Protein AF-A0A397TXY0-F1 (afdb_monomer_lite)

Foldseek 3Di:
DPDQALVRLQVVLVCLCVVPVHDNAQLSSLVSLVVSVVNPNLSSLQVNLVCQCVVGSHDRDQLSSLVSLVSSVVVVNLSSLLVNLVCLCVVRSHDNDQLSSLVSLVSSVVVPDLVSLQVNLVCLCVVRSHDNDQLSSLVSLVSSVVSPNLSSLLVNLVCLCVVRSHDNAQLSSLVSLVVSVVVPDLSSLLVNLVCLCVVRSHDHDNVSSLVSLVSSVVVPNLVSVVVNLVVLVVVVVDLVSLLVVLVCLCVVPSHDNDQLSSLVSLVVSVVLPDLSSLQVNLVCLCPVGSHHNDNPSSVVSVVSSVVLVVVVVVVPDDDDDPPPLQVVVCPPPLQQADEDEPVQWDPWAWQDDDPFWTKTKTWHWDDDPPDTDIAIWIKIFTSDPPVSLVVVLQSQCCRVPHDQWRFHYWYADPSRGIITTTHAQPCEACLSCLQVLLPDAPLQLLVNLLRVLVSLCSQVVVVHAPPQFDAAPCCVPPVDDGDQLRVLLSSLQSLQSSNPSDHPVVDPDRDQQDFPLSVVLSCLSNPPDSVSHDGSVVSSVVSVVLSVLCVDPDPPPPSVCSRVVSVVVVVVVCPPDDDDDPPDPPNRHHHRD

Secondary structure (DSSP, 8-state):
-PPPPHHHHHHHHHHHHHTSSS---HHHHHHHHHHHHHTT-HHHHHHHHHHHHHTSSS---HHHHHHHHHHHHHTT-HHHHHHHHHHHHHTSSS---HHHHHHHHHHHHHTT-HHHHHHHHHHHHHTSSS---HHHHHHHHHHHHHTT-HHHHHHHHHHHHHTSSS---HHHHHHHHHHHHHTT-HHHHHHHHHHHHHTSSS---HHHHHHHHHHHHHTT-HHHHHHHHHHHHHTTTSHHHHHHHHHHHHHTSSS---HHHHHHHHHHHHHTT-HHHHHHHHHHHHHTSSS---HHHHHHHHHHHHHHHHHHHTTSSSS----HHHHHHHH-TTT--EE--GGGEEEEEEEEE-SSEEEEEEEEEEEETTEEEEEEEEEEEE-SS-HHHHHHHHHHHHHSS-SS--EEEEEE-TTS-EEEEEE--TTEEHHHHHHHHHTS-HHHHHHHHHHHHHHHHHHHHTT----SSPPPHHHHHH-----HHHHHHHHHHHHHHHHHSS-GGG---PPTT--HHHHHHHHHHT-SSGGGSPPHHHHHHHHHHHHHHTT-S-TT-HHHHHHHHHHHHHHHHHTTS--------STTEE---

Sequence (593 aa):
MERESPSTLNRIGYNYLLGNGVEKDEHKAFIYYQKSAEMGNADGANNVGYCYDEGIGIEKDEHKAFIYYQKSAEMSNVSGIFNVGCCYEKGIGVEKDENKAFTYIQKSAEMGDSDAMNKLGYFYEKGIGVEKDEYKAFIYYQKSADMGSIDGTNNVGYCYANGIGVEKNEHKAFMFYQRSAEMGNASGIFALGDCYKDGIGIEKDEHKAFIYIQKSTEMGHDKGLNKLGIHLLSEMGHTSGIYNVGNCYLYGIGIEKDEHKAFIYFQKSAEMGNNDAMSQLGYCYRNGIGTKIDIQKANYWFQMERNNSHDMIKSTHENLVIDNVVKKILENNRYQLTWIPYNEFKNIKEIGQGYFATVYSAEWIKKTKNYSMTVIFALKKIHDQNYLDELKAYCEIGYENPSFLKCYGISRDGMGKYILVLKYAKMGSLNKNLSSIAKMRWRDKLKLLYCITSDLVAIHSQGLEHRDLHSAPEVLMNYKKFTPAADIFSLGVIMTEISTGKQAFEGLGFVPGTPDCYIRLVKRCMDSNPNKRPTAKYVNFQVGLWNEEMLSSDDNNETKRQFLEIENTLLVIDINKNLSPMSKSIDYLDISE

InterPro domains:
  IPR000719 Protein kinase domain [PS50011] (345-593)
  IPR001245 Serine-threonine/tyrosine-protein kinase, catalytic domain [PF07714] (347-470)
  IPR006597 Sel1-like repeat [PF08238] (9-41)
  IPR006597 Sel1-like repeat [PF08238] (42-76)
  IPR006597 Sel1-like repeat [PF08238] (80-113)
  IPR006597 Sel1-like repeat [PF08238] (114-149)
  IPR006597 Sel1-like repeat [PF08238] (154-185)
  IPR006597 Sel1-like repeat [PF08238] (187-221)
  IPR006597 Sel1-like repeat [PF08238] (241-274)
  IPR006597 Sel1-like repeat [PF08238] (276-304)
  IPR006597 Sel1-like repeat [SM00671] (6-41)
  IPR006597 Sel1-like repeat [SM00671] (42-77)
  IPR006597 Sel1-like repeat [SM00671] (78-113)
  IPR006597 Sel1-like repeat [SM00671] (114-149)
  IPR006597 Sel1-like repeat [SM00671] (150-185)
  IPR006597 Sel1-like repeat [SM00671] (186-221)
  IPR006597 Sel1-like repeat [SM00671] (239-274)
  IPR006597 Sel1-like repeat [SM00671] (275-310)
  IPR011009 Protein kinase-like domain superfamily [SSF56112] (340-539)
  IPR011990 Tetratricopeptide-like helical domain superfamily [G3DSA:1.25.40.10] (1-97)

pLDDT: mean 78.25, std 17.86, range [29.45, 98.62]

Structure (mmCIF, N/CA/C/O backbone):
data_AF-A0A397TXY0-F1
#
_entry.id   AF-A0A397TXY0-F1
#
loop_
_atom_site.group_PDB
_atom_site.id
_atom_site.type_symbol
_atom_site.label_atom_id
_atom_site.label_alt_id
_atom_site.label_comp_id
_atom_site.label_asym_id
_atom_site.label_entity_id
_atom_site.label_seq_id
_atom_site.pdbx_PDB_ins_code
_atom_site.Cartn_x
_atom_site.Cartn_y
_atom_site.Cartn_z
_atom_site.occupancy
_atom_site.B_iso_or_equiv
_atom_site.auth_seq_id
_atom_site.auth_comp_id
_atom_site.auth_asym_id
_atom_site.auth_atom_id
_atom_site.pdbx_PDB_model_num
ATOM 1 N N . MET A 1 1 ? -37.547 26.058 39.916 1.00 38.78 1 MET A N 1
ATOM 2 C CA . MET A 1 1 ? -36.423 25.137 39.655 1.00 38.78 1 MET A CA 1
ATOM 3 C C . MET A 1 1 ? -37.022 23.875 39.070 1.00 38.78 1 MET A C 1
ATOM 5 O O . MET A 1 1 ? -37.523 23.050 39.823 1.00 38.78 1 MET A O 1
ATOM 9 N N . GLU A 1 2 ? -37.088 23.777 37.745 1.00 48.19 2 GLU A N 1
ATOM 10 C CA . GLU A 1 2 ? -37.439 22.509 37.100 1.00 48.19 2 GLU A CA 1
ATOM 11 C C . GLU A 1 2 ? -36.307 21.522 37.400 1.00 48.19 2 GLU A C 1
ATOM 13 O O . GLU A 1 2 ? -35.147 21.804 37.109 1.00 48.19 2 GLU A O 1
ATOM 18 N N . ARG A 1 3 ? -36.615 20.410 38.079 1.00 68.19 3 ARG A N 1
ATOM 19 C CA . ARG A 1 3 ? -35.649 19.317 38.231 1.00 68.19 3 ARG A CA 1
ATOM 20 C C . ARG A 1 3 ? -35.432 18.718 36.845 1.00 68.19 3 ARG A C 1
ATOM 22 O O . ARG A 1 3 ? -36.396 18.288 36.218 1.00 68.19 3 ARG A O 1
ATOM 29 N N . GLU A 1 4 ? -34.191 18.709 36.375 1.00 82.00 4 GLU A N 1
ATOM 30 C CA . GLU A 1 4 ? -33.840 18.082 35.101 1.00 82.00 4 GLU A CA 1
ATOM 31 C C . GLU A 1 4 ? -34.199 16.587 35.128 1.00 82.00 4 GLU A C 1
ATOM 33 O O . GLU A 1 4 ? -34.005 15.907 36.137 1.00 82.00 4 GLU A O 1
ATOM 38 N N . SER A 1 5 ? -34.766 16.078 34.029 1.00 93.00 5 SER A N 1
ATOM 39 C CA . SER A 1 5 ? -35.145 14.665 33.931 1.00 93.00 5 SER A CA 1
ATOM 40 C C . SER A 1 5 ? -33.903 13.759 33.876 1.00 93.00 5 SER A C 1
ATOM 42 O O . SER A 1 5 ? -32.861 14.204 33.386 1.00 93.00 5 SER A O 1
ATOM 44 N N . PRO A 1 6 ? -34.001 12.473 34.265 1.00 93.19 6 PRO A N 1
ATOM 45 C CA . PRO A 1 6 ? -32.874 11.541 34.167 1.00 93.19 6 PRO A CA 1
ATOM 46 C C . PRO A 1 6 ? -32.310 11.449 32.738 1.00 93.19 6 PRO A C 1
ATOM 48 O O . PRO A 1 6 ? -31.107 11.537 32.523 1.00 93.19 6 PRO A O 1
ATOM 51 N N . SER A 1 7 ? -33.186 11.408 31.726 1.00 93.75 7 SER A N 1
ATOM 52 C CA . SER A 1 7 ? -32.774 11.410 30.313 1.00 93.75 7 SER A CA 1
ATOM 53 C C . SER A 1 7 ? -32.033 12.690 29.898 1.00 93.75 7 SER A C 1
ATOM 55 O O . SER A 1 7 ? -31.079 12.640 29.120 1.00 93.75 7 SER A O 1
ATOM 57 N N . THR A 1 8 ? -32.429 13.840 30.457 1.00 94.50 8 THR A N 1
ATOM 58 C CA . THR A 1 8 ? -31.765 15.126 30.222 1.00 94.50 8 THR A CA 1
ATOM 59 C C . THR A 1 8 ? -30.360 15.111 30.810 1.00 94.50 8 THR A C 1
ATOM 61 O O . THR A 1 8 ? -29.423 15.502 30.120 1.00 94.50 8 THR A O 1
ATOM 64 N N . LEU A 1 9 ? -30.204 14.605 32.037 1.00 95.69 9 LEU A N 1
ATOM 65 C CA . LEU A 1 9 ? -28.905 14.466 32.698 1.00 95.69 9 LEU A CA 1
ATOM 66 C C . LEU A 1 9 ? -27.975 13.544 31.904 1.00 95.69 9 LEU A C 1
ATOM 68 O O . LEU A 1 9 ? -26.822 13.901 31.677 1.00 95.69 9 LEU A O 1
ATOM 72 N N . ASN A 1 10 ? -28.487 12.418 31.394 1.00 94.38 10 ASN A N 1
ATOM 73 C CA . ASN A 1 10 ? -27.712 11.536 30.519 1.00 94.38 10 ASN A CA 1
ATOM 74 C C . ASN A 1 10 ? -27.206 12.276 29.269 1.00 94.38 10 ASN A C 1
ATOM 76 O O . ASN A 1 10 ? -26.028 12.214 28.928 1.00 94.38 10 ASN A O 1
ATOM 80 N N . ARG A 1 11 ? -28.077 13.050 28.610 1.00 95.25 11 ARG A N 1
ATOM 81 C CA . ARG A 1 11 ? -27.698 13.835 27.426 1.00 95.25 11 ARG A CA 1
ATOM 82 C C . ARG A 1 11 ? -26.691 14.942 27.747 1.00 95.25 11 ARG A C 1
ATOM 84 O O . ARG A 1 11 ? -25.810 15.212 26.937 1.00 95.25 11 ARG A O 1
ATOM 91 N N . ILE A 1 12 ? -26.802 15.582 28.910 1.00 94.56 12 ILE A N 1
ATOM 92 C CA . ILE A 1 12 ? -25.816 16.570 29.367 1.00 94.56 12 ILE A CA 1
ATOM 93 C C . ILE A 1 12 ? -24.456 15.894 29.570 1.00 94.56 12 ILE A C 1
ATOM 95 O O . ILE A 1 12 ? -23.449 16.427 29.106 1.00 94.56 12 ILE A O 1
ATOM 99 N N . GLY A 1 13 ? -24.429 14.705 30.181 1.00 95.44 13 GLY A N 1
ATOM 100 C CA . GLY A 1 13 ? -23.213 13.900 30.303 1.00 95.44 13 GLY A CA 1
ATOM 101 C C . GLY A 1 13 ? -22.562 13.628 28.945 1.00 95.44 13 GLY A C 1
ATOM 102 O O . GLY A 1 13 ? -21.374 13.889 28.765 1.00 95.44 13 GLY A O 1
ATOM 103 N N . TYR A 1 14 ? -23.362 13.234 27.953 1.00 94.69 14 TYR A N 1
ATOM 104 C CA . TYR A 1 14 ? -22.900 13.017 26.578 1.00 94.69 14 TYR A CA 1
ATOM 105 C C . TYR A 1 14 ? -22.327 14.280 25.923 1.00 94.69 14 TYR A C 1
ATOM 107 O O . TYR A 1 14 ? -21.284 14.232 25.270 1.00 94.69 14 TYR A O 1
ATOM 115 N N . ASN A 1 15 ? -22.962 15.434 26.138 1.00 95.19 15 ASN A N 1
ATOM 116 C CA . ASN A 1 15 ? -22.463 16.702 25.609 1.00 95.19 15 ASN A CA 1
ATOM 117 C C . ASN A 1 15 ? -21.113 17.092 26.220 1.00 95.19 15 ASN A C 1
ATOM 119 O O . ASN A 1 15 ? -20.244 17.551 25.483 1.00 95.19 15 ASN A O 1
ATOM 123 N N . TYR A 1 16 ? -20.909 16.873 27.523 1.00 96.31 16 TYR A N 1
ATOM 124 C CA . TYR A 1 16 ? -19.604 17.078 28.159 1.00 96.31 16 TYR A CA 1
ATOM 125 C C . TYR A 1 16 ? -18.552 16.078 27.677 1.00 96.31 16 TYR A C 1
ATOM 127 O O . TYR A 1 16 ? -17.399 16.459 27.500 1.00 96.31 16 TYR A O 1
ATOM 135 N N . LEU A 1 17 ? -18.933 14.826 27.414 1.00 93.62 17 LEU A N 1
ATOM 136 C CA . LEU A 1 17 ? -18.013 13.809 26.904 1.00 93.62 17 LEU A CA 1
ATOM 137 C C . LEU A 1 17 ? -17.474 14.163 25.508 1.00 93.62 17 LEU A C 1
ATOM 139 O O . LEU A 1 17 ? -16.290 13.961 25.241 1.00 93.62 17 LEU A O 1
ATOM 143 N N . LEU A 1 18 ? -18.325 14.702 24.628 1.00 92.50 18 LEU A N 1
ATOM 144 C CA . LEU A 1 18 ? -17.957 15.041 23.246 1.00 92.50 18 LEU A CA 1
ATOM 145 C C . LEU A 1 18 ? -17.579 16.511 23.022 1.00 92.50 18 LEU A C 1
ATOM 147 O O . LEU A 1 18 ? -17.055 16.846 21.963 1.00 92.50 18 LEU A O 1
ATOM 151 N N . GLY A 1 19 ? -17.845 17.393 23.984 1.00 91.62 19 GLY A N 1
ATOM 152 C CA . GLY A 1 19 ? -17.685 18.838 23.806 1.00 91.62 19 GLY A CA 1
ATOM 153 C C . GLY A 1 19 ? -18.756 19.472 22.901 1.00 91.62 19 GLY A C 1
ATOM 154 O O . GLY A 1 19 ? -18.510 20.468 22.220 1.00 91.62 19 GLY A O 1
ATOM 155 N N . ASN A 1 20 ? -19.960 18.896 22.852 1.00 88.88 20 ASN A N 1
ATOM 156 C CA . ASN A 1 20 ? -21.045 19.390 22.002 1.00 88.88 20 ASN A CA 1
ATOM 157 C C . ASN A 1 20 ? -21.750 20.584 22.659 1.00 88.88 20 ASN A C 1
ATOM 159 O O . ASN A 1 20 ? -22.630 20.419 23.505 1.00 88.88 20 ASN A O 1
ATOM 163 N N . GLY A 1 21 ? -21.370 21.799 22.257 1.00 87.44 21 GLY A N 1
ATOM 164 C CA . GLY A 1 21 ? -21.941 23.046 22.787 1.00 87.44 21 GLY A CA 1
ATOM 165 C C . GLY A 1 21 ? -21.436 23.433 24.183 1.00 87.44 21 GLY A C 1
ATOM 166 O O . GLY A 1 21 ? -21.877 24.443 24.728 1.00 87.44 21 GLY A O 1
ATOM 167 N N . VAL A 1 22 ? -20.506 22.658 24.744 1.00 92.44 22 VAL A N 1
ATOM 168 C CA . VAL A 1 22 ? -19.783 22.910 25.999 1.00 92.44 22 VAL A CA 1
ATOM 169 C C . VAL A 1 22 ? -18.329 22.467 25.833 1.00 92.44 22 VAL A C 1
ATOM 171 O O . VAL A 1 22 ? -18.028 21.674 24.949 1.00 92.44 22 VAL A O 1
ATOM 174 N N . GLU A 1 23 ? -17.418 22.961 26.668 1.00 93.12 23 GLU A N 1
ATOM 175 C CA . GLU A 1 23 ? -16.044 22.444 26.696 1.00 93.12 23 GLU A CA 1
ATOM 176 C C . GLU A 1 23 ? -16.037 20.969 27.130 1.00 93.12 23 GLU A C 1
ATOM 178 O O . GLU A 1 23 ? -16.768 20.591 28.052 1.00 93.12 23 GLU A O 1
ATOM 183 N N . LYS A 1 24 ? -15.233 20.140 26.447 1.00 95.69 24 LYS A N 1
ATOM 184 C CA . LYS A 1 24 ? -15.099 18.713 26.759 1.00 95.69 24 LYS A CA 1
ATOM 185 C C . LYS A 1 24 ? -14.601 18.542 28.199 1.00 95.69 24 LYS A C 1
ATOM 187 O O . LYS A 1 24 ? -13.555 19.074 28.557 1.00 95.69 24 LYS A O 1
ATOM 192 N N . ASP A 1 25 ? -15.325 17.770 29.004 1.00 96.69 25 ASP A N 1
ATOM 193 C CA . ASP A 1 25 ? -15.009 17.528 30.415 1.00 96.69 25 ASP A CA 1
ATOM 194 C C . ASP A 1 25 ? -15.512 16.140 30.842 1.00 96.69 25 ASP A C 1
ATOM 196 O O . ASP A 1 25 ? -16.688 15.935 31.148 1.00 96.69 25 ASP A O 1
ATOM 200 N N . GLU A 1 26 ? -14.607 15.163 30.842 1.00 96.19 26 GLU A N 1
ATOM 201 C CA . GLU A 1 26 ? -14.932 13.760 31.127 1.00 96.19 26 GLU A CA 1
ATOM 202 C C . GLU A 1 26 ? -15.370 13.549 32.580 1.00 96.19 26 GLU A C 1
ATOM 204 O O . GLU A 1 26 ? -16.254 12.737 32.853 1.00 96.19 26 GLU A O 1
ATOM 209 N N . HIS A 1 27 ? -14.814 14.321 33.516 1.00 97.25 27 HIS A N 1
ATOM 210 C CA . HIS A 1 27 ? -15.196 14.227 34.921 1.00 97.25 27 HIS A CA 1
ATOM 211 C C . HIS A 1 27 ? -16.621 14.747 35.143 1.00 97.25 27 HIS A C 1
ATOM 213 O O . HIS A 1 27 ? -17.428 14.102 35.816 1.00 97.25 27 HIS A O 1
ATOM 219 N N . LYS A 1 28 ? -16.985 15.876 34.518 1.00 96.25 28 LYS A N 1
ATOM 220 C CA . LYS A 1 28 ? -18.381 16.337 34.522 1.00 96.25 28 LYS A CA 1
ATOM 221 C C . LYS A 1 28 ? -19.301 15.346 33.821 1.00 96.25 28 LYS A C 1
ATOM 223 O O . LYS A 1 28 ? -20.389 15.103 34.340 1.00 96.25 28 LYS A O 1
ATOM 228 N N . ALA A 1 29 ? -18.883 14.758 32.698 1.00 96.94 29 ALA A N 1
ATOM 229 C CA . ALA A 1 29 ? -19.666 13.733 32.008 1.00 96.94 29 ALA A CA 1
ATOM 230 C C . ALA A 1 29 ? -20.033 12.580 32.956 1.00 96.94 29 ALA A C 1
ATOM 232 O O . ALA A 1 29 ? -21.219 12.281 33.122 1.00 96.94 29 ALA A O 1
ATOM 233 N N . PHE A 1 30 ? -19.037 12.030 33.659 1.00 97.81 30 PHE A N 1
ATOM 234 C CA . PHE A 1 30 ? -19.229 10.994 34.674 1.00 97.81 30 PHE A CA 1
ATOM 235 C C . PHE A 1 30 ? -20.233 11.416 35.759 1.00 97.81 30 PHE A C 1
ATOM 237 O O . PHE A 1 30 ? -21.180 10.680 36.038 1.00 97.81 30 PHE A O 1
ATOM 244 N N . ILE A 1 31 ? -20.095 12.622 36.325 1.00 97.69 31 ILE A N 1
ATOM 245 C CA . ILE A 1 31 ? -21.009 13.123 37.367 1.00 97.69 31 ILE A CA 1
ATOM 246 C C . ILE A 1 31 ? -22.462 13.177 36.868 1.00 97.69 31 ILE A C 1
ATOM 248 O O . ILE A 1 31 ? -23.386 12.821 37.602 1.00 97.69 31 ILE A O 1
ATOM 252 N N . TYR A 1 32 ? -22.696 13.637 35.636 1.00 97.50 32 TYR A N 1
ATOM 253 C CA . TYR A 1 32 ? -24.049 13.712 35.075 1.00 97.50 32 TYR A CA 1
ATOM 254 C C . TYR A 1 32 ? -24.633 12.330 34.763 1.00 97.50 32 TYR A C 1
ATOM 256 O O . TYR A 1 32 ? -25.812 12.097 35.048 1.00 97.50 32 TYR A O 1
ATOM 264 N N . TYR A 1 33 ? -23.824 11.393 34.260 1.00 98.00 33 TYR A N 1
ATOM 265 C CA . TYR A 1 33 ? -24.242 9.999 34.099 1.00 98.00 33 TYR A CA 1
ATOM 266 C C . TYR A 1 33 ? -24.587 9.349 35.438 1.00 98.00 33 TYR A C 1
ATOM 268 O O . TYR A 1 33 ? -25.624 8.694 35.544 1.00 98.00 33 TYR A O 1
ATOM 276 N N . GLN A 1 34 ? -23.790 9.596 36.479 1.00 97.50 34 GLN A N 1
ATOM 277 C CA . GLN A 1 34 ? -24.046 9.084 37.822 1.00 97.50 34 GLN A CA 1
ATOM 278 C C . GLN A 1 34 ? -25.376 9.599 38.378 1.00 97.50 34 GLN A C 1
ATOM 280 O O . GLN A 1 34 ? -26.211 8.798 38.794 1.00 97.50 34 GLN A O 1
ATOM 285 N N . LYS A 1 35 ? -25.633 10.909 38.287 1.00 97.25 35 LYS A N 1
ATOM 286 C CA . LYS A 1 35 ? -26.925 11.493 38.691 1.00 97.25 35 LYS A CA 1
ATOM 287 C C . LYS A 1 35 ? -28.098 10.901 37.907 1.00 97.25 35 LYS A C 1
ATOM 289 O O . LYS A 1 35 ? -29.150 10.639 38.481 1.00 97.25 35 LYS A O 1
ATOM 294 N N . SER A 1 36 ? -27.926 10.677 36.603 1.00 96.94 36 SER A N 1
ATOM 295 C CA . SER A 1 36 ? -28.935 10.024 35.763 1.00 96.94 36 SER A CA 1
ATOM 296 C C . SER A 1 36 ? -29.230 8.593 36.239 1.00 96.94 36 SER A C 1
ATOM 298 O O . SER A 1 36 ? -30.393 8.224 36.431 1.00 96.94 36 SER A O 1
ATOM 300 N N . ALA A 1 37 ? -28.181 7.805 36.494 1.00 96.62 37 ALA A N 1
ATOM 301 C CA . ALA A 1 37 ? -28.277 6.431 36.980 1.00 96.62 37 ALA A CA 1
ATOM 302 C C . ALA A 1 37 ? -28.956 6.347 38.358 1.00 96.62 37 ALA A C 1
ATOM 304 O O . ALA A 1 37 ? -29.826 5.503 38.568 1.00 96.62 37 ALA A O 1
ATOM 305 N N . GLU A 1 38 ? -28.609 7.248 39.280 1.00 96.00 38 GLU A N 1
ATOM 306 C CA . GLU A 1 38 ? -29.206 7.343 40.622 1.00 96.00 38 GLU A CA 1
ATOM 307 C C . GLU A 1 38 ? -30.710 7.644 40.583 1.00 96.00 38 GLU A C 1
ATOM 309 O O . GLU A 1 38 ? -31.448 7.242 41.481 1.00 96.00 38 GLU A O 1
ATOM 314 N N . MET A 1 39 ? -31.186 8.298 39.521 1.00 95.31 39 MET A N 1
ATOM 315 C CA . MET A 1 39 ? -32.611 8.536 39.284 1.00 95.31 39 MET A CA 1
ATOM 316 C C . MET A 1 39 ? -33.307 7.397 38.515 1.00 95.31 39 MET A C 1
ATOM 318 O O . MET A 1 39 ? -34.443 7.569 38.069 1.00 95.31 39 MET A O 1
ATOM 322 N N . GLY A 1 40 ? -32.654 6.242 38.348 1.00 94.06 40 GLY A N 1
ATOM 323 C CA . GLY A 1 40 ? -33.230 5.054 37.711 1.00 94.06 40 GLY A CA 1
ATOM 324 C C . GLY A 1 40 ? -33.208 5.076 36.181 1.00 94.06 40 GLY A C 1
ATOM 325 O O . GLY A 1 40 ? -34.014 4.397 35.549 1.00 94.06 40 GLY A O 1
ATOM 326 N N . ASN A 1 41 ? -32.328 5.864 35.555 1.00 96.56 41 ASN A N 1
ATOM 327 C CA . ASN A 1 41 ? -32.151 5.822 34.104 1.00 96.56 41 ASN A CA 1
ATOM 328 C C . ASN A 1 41 ? -31.207 4.688 33.696 1.00 96.56 41 ASN A C 1
ATOM 330 O O . ASN A 1 41 ? -30.043 4.657 34.099 1.00 96.56 41 ASN A O 1
ATOM 334 N N . ALA A 1 42 ? -31.700 3.786 32.850 1.00 97.19 42 ALA A N 1
ATOM 335 C CA . ALA A 1 42 ? -30.943 2.613 32.443 1.00 97.19 42 ALA A CA 1
ATOM 336 C C . ALA A 1 42 ? -29.738 2.943 31.541 1.00 97.19 42 ALA A C 1
ATOM 338 O O . ALA A 1 42 ? -28.673 2.354 31.728 1.00 97.19 42 ALA A O 1
ATOM 339 N N . ASP A 1 43 ? -29.862 3.930 30.645 1.00 96.75 43 ASP A N 1
ATOM 340 C CA . ASP A 1 43 ? -28.740 4.411 29.820 1.00 96.75 43 ASP A CA 1
ATOM 341 C C . ASP A 1 43 ? -27.667 5.093 30.676 1.00 96.75 43 ASP A C 1
ATOM 343 O O . ASP A 1 43 ? -26.477 4.868 30.483 1.00 96.75 43 ASP A O 1
ATOM 347 N N . GLY A 1 44 ? -28.082 5.874 31.677 1.00 97.19 44 GLY A N 1
ATOM 348 C CA . GLY A 1 44 ? -27.196 6.476 32.667 1.00 97.19 44 GLY A CA 1
ATOM 349 C C . GLY A 1 44 ? -26.412 5.412 33.427 1.00 97.19 44 GLY A C 1
ATOM 350 O O . GLY A 1 44 ? -25.196 5.520 33.536 1.00 97.19 44 GLY A O 1
ATOM 351 N N . ALA A 1 45 ? -27.078 4.348 33.892 1.00 98.38 45 ALA A N 1
ATOM 352 C CA . ALA A 1 45 ? -26.401 3.227 34.545 1.00 98.38 45 ALA A CA 1
ATOM 353 C C . ALA A 1 45 ? -25.400 2.530 33.607 1.00 98.38 45 ALA A C 1
ATOM 355 O O . ALA A 1 45 ? -24.282 2.249 34.029 1.00 98.38 45 ALA A O 1
ATOM 356 N N . ASN A 1 46 ? -25.758 2.317 32.335 1.00 97.81 46 ASN A N 1
ATOM 357 C CA . ASN A 1 46 ? -24.838 1.763 31.338 1.00 97.81 46 ASN A CA 1
ATOM 358 C C . ASN A 1 46 ? -23.612 2.666 31.129 1.00 97.81 46 ASN A C 1
ATOM 360 O O . ASN A 1 46 ? -22.483 2.189 31.143 1.00 97.81 46 ASN A O 1
ATOM 364 N N . ASN A 1 47 ? -23.827 3.976 30.998 1.00 97.88 47 ASN A N 1
ATOM 365 C CA . ASN A 1 47 ? -22.762 4.952 30.774 1.00 97.88 47 ASN A CA 1
ATOM 366 C C . ASN A 1 47 ? -21.831 5.094 31.985 1.00 97.88 47 ASN A C 1
ATOM 368 O O . ASN A 1 47 ? -20.630 5.267 31.809 1.00 97.88 47 ASN A O 1
ATOM 372 N N . VAL A 1 48 ? -22.346 4.962 3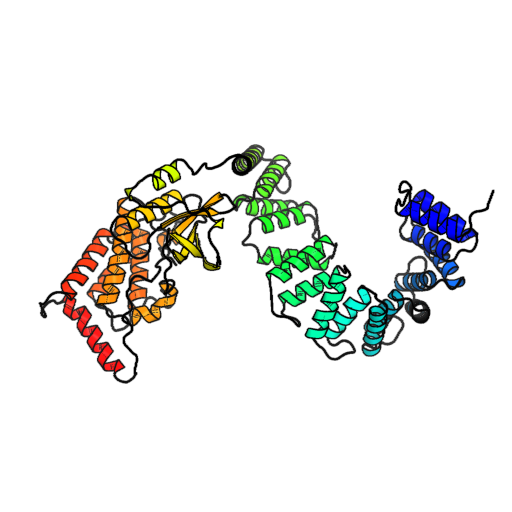3.212 1.00 98.12 48 VAL A N 1
ATOM 373 C CA . VAL A 1 48 ? -21.499 4.870 34.413 1.00 98.12 48 VAL A CA 1
ATOM 374 C C . VAL A 1 48 ? -20.655 3.596 34.388 1.00 98.12 48 VAL A C 1
ATOM 376 O O . VAL A 1 48 ? -19.471 3.654 34.714 1.00 98.12 48 VAL A O 1
ATOM 379 N N . GLY A 1 49 ? -21.242 2.465 33.980 1.00 98.00 49 GLY A N 1
ATOM 380 C CA . GLY A 1 49 ? -20.503 1.219 33.770 1.00 98.00 49 GLY A CA 1
ATOM 381 C C . GLY A 1 49 ? -19.346 1.412 32.791 1.00 98.00 49 GLY A C 1
ATOM 382 O O . GLY A 1 49 ? -18.209 1.088 33.118 1.00 98.00 49 GLY A O 1
ATOM 383 N N . TYR A 1 50 ? -19.621 2.064 31.661 1.00 97.38 50 TYR A N 1
ATOM 384 C CA . TYR A 1 50 ? -18.627 2.402 30.642 1.00 97.38 50 TYR A CA 1
ATOM 385 C C . TYR A 1 50 ? -17.526 3.337 31.153 1.00 97.38 50 TYR A C 1
ATOM 387 O O . TYR A 1 50 ? -16.347 3.105 30.895 1.00 97.38 50 TYR A O 1
ATOM 395 N N . CYS A 1 51 ? -17.874 4.352 31.950 1.00 97.81 51 CYS A N 1
ATOM 396 C CA . CYS A 1 51 ? -16.880 5.215 32.586 1.00 97.81 51 CYS A CA 1
ATOM 397 C C . CYS A 1 51 ? -15.926 4.440 33.503 1.00 97.81 51 CYS A C 1
ATOM 399 O O . CYS A 1 51 ? -14.732 4.723 33.494 1.00 97.81 51 CYS A O 1
ATOM 401 N N . TYR A 1 52 ? -16.425 3.472 34.276 1.00 98.44 52 TYR A N 1
ATOM 402 C CA . TYR A 1 52 ? -15.571 2.631 35.117 1.00 98.44 52 TYR A CA 1
ATOM 403 C C . TYR A 1 52 ? -14.742 1.621 34.321 1.00 98.44 52 TYR A C 1
ATOM 405 O O . TYR A 1 52 ? -13.634 1.310 34.743 1.00 98.44 52 TYR A O 1
ATOM 413 N N . ASP A 1 53 ? -15.251 1.111 33.202 1.00 96.38 53 ASP A N 1
ATOM 414 C CA . ASP A 1 53 ? -14.543 0.149 32.349 1.00 96.38 53 ASP A CA 1
ATOM 415 C C . ASP A 1 53 ? -13.345 0.800 31.636 1.00 96.38 53 ASP A C 1
ATOM 417 O O . ASP A 1 53 ? -12.221 0.295 31.671 1.00 96.38 53 ASP A O 1
ATOM 421 N N . GLU A 1 54 ? -13.563 1.988 31.070 1.00 96.00 54 GLU A N 1
ATOM 422 C CA . GLU A 1 54 ? -12.564 2.713 30.276 1.00 96.00 54 GLU A CA 1
ATOM 423 C C . GLU A 1 54 ? -11.769 3.754 31.087 1.00 96.00 54 GLU A C 1
ATOM 425 O O . GLU A 1 54 ? -10.785 4.306 30.599 1.00 96.00 54 GLU A O 1
ATOM 430 N N . GLY A 1 55 ? -12.166 4.036 32.333 1.00 95.94 55 GLY A N 1
ATOM 431 C CA . GLY A 1 55 ? -11.535 5.066 33.169 1.00 95.94 55 GLY A CA 1
ATOM 432 C C . GLY A 1 55 ? -11.838 6.503 32.718 1.00 95.94 55 GLY A C 1
ATOM 433 O O . GLY A 1 55 ? -10.997 7.395 32.839 1.00 95.94 55 GLY A O 1
ATOM 434 N N . ILE A 1 56 ? -13.028 6.746 32.162 1.00 95.00 56 ILE A N 1
ATOM 435 C CA . ILE A 1 56 ? -13.433 8.055 31.627 1.00 95.00 56 ILE A CA 1
ATOM 436 C C . ILE A 1 56 ? -13.980 8.925 32.758 1.00 95.00 56 ILE A C 1
ATOM 438 O O . ILE A 1 56 ? -15.060 8.668 33.293 1.00 95.00 56 ILE A O 1
ATOM 442 N N . GLY A 1 57 ? -13.247 9.984 33.109 1.00 94.88 57 GLY A N 1
ATOM 443 C CA . GLY A 1 57 ? -13.647 10.932 34.156 1.00 94.88 57 GLY A CA 1
ATOM 444 C C . GLY A 1 57 ? -13.571 10.392 35.589 1.00 94.88 57 GLY A C 1
ATOM 445 O O . GLY A 1 57 ? -13.849 11.139 36.532 1.00 94.88 57 GLY A O 1
ATOM 446 N N . ILE A 1 58 ? -13.186 9.125 35.764 1.00 97.56 58 ILE A N 1
ATOM 447 C CA . ILE A 1 58 ? -12.982 8.443 37.044 1.00 97.56 58 ILE A CA 1
ATOM 448 C C . ILE A 1 58 ? -11.939 7.327 36.888 1.00 97.56 58 ILE A C 1
ATOM 450 O O . ILE A 1 58 ? -11.688 6.863 35.782 1.00 97.56 58 ILE A O 1
ATOM 454 N N . GLU A 1 59 ? -11.320 6.895 37.987 1.00 97.06 59 GLU A N 1
ATOM 455 C CA . GLU A 1 59 ? -10.407 5.748 37.988 1.00 97.06 59 GLU A CA 1
ATOM 456 C C . GLU A 1 59 ? -11.113 4.465 37.514 1.00 97.06 59 GLU A C 1
ATOM 458 O O . GLU A 1 59 ? -12.245 4.182 37.923 1.00 97.06 59 GLU A O 1
ATOM 463 N N . LYS A 1 60 ? -10.427 3.697 36.657 1.00 97.25 60 LYS A N 1
ATOM 464 C CA . LYS A 1 60 ? -10.907 2.416 36.130 1.00 97.25 60 LYS A CA 1
ATOM 465 C C . LYS A 1 60 ? -11.165 1.421 37.269 1.00 97.25 60 LYS A C 1
ATOM 467 O O . LYS A 1 60 ? -10.306 1.210 38.120 1.00 97.25 60 LYS A O 1
ATOM 472 N N . ASP A 1 61 ? -12.333 0.784 37.260 1.00 97.94 61 ASP A N 1
ATOM 473 C CA . ASP A 1 61 ? -12.760 -0.203 38.259 1.00 97.94 61 ASP A CA 1
ATOM 474 C C . ASP A 1 61 ? -13.703 -1.226 37.610 1.00 97.94 61 ASP A C 1
ATOM 476 O O . ASP A 1 61 ? -14.911 -1.015 37.487 1.00 97.94 61 ASP A O 1
ATOM 480 N N . GLU A 1 62 ? -13.143 -2.356 37.188 1.00 97.19 62 GLU A N 1
ATOM 481 C CA . GLU A 1 62 ? -13.868 -3.381 36.429 1.00 97.19 62 GLU A CA 1
ATOM 482 C C . GLU A 1 62 ? -15.032 -3.996 37.219 1.00 97.19 62 GLU A C 1
ATOM 484 O O . GLU A 1 62 ? -16.088 -4.290 36.660 1.00 97.19 62 GLU A O 1
ATOM 489 N N . HIS A 1 63 ? -14.878 -4.153 38.537 1.00 97.94 63 HIS A N 1
ATOM 490 C CA . HIS A 1 63 ? -15.934 -4.701 39.386 1.00 97.94 63 HIS A CA 1
ATOM 491 C C . HIS A 1 63 ? -17.118 -3.731 39.492 1.00 97.94 63 HIS A C 1
ATOM 493 O O . HIS A 1 63 ? -18.279 -4.142 39.397 1.00 97.94 63 HIS A O 1
ATOM 499 N N . LYS A 1 64 ? -16.858 -2.424 39.641 1.00 97.94 64 LYS A N 1
ATOM 500 C CA . LYS A 1 64 ? -17.930 -1.419 39.571 1.00 97.94 64 LYS A CA 1
ATOM 501 C C . LYS A 1 64 ? -18.546 -1.343 38.178 1.00 97.94 64 LYS A C 1
ATOM 503 O O . LYS A 1 64 ? -19.769 -1.217 38.102 1.00 97.94 64 LYS A O 1
ATOM 508 N N . ALA A 1 65 ? -17.753 -1.454 37.112 1.00 98.19 65 ALA A N 1
ATOM 509 C CA . ALA A 1 65 ? -18.267 -1.487 35.744 1.00 98.19 65 ALA A CA 1
ATOM 510 C C . ALA A 1 65 ? -19.314 -2.598 35.579 1.00 98.19 65 ALA A C 1
ATOM 512 O O . ALA A 1 65 ? -20.461 -2.318 35.221 1.00 98.19 65 ALA A O 1
ATOM 513 N N . PHE A 1 66 ? -18.966 -3.829 35.977 1.00 98.38 66 PHE A N 1
ATOM 514 C CA . PHE A 1 66 ? -19.874 -4.977 35.948 1.00 98.38 66 PHE A CA 1
ATOM 515 C C . PHE A 1 66 ? -21.171 -4.727 36.732 1.00 98.38 66 PHE A C 1
ATOM 517 O O . PHE A 1 66 ? -22.261 -4.959 36.208 1.00 98.38 66 PHE A O 1
ATOM 524 N N . ILE A 1 67 ? -21.081 -4.189 37.955 1.00 98.31 67 ILE A N 1
ATOM 525 C CA . ILE A 1 67 ? -22.265 -3.874 38.774 1.00 98.31 67 ILE A CA 1
ATOM 526 C C . ILE A 1 67 ? -23.193 -2.879 38.064 1.00 98.31 67 ILE A C 1
ATOM 528 O O . ILE A 1 67 ? -24.415 -3.039 38.094 1.00 98.31 67 ILE A O 1
ATOM 532 N N . TYR A 1 68 ? -22.650 -1.829 37.450 1.00 98.44 68 TYR A N 1
ATOM 533 C CA . TYR A 1 68 ? -23.464 -0.816 36.776 1.00 98.44 68 TYR A CA 1
ATOM 534 C C . TYR A 1 68 ? -24.072 -1.322 35.463 1.00 98.44 68 TYR A C 1
ATOM 536 O O . TYR A 1 68 ? -25.249 -1.050 35.204 1.00 98.44 68 TYR A O 1
ATOM 544 N N . TYR A 1 69 ? -23.341 -2.128 34.689 1.00 98.56 69 TYR A N 1
ATOM 545 C CA . TYR A 1 69 ? -23.909 -2.829 33.537 1.00 98.56 69 TYR A CA 1
ATOM 546 C C . TYR A 1 69 ? -25.028 -3.789 33.956 1.00 98.56 69 TYR A C 1
ATOM 548 O O . TYR A 1 69 ? -26.084 -3.801 33.325 1.00 98.56 69 TYR A O 1
ATOM 556 N N . GLN A 1 70 ? -24.863 -4.523 35.062 1.00 98.12 70 GLN A N 1
ATOM 557 C CA . GLN A 1 70 ? -25.900 -5.408 35.596 1.00 98.12 70 GLN A CA 1
ATOM 558 C C . GLN A 1 70 ? -27.157 -4.635 36.010 1.00 98.12 70 GLN A C 1
ATOM 560 O O . GLN A 1 70 ? -28.253 -5.005 35.595 1.00 98.12 70 GLN A O 1
ATOM 565 N N . LYS A 1 71 ? -27.011 -3.512 36.724 1.00 98.00 71 LYS A N 1
ATOM 566 C CA . LYS A 1 71 ? -28.141 -2.617 37.045 1.00 98.00 71 LYS A CA 1
ATOM 567 C C . LYS A 1 71 ? -28.861 -2.130 35.786 1.00 98.00 71 LYS A C 1
ATOM 569 O O . LYS A 1 71 ? -30.088 -2.091 35.748 1.00 98.00 71 LYS A O 1
ATOM 574 N N . SER A 1 72 ? -28.110 -1.761 34.749 1.00 97.88 72 SER A N 1
ATOM 575 C CA . SER A 1 72 ? -28.684 -1.367 33.459 1.00 97.88 72 SER A CA 1
ATOM 576 C C . SER A 1 72 ? -29.459 -2.518 32.802 1.00 97.88 72 SER A C 1
ATOM 578 O O . SER A 1 72 ? -30.599 -2.340 32.365 1.00 97.88 72 SER A O 1
ATOM 580 N N . ALA A 1 73 ? -28.889 -3.724 32.814 1.00 97.44 73 ALA A N 1
ATOM 581 C CA . ALA A 1 73 ? -29.506 -4.929 32.271 1.00 97.44 73 ALA A CA 1
ATOM 582 C C . ALA A 1 73 ? -30.785 -5.348 33.021 1.00 97.44 73 ALA A C 1
ATOM 584 O O . ALA A 1 73 ? -31.749 -5.791 32.395 1.00 97.44 73 ALA A O 1
ATOM 585 N N . GLU A 1 74 ? -30.825 -5.188 34.346 1.00 97.25 74 GLU A N 1
ATOM 586 C CA . GLU A 1 74 ? -32.011 -5.433 35.182 1.00 97.25 74 GLU A CA 1
ATOM 587 C C . GLU A 1 74 ? -33.172 -4.498 34.820 1.00 97.25 74 GLU A C 1
ATOM 589 O O . GLU A 1 74 ? -34.333 -4.906 34.838 1.00 97.25 74 GLU A O 1
ATOM 594 N N . MET A 1 75 ? -32.861 -3.276 34.385 1.00 96.56 75 MET A N 1
ATOM 595 C CA . MET A 1 75 ? -33.827 -2.325 33.827 1.00 96.56 75 MET A CA 1
ATOM 596 C C . MET A 1 75 ? -34.164 -2.599 32.348 1.00 96.56 75 MET A C 1
ATOM 598 O O . MET A 1 75 ? -34.781 -1.764 31.691 1.00 96.56 75 MET A O 1
ATOM 602 N N . SER A 1 76 ? -33.796 -3.773 31.821 1.00 95.19 76 SER A N 1
ATOM 603 C CA . SER A 1 76 ? -34.035 -4.206 30.434 1.00 95.19 76 SER A CA 1
ATOM 604 C C . SER A 1 76 ? -33.388 -3.314 29.367 1.00 95.19 76 SER A C 1
ATOM 606 O O . SER A 1 76 ? -33.868 -3.252 28.236 1.00 95.19 76 SER A O 1
ATOM 608 N N . ASN A 1 77 ? -32.289 -2.631 29.703 1.00 96.75 77 ASN A N 1
ATOM 609 C CA . ASN A 1 77 ? -31.500 -1.904 28.715 1.00 96.75 77 ASN A CA 1
ATOM 610 C C . ASN A 1 77 ? -30.721 -2.875 27.828 1.00 96.75 77 ASN A C 1
ATOM 612 O O . ASN A 1 77 ? -29.962 -3.710 28.321 1.00 96.75 77 ASN A O 1
ATOM 616 N N . VAL A 1 78 ? -30.896 -2.741 26.518 1.00 97.44 78 VAL A N 1
ATOM 617 C CA . VAL A 1 78 ? -30.318 -3.647 25.521 1.00 97.44 78 VAL A CA 1
ATOM 618 C C . VAL A 1 78 ? -28.782 -3.609 25.533 1.00 97.44 78 VAL A C 1
ATOM 620 O O . VAL A 1 78 ? -28.148 -4.668 25.570 1.00 97.44 78 VAL A O 1
ATOM 623 N N . SER A 1 79 ? -28.190 -2.411 25.614 1.00 95.81 79 SER A N 1
ATOM 624 C CA . SER A 1 79 ? -26.736 -2.219 25.705 1.00 95.81 79 SER A CA 1
ATOM 625 C C . SER A 1 79 ? -26.171 -2.717 27.037 1.00 95.81 79 SER A C 1
ATOM 627 O O . SER A 1 79 ? -25.134 -3.373 27.057 1.00 95.81 79 SER A O 1
ATOM 629 N N . GLY A 1 80 ? -26.885 -2.502 28.145 1.00 97.50 80 GLY A N 1
ATOM 630 C CA . GLY A 1 80 ? -26.533 -3.063 29.450 1.00 97.50 80 GLY A CA 1
ATOM 631 C C . GLY A 1 80 ? -26.501 -4.595 29.435 1.00 97.50 80 GLY A C 1
ATOM 632 O O . GLY A 1 80 ? -25.536 -5.194 29.906 1.00 97.50 80 GLY A O 1
ATOM 633 N N . ILE A 1 81 ? -27.513 -5.244 28.842 1.00 98.62 81 ILE A N 1
ATOM 634 C CA . ILE A 1 81 ? -27.557 -6.711 28.681 1.00 98.62 81 ILE A CA 1
ATOM 635 C C . ILE A 1 81 ? -26.370 -7.199 27.837 1.00 98.62 81 ILE A C 1
ATOM 637 O O . ILE A 1 81 ? -25.719 -8.174 28.217 1.00 98.62 81 ILE A O 1
ATOM 641 N N . PHE A 1 82 ? -26.071 -6.522 26.724 1.00 98.19 82 PHE A N 1
ATOM 642 C CA . PHE A 1 82 ? -24.920 -6.839 25.875 1.00 98.19 82 PHE A CA 1
ATOM 643 C C . PHE A 1 82 ? -23.595 -6.726 26.645 1.00 98.19 82 PHE A C 1
ATOM 645 O O . PHE A 1 82 ? -22.791 -7.660 26.630 1.00 98.19 82 PHE A O 1
ATOM 652 N N . ASN A 1 83 ? -23.398 -5.632 27.383 1.00 98.06 83 ASN A N 1
ATOM 653 C CA . ASN A 1 83 ? -22.178 -5.380 28.149 1.00 98.06 83 ASN A CA 1
ATOM 654 C C . ASN A 1 83 ? -21.975 -6.397 29.278 1.00 98.06 83 ASN A C 1
ATOM 656 O O . ASN A 1 83 ? -20.856 -6.867 29.467 1.00 98.06 83 ASN A O 1
ATOM 660 N N . VAL A 1 84 ? -23.041 -6.840 29.955 1.00 98.38 84 VAL A N 1
ATOM 661 C CA . VAL A 1 84 ? -22.956 -7.962 30.912 1.00 98.38 84 VAL A CA 1
ATOM 662 C C . VAL A 1 84 ? -22.481 -9.247 30.223 1.00 98.38 84 VAL A C 1
ATOM 664 O O . VAL A 1 84 ? -21.642 -9.965 30.771 1.00 98.38 84 VAL A O 1
ATOM 667 N N . GLY A 1 85 ? -22.970 -9.529 29.012 1.00 98.12 85 GLY A N 1
ATOM 668 C CA . GLY A 1 85 ? -22.487 -10.651 28.201 1.00 98.12 85 GLY A CA 1
ATOM 669 C C . GLY A 1 85 ? -20.990 -10.547 27.889 1.00 98.12 85 GLY A C 1
ATOM 670 O O . GLY A 1 85 ? -20.253 -11.517 28.076 1.00 98.12 85 GLY A O 1
ATOM 671 N N . CYS A 1 86 ? -20.522 -9.360 27.498 1.00 97.50 86 CYS A N 1
ATOM 672 C CA . CYS A 1 86 ? -19.103 -9.075 27.266 1.00 97.50 86 CYS A CA 1
ATOM 673 C C . CYS A 1 86 ? -18.250 -9.206 28.541 1.00 97.50 86 CYS A C 1
ATOM 675 O O . CYS A 1 86 ? -17.134 -9.727 28.473 1.00 97.50 86 CYS A O 1
ATOM 677 N N . CYS A 1 87 ? -18.764 -8.799 29.706 1.00 98.12 87 CYS A N 1
ATOM 678 C CA . CYS A 1 87 ? -18.079 -8.987 30.986 1.00 98.12 87 CYS A CA 1
ATOM 679 C C . CYS A 1 87 ? -17.852 -10.469 31.290 1.00 98.12 87 CYS A C 1
ATOM 681 O O . CYS A 1 87 ? -16.735 -10.843 31.637 1.00 98.12 87 CYS A O 1
ATOM 683 N N . TYR A 1 88 ? -18.860 -11.325 31.097 1.00 98.56 88 TYR A N 1
ATOM 684 C CA . TYR A 1 88 ? -18.702 -12.773 31.273 1.00 98.56 88 TYR A CA 1
ATOM 685 C C . TYR A 1 88 ? -17.774 -13.411 30.233 1.00 98.56 88 TYR A C 1
ATOM 687 O O . TYR A 1 88 ? -17.063 -14.356 30.563 1.00 98.56 88 TYR A O 1
ATOM 695 N N . GLU A 1 89 ? -17.747 -12.912 28.995 1.00 96.94 89 GLU A N 1
ATOM 696 C CA . GLU A 1 89 ? -16.838 -13.412 27.952 1.00 96.94 89 GLU A CA 1
ATOM 697 C C . GLU A 1 89 ? -15.369 -13.115 28.291 1.00 96.94 89 GLU A C 1
ATOM 699 O O . GLU A 1 89 ? -14.502 -13.978 28.130 1.00 96.94 89 GLU A O 1
ATOM 704 N N . LYS A 1 90 ? -15.082 -11.888 28.739 1.00 96.31 90 LYS A N 1
ATOM 705 C CA . LYS A 1 90 ? -13.715 -11.388 28.959 1.00 96.31 90 LYS A CA 1
ATOM 706 C C . LYS A 1 90 ? -13.231 -11.517 30.407 1.00 96.31 90 LYS A C 1
ATOM 708 O O . LYS A 1 90 ? -12.033 -11.405 30.641 1.00 96.31 90 LYS A O 1
ATOM 713 N N . GLY A 1 91 ? -14.132 -11.761 31.357 1.00 96.31 91 GLY A N 1
ATOM 714 C CA . GLY A 1 91 ? -13.840 -11.764 32.792 1.00 96.31 91 GLY A CA 1
ATOM 715 C C . GLY A 1 91 ? -13.695 -10.363 33.406 1.00 96.31 91 GLY A C 1
ATOM 716 O O . GLY A 1 91 ? -12.927 -10.190 34.346 1.00 96.31 91 GLY A O 1
ATOM 717 N N . ILE A 1 92 ? -14.385 -9.350 32.866 1.00 95.06 92 ILE A N 1
ATOM 718 C CA . ILE A 1 92 ? -14.300 -7.958 33.353 1.00 95.06 92 ILE A CA 1
ATOM 719 C C . ILE A 1 92 ? -15.173 -7.822 34.601 1.00 95.06 92 ILE A C 1
ATOM 721 O O . ILE A 1 92 ? -16.401 -7.871 34.509 1.00 95.06 92 ILE A O 1
ATOM 725 N N . GLY A 1 93 ? -14.545 -7.678 35.770 1.00 96.00 93 GLY A N 1
ATOM 726 C CA . GLY A 1 93 ? -15.239 -7.490 37.051 1.00 96.00 93 GLY A CA 1
ATOM 727 C C . GLY A 1 93 ? -15.997 -8.713 37.581 1.00 96.00 93 GLY A C 1
ATOM 728 O O . GLY A 1 93 ? -16.591 -8.641 38.657 1.00 96.00 93 GLY A O 1
ATOM 729 N N . VAL A 1 94 ? -15.972 -9.831 36.851 1.00 97.94 94 VAL A N 1
ATOM 730 C CA . VAL A 1 94 ? -16.646 -11.094 37.170 1.00 97.94 94 VAL A CA 1
ATOM 731 C C . VAL A 1 94 ? -15.821 -12.267 36.638 1.00 97.94 94 VAL A C 1
ATOM 733 O O . VAL A 1 94 ? -15.056 -12.113 35.690 1.00 97.94 94 VAL A O 1
ATOM 736 N N . GLU A 1 95 ? -15.963 -13.453 37.231 1.00 97.62 95 GLU A N 1
ATOM 737 C CA . GLU A 1 95 ? -15.336 -14.663 36.694 1.00 97.62 95 GLU A CA 1
ATOM 738 C C . GLU A 1 95 ? -15.851 -14.964 35.276 1.00 97.62 95 GLU A C 1
ATOM 740 O O . GLU A 1 95 ? -17.054 -14.883 35.007 1.00 97.62 95 GLU A O 1
ATOM 745 N N . LYS A 1 96 ? -14.927 -15.309 34.372 1.00 97.69 96 LYS A N 1
ATOM 746 C CA . LYS A 1 96 ? -15.241 -15.658 32.985 1.00 97.69 96 LYS A CA 1
ATOM 747 C C . LYS A 1 96 ? -16.180 -16.873 32.938 1.00 97.69 96 LYS A C 1
ATOM 749 O O . LYS A 1 96 ? -15.878 -17.912 33.515 1.00 97.69 96 LYS A O 1
ATOM 754 N N . ASP A 1 97 ? -17.279 -16.765 32.195 1.00 98.25 97 ASP A N 1
ATOM 755 C CA . ASP A 1 97 ? -18.289 -17.821 32.043 1.00 98.25 97 ASP A CA 1
ATOM 756 C C . ASP A 1 97 ? -18.909 -17.754 30.640 1.00 98.25 97 ASP A C 1
ATOM 758 O O . ASP A 1 97 ? -19.744 -16.900 30.339 1.00 98.25 97 ASP A O 1
ATOM 762 N N . GLU A 1 98 ? -18.492 -18.659 29.757 1.00 97.56 98 GLU A N 1
ATOM 763 C CA . GLU A 1 98 ? -18.894 -18.636 28.346 1.00 97.56 98 GLU A CA 1
ATOM 764 C C . GLU A 1 98 ? -20.385 -18.952 28.146 1.00 97.56 98 GLU A C 1
ATOM 766 O O . GLU A 1 98 ? -21.014 -18.388 27.252 1.00 97.56 98 GLU A O 1
ATOM 771 N N . ASN A 1 99 ? -20.987 -19.780 29.007 1.00 97.88 99 ASN A N 1
ATOM 772 C CA . ASN A 1 99 ? -22.412 -20.118 28.918 1.00 97.88 99 ASN A CA 1
ATOM 773 C C . ASN A 1 99 ? -23.289 -18.925 29.317 1.00 97.88 99 ASN A C 1
ATOM 775 O O . ASN A 1 99 ? -24.301 -18.633 28.668 1.00 97.88 99 ASN A O 1
ATOM 779 N N . LYS A 1 100 ? -22.897 -18.199 30.372 1.00 97.88 100 LYS A N 1
ATOM 780 C CA . LYS A 1 100 ? -23.571 -16.946 30.735 1.00 97.88 100 LYS A CA 1
ATOM 781 C C . LYS A 1 100 ? -23.353 -15.882 29.674 1.00 97.88 100 LYS A C 1
ATOM 783 O O . LYS A 1 100 ? -24.328 -15.239 29.290 1.00 97.88 100 LYS A O 1
ATOM 788 N N . ALA A 1 101 ? -22.133 -15.738 29.156 1.00 98.31 101 ALA A N 1
ATOM 789 C CA . ALA A 1 101 ? -21.856 -14.817 28.058 1.00 98.31 101 ALA A CA 1
ATOM 790 C C . ALA A 1 101 ? -22.797 -15.080 26.874 1.00 98.31 101 ALA A C 1
ATOM 792 O O . ALA A 1 101 ? -23.496 -14.167 26.437 1.00 98.31 101 ALA A O 1
ATOM 793 N N . PHE A 1 102 ? -22.898 -16.336 26.425 1.00 98.38 102 PHE A N 1
ATOM 794 C CA . PHE A 1 102 ? -23.810 -16.734 25.353 1.00 98.38 102 PHE A CA 1
ATOM 795 C C . PHE A 1 102 ? -25.263 -16.365 25.666 1.00 98.38 102 PHE A C 1
ATOM 797 O O . PHE A 1 102 ? -25.921 -15.724 24.852 1.00 98.38 102 PHE A O 1
ATOM 804 N N . THR A 1 103 ? -25.743 -16.690 26.868 1.00 98.25 103 THR A N 1
ATOM 805 C CA . THR A 1 103 ? -27.129 -16.417 27.282 1.00 98.25 103 THR A CA 1
ATOM 806 C C . THR A 1 103 ? -27.464 -14.920 27.242 1.00 98.25 103 THR A C 1
ATOM 808 O O . THR A 1 103 ? -28.514 -14.529 26.731 1.00 98.25 103 THR A O 1
ATOM 811 N N . TYR A 1 104 ? -26.580 -14.063 27.760 1.00 98.38 104 TYR A N 1
ATOM 812 C CA . TYR A 1 104 ? -26.795 -12.612 27.769 1.00 98.38 104 TYR A CA 1
ATOM 813 C C . TYR A 1 104 ? -26.695 -11.999 26.367 1.00 98.38 104 TYR A C 1
ATOM 815 O O . TYR A 1 104 ? -27.550 -11.195 25.994 1.00 98.38 104 TYR A O 1
ATOM 823 N N . ILE A 1 105 ? -25.708 -12.411 25.566 1.00 98.44 105 ILE A N 1
ATOM 824 C CA . ILE A 1 105 ? -25.567 -11.955 24.176 1.00 98.44 105 ILE A CA 1
ATOM 825 C C . ILE A 1 105 ? -26.774 -12.388 23.338 1.00 98.44 105 ILE A C 1
ATOM 827 O O . ILE A 1 105 ? -27.330 -11.571 22.606 1.00 98.44 105 ILE A O 1
ATOM 831 N N . GLN A 1 106 ? -27.244 -13.629 23.495 1.00 98.12 106 GLN A N 1
ATOM 832 C CA . GLN A 1 106 ? -28.456 -14.108 22.833 1.00 98.12 106 GLN A CA 1
ATOM 833 C C . GLN A 1 106 ? -29.674 -13.266 23.220 1.00 98.12 106 GLN A C 1
ATOM 835 O O . GLN A 1 106 ? -30.406 -12.813 22.341 1.00 98.12 106 GLN A O 1
ATOM 840 N N . LYS A 1 107 ? -29.863 -13.000 24.517 1.00 98.00 107 LYS A N 1
ATOM 841 C CA . LYS A 1 107 ? -30.967 -12.167 25.002 1.00 98.00 107 LYS A CA 1
ATOM 842 C C . LYS A 1 107 ? -30.933 -10.758 24.397 1.00 98.00 107 LYS A C 1
ATOM 844 O O . LYS A 1 107 ? -31.974 -10.255 23.992 1.00 98.00 107 LYS A O 1
ATOM 849 N N . SER A 1 108 ? -29.760 -10.126 24.315 1.00 97.50 108 SER A N 1
ATOM 850 C CA . SER A 1 108 ? -29.621 -8.800 23.693 1.00 97.50 108 SER A CA 1
ATOM 851 C C . SER A 1 108 ? -29.919 -8.838 22.184 1.00 97.50 108 SER A C 1
ATOM 853 O O . SER A 1 108 ? -30.679 -8.012 21.676 1.00 97.50 108 SER A O 1
ATOM 855 N N . ALA A 1 109 ? -29.438 -9.867 21.476 1.00 96.50 109 ALA A N 1
ATOM 856 C CA . ALA A 1 109 ? -29.722 -10.067 20.054 1.00 96.50 109 ALA A CA 1
ATOM 857 C C . ALA A 1 109 ? -31.224 -10.266 19.776 1.00 96.50 109 ALA A C 1
ATOM 859 O O . ALA A 1 109 ? -31.759 -9.718 18.814 1.00 96.50 109 ALA A O 1
ATOM 860 N N . GLU A 1 110 ? -31.932 -11.013 20.627 1.00 96.06 110 GLU A N 1
ATOM 861 C CA . GLU A 1 110 ? -33.388 -11.206 20.537 1.00 96.06 110 GLU A CA 1
ATOM 862 C C . GLU A 1 110 ? -34.176 -9.909 20.775 1.00 96.06 110 GLU A C 1
ATOM 864 O O . GLU A 1 110 ? -35.280 -9.754 20.253 1.00 96.06 110 GLU A O 1
ATOM 869 N N . MET A 1 111 ? -33.591 -8.953 21.501 1.00 95.44 111 MET A N 1
ATOM 870 C CA . MET A 1 111 ? -34.142 -7.609 21.699 1.00 95.44 111 MET A CA 1
ATOM 871 C C . MET A 1 111 ? -33.791 -6.628 20.566 1.00 95.44 111 MET A C 1
ATOM 873 O O . MET A 1 111 ? -34.185 -5.465 20.634 1.00 95.44 111 MET A O 1
ATOM 877 N N . GLY A 1 112 ? -33.111 -7.087 19.509 1.00 91.94 112 GLY A N 1
ATOM 878 C CA . GLY A 1 112 ? -32.836 -6.297 18.308 1.00 91.94 112 GLY A CA 1
ATOM 879 C C . GLY A 1 112 ? -31.496 -5.561 18.305 1.00 91.94 112 GLY A C 1
ATOM 880 O O . GLY A 1 112 ? -31.329 -4.634 17.518 1.00 91.94 112 GLY A O 1
ATOM 881 N N . ASP A 1 113 ? -30.545 -5.943 19.157 1.00 95.00 113 ASP A N 1
ATOM 882 C CA . ASP A 1 113 ? -29.200 -5.362 19.139 1.00 95.00 113 ASP A CA 1
ATOM 883 C C . ASP A 1 113 ? -28.356 -5.927 17.989 1.00 95.00 113 ASP A C 1
ATOM 885 O O . ASP A 1 113 ? -28.107 -7.137 17.907 1.00 95.00 113 ASP A O 1
ATOM 889 N N . SER A 1 114 ? -27.903 -5.057 17.085 1.00 96.25 114 SER A N 1
ATOM 890 C CA . SER A 1 114 ? -27.130 -5.475 15.915 1.00 96.25 114 SER A CA 1
ATOM 891 C C . SER A 1 114 ? -25.733 -5.984 16.274 1.00 96.25 114 SER A C 1
ATOM 893 O O . SER A 1 114 ? -25.228 -6.891 15.602 1.00 96.25 114 SER A O 1
ATOM 895 N N . ASP A 1 115 ? -25.116 -5.443 17.324 1.00 94.69 115 ASP A N 1
ATOM 896 C CA . ASP A 1 115 ? -23.771 -5.822 17.761 1.00 94.69 115 ASP A CA 1
ATOM 897 C C . ASP A 1 115 ? -23.814 -7.159 18.503 1.00 94.69 115 ASP A C 1
ATOM 899 O O . ASP A 1 115 ? -22.971 -8.030 18.272 1.00 94.69 115 ASP A O 1
ATOM 903 N N . ALA A 1 116 ? -24.865 -7.394 19.288 1.00 96.88 116 ALA A N 1
ATOM 904 C CA . ALA A 1 116 ? -25.158 -8.687 19.883 1.00 96.88 116 ALA A CA 1
ATOM 905 C C . ALA A 1 116 ? -25.450 -9.746 18.816 1.00 96.88 116 ALA A C 1
ATOM 907 O O . ALA A 1 116 ? -24.954 -10.863 18.938 1.00 96.88 116 ALA A O 1
ATOM 908 N N . MET A 1 117 ? -26.188 -9.424 17.745 1.00 98.06 117 MET A N 1
ATOM 909 C CA . MET A 1 117 ? -26.378 -10.357 16.623 1.00 98.06 117 MET A CA 1
ATOM 910 C C . MET A 1 117 ? -25.048 -10.716 15.952 1.00 98.06 117 MET A C 1
ATOM 912 O O . MET A 1 117 ? -24.796 -11.892 15.687 1.00 98.06 117 MET A O 1
ATOM 916 N N . ASN A 1 118 ? -24.171 -9.735 15.724 1.00 97.31 118 ASN A N 1
ATOM 917 C CA . ASN A 1 118 ? -22.834 -9.984 15.185 1.00 97.31 118 ASN A CA 1
ATOM 918 C C . ASN A 1 118 ? -22.015 -10.890 16.122 1.00 97.31 118 ASN A C 1
ATOM 920 O O . ASN A 1 118 ? -21.428 -11.889 15.703 1.00 97.31 118 ASN A O 1
ATOM 924 N N . LYS A 1 119 ? -22.022 -10.580 17.420 1.00 97.88 119 LYS A N 1
ATOM 925 C CA . LYS A 1 119 ? -21.318 -11.340 18.457 1.00 97.88 119 LYS A CA 1
ATOM 926 C C . LYS A 1 119 ? -21.851 -12.766 18.595 1.00 97.88 119 LYS A C 1
ATOM 928 O O . LYS A 1 119 ? -21.071 -13.701 18.749 1.00 97.88 119 LYS A O 1
ATOM 933 N N . LEU A 1 120 ? -23.163 -12.946 18.480 1.00 97.38 120 LEU A N 1
ATOM 934 C CA . LEU A 1 120 ? -23.807 -14.253 18.496 1.00 97.38 120 LEU A CA 1
ATOM 935 C C . LEU A 1 120 ? -23.401 -15.087 17.276 1.00 97.38 120 LEU A C 1
ATOM 937 O O . LEU A 1 120 ? -23.129 -16.278 17.419 1.00 97.38 120 LEU A O 1
ATOM 941 N N . GLY A 1 121 ? -23.280 -14.458 16.101 1.00 97.94 121 GLY A N 1
ATOM 942 C CA . GLY A 1 121 ? -22.685 -15.084 14.919 1.00 97.94 121 GLY A CA 1
ATOM 943 C C . GLY A 1 121 ? -21.280 -15.622 15.205 1.00 97.94 121 GLY A C 1
ATOM 944 O O . GLY A 1 121 ? -20.998 -16.790 14.946 1.00 97.94 121 GLY A O 1
ATOM 945 N N . TYR A 1 122 ? -20.439 -14.813 15.856 1.00 97.69 122 TYR A N 1
ATOM 946 C CA . TYR A 1 122 ? -19.090 -15.211 16.275 1.00 97.69 122 TYR A CA 1
ATOM 947 C C . TYR A 1 122 ? -19.082 -16.358 17.296 1.00 97.69 122 TYR A C 1
ATOM 949 O O . TYR A 1 122 ? -18.268 -17.278 17.183 1.00 97.69 122 TYR A O 1
ATOM 957 N N . PHE A 1 123 ? -20.005 -16.363 18.260 1.00 98.19 123 PHE A N 1
ATOM 958 C CA . PHE A 1 123 ? -20.124 -17.460 19.226 1.00 98.19 123 PHE A CA 1
ATOM 959 C C . PHE A 1 123 ? -20.496 -18.779 18.555 1.00 98.19 123 PHE A C 1
ATOM 961 O O . PHE A 1 123 ? -19.889 -19.797 18.877 1.00 98.19 123 PHE A O 1
ATOM 968 N N . TYR A 1 124 ? -21.401 -18.769 17.574 1.00 98.56 124 TYR A N 1
ATOM 969 C CA . TYR A 1 124 ? -21.699 -19.960 16.777 1.00 98.56 124 TYR A CA 1
ATOM 970 C C . TYR A 1 124 ? -20.534 -20.376 15.868 1.00 98.56 124 TYR A C 1
ATOM 972 O O . TYR A 1 124 ? -20.286 -21.570 15.718 1.00 98.56 124 TYR A O 1
ATOM 980 N N . GLU A 1 125 ? -19.779 -19.433 15.296 1.00 97.38 125 GLU A N 1
ATOM 981 C CA . GLU A 1 125 ? -18.607 -19.745 14.462 1.00 97.38 125 GLU A CA 1
ATOM 982 C C . GLU A 1 125 ? -17.493 -20.429 15.272 1.00 97.38 125 GLU A C 1
ATOM 984 O O . GLU A 1 125 ? -16.819 -21.339 14.779 1.00 97.38 125 GLU A O 1
ATOM 989 N N . LYS A 1 126 ? -17.275 -19.990 16.518 1.00 97.19 126 LYS A N 1
ATOM 990 C CA . LYS A 1 126 ? -16.195 -20.491 17.385 1.00 97.19 126 LYS A CA 1
ATOM 991 C C . LYS A 1 126 ? -16.627 -21.563 18.385 1.00 97.19 126 LYS A C 1
ATOM 993 O O . LYS A 1 126 ? -15.756 -22.244 18.916 1.00 97.19 126 LYS A O 1
ATOM 998 N N . GLY A 1 127 ? -17.926 -21.735 18.619 1.00 96.44 127 GLY A N 1
ATOM 999 C CA . GLY A 1 127 ? -18.467 -22.629 19.645 1.00 96.44 127 GLY A CA 1
ATOM 1000 C C . GLY A 1 127 ? -18.275 -22.108 21.077 1.00 96.44 127 GLY A C 1
ATOM 1001 O O . GLY A 1 127 ? -17.916 -22.875 21.966 1.00 96.44 127 GLY A O 1
ATOM 1002 N N . ILE A 1 128 ? -18.449 -20.801 21.304 1.00 95.38 128 ILE A N 1
ATOM 1003 C CA . ILE A 1 128 ? -18.276 -20.171 22.629 1.00 95.38 128 ILE A CA 1
ATOM 1004 C C . ILE A 1 128 ? -19.600 -20.243 23.392 1.00 95.38 128 ILE A C 1
ATOM 1006 O O . ILE A 1 128 ? -20.576 -19.604 22.999 1.00 95.38 128 ILE A O 1
ATOM 1010 N N . GLY A 1 129 ? -19.641 -21.031 24.471 1.00 95.88 129 GLY A N 1
ATOM 1011 C CA . GLY A 1 129 ? -20.854 -21.242 25.278 1.00 95.88 129 GLY A CA 1
ATOM 1012 C C . GLY A 1 129 ? -21.997 -21.971 24.553 1.00 95.88 129 GLY A C 1
ATOM 1013 O O . GLY A 1 129 ? -23.096 -22.086 25.091 1.00 95.88 129 GLY A O 1
ATOM 1014 N N . VAL A 1 130 ? -21.754 -22.451 23.330 1.00 97.50 130 VAL A N 1
ATOM 1015 C CA . VAL A 1 130 ? -22.709 -23.161 22.471 1.00 97.50 130 VAL A CA 1
ATOM 1016 C C . VAL A 1 130 ? -21.958 -24.110 21.536 1.00 97.50 130 VAL A C 1
ATOM 1018 O O . VAL A 1 130 ? -20.775 -23.918 21.267 1.00 97.50 130 VAL A O 1
ATOM 1021 N N . GLU A 1 131 ? -22.630 -25.136 21.016 1.00 97.44 131 GLU A N 1
ATOM 1022 C CA . GLU A 1 131 ? -22.060 -25.973 19.957 1.00 97.44 131 GLU A CA 1
ATOM 1023 C C . GLU A 1 131 ? -21.782 -25.141 18.693 1.00 97.44 131 GLU A C 1
ATOM 1025 O O . GLU A 1 131 ? -22.598 -24.310 18.283 1.00 97.44 131 GLU A O 1
ATOM 1030 N N . LYS A 1 132 ? -20.615 -25.369 18.078 1.00 97.81 132 LYS A N 1
ATOM 1031 C CA . LYS A 1 132 ? -20.208 -24.693 16.845 1.00 97.81 132 LYS A CA 1
ATOM 1032 C C . LYS A 1 132 ? -21.198 -25.004 15.710 1.00 97.81 132 LYS A C 1
ATOM 1034 O O . LYS A 1 132 ? -21.418 -26.166 15.384 1.00 97.81 132 LYS A O 1
ATOM 1039 N N . ASP A 1 133 ? -21.720 -23.967 15.059 1.00 98.31 133 ASP A N 1
ATOM 1040 C CA . ASP A 1 133 ? -22.686 -24.063 13.957 1.00 98.31 133 ASP A CA 1
ATOM 1041 C C . ASP A 1 133 ? -22.453 -22.921 12.955 1.00 98.31 133 ASP A C 1
ATOM 1043 O O . ASP A 1 133 ? -22.905 -21.788 13.129 1.00 98.31 133 ASP A O 1
ATOM 1047 N N . GLU A 1 134 ? -21.716 -23.209 11.882 1.00 97.81 134 GLU A N 1
ATOM 1048 C CA . GLU A 1 134 ? -21.336 -22.196 10.891 1.00 97.81 134 GLU A CA 1
ATOM 1049 C C . GLU A 1 134 ? -22.542 -21.652 10.110 1.00 97.81 134 GLU A C 1
ATOM 1051 O O . GLU A 1 134 ? -22.552 -20.480 9.734 1.00 97.81 134 GLU A O 1
ATOM 1056 N N . TYR A 1 135 ? -23.586 -22.463 9.904 1.00 98.19 135 TYR A N 1
ATOM 1057 C CA . TYR A 1 135 ? -24.806 -22.015 9.231 1.00 98.19 135 TYR A CA 1
ATOM 1058 C C . TYR A 1 135 ? -25.545 -20.979 10.081 1.00 98.19 135 TYR A C 1
ATOM 1060 O O . TYR A 1 135 ? -25.905 -19.908 9.585 1.00 98.19 135 TYR A O 1
ATOM 1068 N N . LYS A 1 136 ? -25.716 -21.237 11.383 1.00 97.88 136 LYS A N 1
ATOM 1069 C CA . LYS A 1 136 ? -26.269 -20.228 12.299 1.00 97.88 136 LYS A CA 1
ATOM 1070 C C . LYS A 1 136 ? -25.382 -18.996 12.386 1.00 97.88 136 LYS A C 1
ATOM 1072 O O . LYS A 1 136 ? -25.928 -17.893 12.401 1.00 97.88 136 LYS A O 1
ATOM 1077 N N . ALA A 1 137 ? -24.058 -19.161 12.390 1.00 98.31 137 ALA A N 1
ATOM 1078 C CA . ALA A 1 137 ? -23.130 -18.035 12.378 1.00 98.31 137 ALA A CA 1
ATOM 1079 C C . ALA A 1 137 ? -23.423 -17.088 11.203 1.00 98.31 137 ALA A C 1
ATOM 1081 O O . ALA A 1 137 ? -23.692 -15.905 11.416 1.00 98.31 137 ALA A O 1
ATOM 1082 N N . PHE A 1 138 ? -23.495 -17.633 9.983 1.00 98.38 138 PHE A N 1
ATOM 1083 C CA . PHE A 1 138 ? -23.834 -16.872 8.779 1.00 98.38 138 PHE A CA 1
ATOM 1084 C C . PHE A 1 138 ? -25.192 -16.163 8.890 1.00 98.38 138 PHE A C 1
ATOM 1086 O O . PHE A 1 138 ? -25.294 -14.974 8.588 1.00 98.38 138 PHE A O 1
ATOM 1093 N N . ILE A 1 139 ? -26.231 -16.857 9.366 1.00 98.31 139 ILE A N 1
ATOM 1094 C CA . ILE A 1 139 ? -27.570 -16.269 9.519 1.00 98.31 139 ILE A CA 1
ATOM 1095 C C . ILE A 1 139 ? -27.562 -15.079 10.488 1.00 98.31 139 ILE A C 1
ATOM 1097 O O . ILE A 1 139 ? -28.208 -14.066 10.212 1.00 98.31 139 ILE A O 1
ATOM 1101 N N . TYR A 1 140 ? -26.850 -15.167 11.612 1.00 98.38 140 TYR A N 1
ATOM 1102 C CA . TYR A 1 140 ? -26.778 -14.063 12.573 1.00 98.38 140 TYR A CA 1
ATOM 1103 C C . TYR A 1 140 ? -25.920 -12.895 12.076 1.00 98.38 140 TYR A C 1
ATOM 1105 O O . TYR A 1 140 ? -26.321 -11.743 12.258 1.00 98.38 140 TYR A O 1
ATOM 1113 N N . TYR A 1 141 ? -24.818 -13.159 11.366 1.00 98.44 141 TYR A N 1
ATOM 1114 C CA . TYR A 1 141 ? -24.069 -12.106 10.674 1.00 98.44 141 TYR A CA 1
ATOM 1115 C C . TYR A 1 141 ? -24.921 -11.386 9.627 1.00 98.44 141 TYR A C 1
ATOM 1117 O O . TYR A 1 141 ? -24.912 -10.157 9.577 1.00 98.44 141 TYR A O 1
ATOM 1125 N N . GLN A 1 142 ? -25.713 -12.125 8.843 1.00 97.81 142 GLN A N 1
ATOM 1126 C CA . GLN A 1 142 ? -26.614 -11.537 7.851 1.00 97.81 142 GLN A CA 1
ATOM 1127 C C . GLN A 1 142 ? -27.682 -10.661 8.508 1.00 97.81 142 GLN A C 1
ATOM 1129 O O . GLN A 1 142 ? -27.873 -9.528 8.081 1.00 97.81 142 GLN A O 1
ATOM 1134 N N . LYS A 1 143 ? -28.316 -11.127 9.592 1.00 97.62 143 LYS A N 1
ATOM 1135 C CA . LYS A 1 143 ? -29.277 -10.310 10.352 1.00 97.62 143 LYS A CA 1
ATOM 1136 C C . LYS A 1 143 ? -28.643 -9.023 10.881 1.00 97.62 143 LYS A C 1
ATOM 1138 O O . LYS A 1 143 ? -29.233 -7.957 10.745 1.00 97.62 143 LYS A O 1
ATOM 1143 N N . SER A 1 144 ? -27.431 -9.110 11.429 1.00 97.50 144 SER A N 1
ATOM 1144 C CA . SER A 1 144 ? -26.681 -7.937 11.885 1.00 97.50 144 SER A CA 1
ATOM 1145 C C . SER A 1 144 ? -26.400 -6.951 10.736 1.00 97.50 144 SER A C 1
ATOM 1147 O O . SER A 1 144 ? -26.633 -5.748 10.875 1.00 97.50 144 SER A O 1
ATOM 1149 N N . ALA A 1 145 ? -25.978 -7.453 9.570 1.00 96.75 145 ALA A N 1
ATOM 1150 C CA . ALA A 1 145 ? -25.749 -6.647 8.368 1.00 96.75 145 ALA A CA 1
ATOM 1151 C C . ALA A 1 145 ? -27.035 -5.989 7.833 1.00 96.75 145 ALA A C 1
ATOM 1153 O O . ALA A 1 145 ? -27.018 -4.827 7.421 1.00 96.75 145 ALA A O 1
ATOM 1154 N N . ASP A 1 146 ? -28.161 -6.705 7.863 1.00 96.19 146 ASP A N 1
ATOM 1155 C CA . ASP A 1 146 ? -29.467 -6.207 7.414 1.00 96.19 146 ASP A CA 1
ATOM 1156 C C . ASP A 1 146 ? -29.992 -5.080 8.318 1.00 96.19 146 ASP A C 1
ATOM 1158 O O . ASP A 1 146 ? -30.689 -4.182 7.846 1.00 96.19 146 ASP A O 1
ATOM 1162 N N . MET A 1 147 ? -29.590 -5.074 9.593 1.00 93.50 147 MET A N 1
ATOM 1163 C CA . MET A 1 147 ? -29.841 -3.980 10.541 1.00 93.50 147 MET A CA 1
ATOM 1164 C C . MET A 1 147 ? -28.845 -2.816 10.409 1.00 93.50 147 MET A C 1
ATOM 1166 O O . MET A 1 147 ? -28.938 -1.840 11.149 1.00 93.50 147 MET A O 1
ATOM 1170 N N . GLY A 1 148 ? -27.914 -2.883 9.453 1.00 91.50 148 GLY A N 1
ATOM 1171 C CA . GLY A 1 148 ? -26.954 -1.818 9.170 1.00 91.50 148 GLY A CA 1
ATOM 1172 C C . GLY A 1 148 ? -25.662 -1.888 9.983 1.00 91.50 148 GLY A C 1
ATOM 1173 O O . GLY A 1 148 ? -24.904 -0.920 9.963 1.00 91.50 148 GLY A O 1
ATOM 1174 N N . SER A 1 149 ? -25.371 -3.004 10.666 1.00 94.69 149 SER A N 1
ATOM 1175 C CA . SER A 1 149 ? -24.080 -3.165 11.341 1.00 94.69 149 SER A CA 1
ATOM 1176 C C . SER A 1 149 ? -22.942 -3.198 10.325 1.00 94.69 149 SER A C 1
ATOM 1178 O O . SER A 1 149 ? -22.939 -3.982 9.365 1.00 94.69 149 SER A O 1
ATOM 1180 N N . ILE A 1 150 ? -21.946 -2.352 10.570 1.00 94.12 150 ILE A N 1
ATOM 1181 C CA . ILE A 1 150 ? -20.731 -2.263 9.767 1.00 94.12 150 ILE A CA 1
ATOM 1182 C C . ILE A 1 150 ? -19.929 -3.576 9.876 1.00 94.12 150 ILE A C 1
ATOM 1184 O O . ILE A 1 150 ? -19.487 -4.121 8.856 1.00 94.12 150 ILE A O 1
ATOM 1188 N N . ASP A 1 151 ? -19.793 -4.107 11.095 1.00 92.31 151 ASP A N 1
ATOM 1189 C CA . ASP A 1 151 ? -19.060 -5.345 11.375 1.00 92.31 151 ASP A CA 1
ATOM 1190 C C . ASP A 1 151 ? -19.824 -6.579 10.897 1.00 92.31 151 ASP A C 1
ATOM 1192 O O . ASP A 1 151 ? -19.227 -7.472 10.294 1.00 92.31 151 ASP A O 1
ATOM 1196 N N . GLY A 1 152 ? -21.151 -6.599 11.073 1.00 96.25 152 GLY A N 1
ATOM 1197 C CA . GLY A 1 152 ? -22.007 -7.636 10.495 1.00 96.25 152 GLY A CA 1
ATOM 1198 C C . GLY A 1 152 ? -21.842 -7.713 8.975 1.00 96.25 152 GLY A C 1
ATOM 1199 O O . GLY A 1 152 ? -21.624 -8.791 8.424 1.00 96.25 152 GLY A O 1
ATOM 1200 N N . THR A 1 153 ? -21.837 -6.560 8.295 1.00 97.56 153 THR A N 1
ATOM 1201 C CA . THR A 1 153 ? -21.617 -6.476 6.839 1.00 97.56 153 THR A CA 1
ATOM 1202 C C . THR A 1 153 ? -20.248 -7.037 6.431 1.00 97.56 153 THR A C 1
ATOM 1204 O O . THR A 1 153 ? -20.165 -7.799 5.466 1.00 97.56 153 THR A O 1
ATOM 1207 N N . ASN A 1 154 ? -19.181 -6.717 7.174 1.00 95.94 154 ASN A N 1
ATOM 1208 C CA . ASN A 1 154 ? -17.844 -7.267 6.927 1.00 95.94 154 ASN A CA 1
ATOM 1209 C C . ASN A 1 154 ? -17.803 -8.795 7.114 1.00 95.94 154 ASN A C 1
ATOM 1211 O O . ASN A 1 154 ? -17.235 -9.514 6.288 1.00 95.94 154 ASN A O 1
ATOM 1215 N N . ASN A 1 155 ? -18.435 -9.300 8.175 1.00 97.50 155 ASN A N 1
ATOM 1216 C CA . ASN A 1 155 ? -18.446 -10.725 8.500 1.00 97.50 155 ASN A CA 1
ATOM 1217 C C . ASN A 1 155 ? -19.248 -11.552 7.488 1.00 97.50 155 ASN A C 1
ATOM 1219 O O . ASN A 1 155 ? -18.828 -12.654 7.141 1.00 97.50 155 ASN A O 1
ATOM 1223 N N . VAL A 1 156 ? -20.323 -11.006 6.909 1.00 98.00 156 VAL A N 1
ATOM 1224 C CA . VAL A 1 156 ? -21.004 -11.641 5.765 1.00 98.00 156 VAL A CA 1
ATOM 1225 C C . VAL A 1 156 ? -20.062 -11.771 4.562 1.00 98.00 156 VAL A C 1
ATOM 1227 O O . VAL A 1 156 ? -20.009 -12.831 3.933 1.00 98.00 156 VAL A O 1
ATOM 1230 N N . GLY A 1 157 ? -19.275 -10.730 4.264 1.00 97.06 157 GLY A N 1
ATOM 1231 C CA . GLY A 1 157 ? -18.230 -10.792 3.236 1.00 97.06 157 GLY A CA 1
ATOM 1232 C C . GLY A 1 157 ? -17.212 -11.903 3.512 1.00 97.06 157 GLY A C 1
ATOM 1233 O O . GLY A 1 157 ? -16.902 -12.699 2.626 1.00 97.06 157 GLY A O 1
ATOM 1234 N N . TYR A 1 158 ? -16.777 -12.026 4.768 1.00 95.88 158 TYR A N 1
ATOM 1235 C CA . TYR A 1 158 ? -15.875 -13.085 5.228 1.00 95.88 158 TYR A CA 1
ATOM 1236 C C . TYR A 1 158 ? -16.463 -14.493 5.100 1.00 95.88 158 TYR A C 1
ATOM 1238 O O . TYR A 1 158 ? -15.760 -15.402 4.644 1.00 95.88 158 TYR A O 1
ATOM 1246 N N . CYS A 1 159 ? -17.747 -14.674 5.408 1.00 97.88 159 CYS A N 1
ATOM 1247 C CA . CYS A 1 159 ? -18.441 -15.940 5.196 1.00 97.88 159 CYS A CA 1
ATOM 1248 C C . CYS A 1 159 ? -18.462 -16.337 3.718 1.00 97.88 159 CYS A C 1
ATOM 1250 O O . CYS A 1 159 ? -18.108 -17.470 3.396 1.00 97.88 159 CYS A O 1
ATOM 1252 N N . TYR A 1 160 ? -18.794 -15.415 2.809 1.00 98.25 160 TYR A N 1
ATOM 1253 C CA . TYR A 1 160 ? -18.772 -15.696 1.370 1.00 98.25 160 TYR A CA 1
ATOM 1254 C C . TYR A 1 160 ? -17.361 -15.953 0.828 1.00 98.25 160 TYR A C 1
ATOM 1256 O O . TYR A 1 160 ? -17.201 -16.800 -0.050 1.00 98.25 160 TYR A O 1
ATOM 1264 N N . ALA A 1 161 ? -16.336 -15.264 1.337 1.00 94.44 161 ALA A N 1
ATOM 1265 C CA . ALA A 1 161 ? -14.953 -15.460 0.900 1.00 94.44 161 ALA A CA 1
ATOM 1266 C C . ALA A 1 161 ? -14.417 -16.855 1.269 1.00 94.44 161 ALA A C 1
ATOM 1268 O O . ALA A 1 161 ? -13.675 -17.456 0.491 1.00 94.44 161 ALA A O 1
ATOM 1269 N N . ASN A 1 162 ? -14.811 -17.375 2.436 1.00 94.19 162 ASN A N 1
ATOM 1270 C CA . ASN A 1 162 ? -14.267 -18.615 3.000 1.00 94.19 162 ASN A CA 1
ATOM 1271 C C . ASN A 1 162 ? -15.233 -19.808 2.951 1.00 94.19 162 ASN A C 1
ATOM 1273 O O . ASN A 1 162 ? -14.822 -20.927 3.238 1.00 94.19 162 ASN A O 1
ATOM 1277 N N . GLY A 1 163 ? -16.494 -19.594 2.572 1.00 96.00 163 GLY A N 1
ATOM 1278 C CA . GLY A 1 163 ? -17.522 -20.635 2.558 1.00 96.00 163 GLY A CA 1
ATOM 1279 C C . GLY A 1 163 ? -18.021 -21.040 3.953 1.00 96.00 163 GLY A C 1
ATOM 1280 O O . GLY A 1 163 ? -18.319 -22.208 4.178 1.00 96.00 163 GLY A O 1
ATOM 1281 N N . ILE A 1 164 ? -18.074 -20.102 4.907 1.00 96.12 164 ILE A N 1
ATOM 1282 C CA . ILE A 1 164 ? -18.495 -20.376 6.294 1.00 96.12 164 ILE A CA 1
ATOM 1283 C C . ILE A 1 164 ? -20.016 -20.289 6.374 1.00 96.12 164 ILE A C 1
ATOM 1285 O O . ILE A 1 164 ? -20.579 -19.200 6.253 1.00 96.12 164 ILE A O 1
ATOM 1289 N N . GLY A 1 165 ? -20.683 -21.431 6.554 1.00 96.50 165 GLY A N 1
ATOM 1290 C CA . GLY A 1 165 ? -22.146 -21.508 6.669 1.00 96.50 165 GLY A CA 1
ATOM 1291 C C . GLY A 1 165 ? -22.927 -21.205 5.386 1.00 96.50 165 GLY A C 1
ATOM 1292 O O . GLY A 1 165 ? -24.153 -21.300 5.377 1.00 96.50 165 GLY A O 1
ATOM 1293 N N . VAL A 1 166 ? -22.234 -20.856 4.303 1.00 97.94 166 VAL A N 1
ATOM 1294 C CA . VAL A 1 166 ? -22.783 -20.527 2.986 1.00 97.94 166 VAL A CA 1
ATOM 1295 C C . VAL A 1 166 ? -21.804 -20.988 1.908 1.00 97.94 166 VAL A C 1
ATOM 1297 O O . VAL A 1 166 ? -20.607 -21.098 2.159 1.00 97.94 166 VAL A O 1
ATOM 1300 N N . GLU A 1 167 ? -22.288 -21.262 0.698 1.00 97.56 167 GLU A N 1
ATOM 1301 C CA . GLU A 1 167 ? -21.412 -21.585 -0.431 1.00 97.56 167 GLU A CA 1
ATOM 1302 C C . GLU A 1 167 ? -20.441 -20.427 -0.722 1.00 97.56 167 GLU A C 1
ATOM 1304 O O . GLU A 1 167 ? -20.842 -19.258 -0.790 1.00 97.56 167 GLU A O 1
ATOM 1309 N N . LYS A 1 168 ? -19.156 -20.761 -0.910 1.00 97.12 168 LYS A N 1
ATOM 1310 C CA . LYS A 1 168 ? -18.111 -19.785 -1.232 1.00 97.12 168 LYS A CA 1
ATOM 1311 C C . LYS A 1 168 ? -18.482 -19.018 -2.507 1.00 97.12 168 LYS A C 1
ATOM 1313 O O . LYS A 1 168 ? -18.739 -19.612 -3.551 1.00 97.12 168 LYS A O 1
ATOM 1318 N N . ASN A 1 169 ? -18.463 -17.688 -2.441 1.00 97.44 169 ASN A N 1
ATOM 1319 C CA . ASN A 1 169 ? -18.769 -16.814 -3.569 1.00 97.44 169 ASN A CA 1
ATOM 1320 C C . ASN A 1 169 ? -17.937 -15.528 -3.503 1.00 97.44 169 ASN A C 1
ATOM 1322 O O . ASN A 1 169 ? -18.256 -14.590 -2.775 1.00 97.44 169 ASN A O 1
ATOM 1326 N N . GLU A 1 170 ? -16.875 -15.474 -4.300 1.00 94.31 170 GLU A N 1
ATOM 1327 C CA . GLU A 1 170 ? -15.898 -14.382 -4.255 1.00 94.31 170 GLU A CA 1
ATOM 1328 C C . GLU A 1 170 ? -16.487 -13.040 -4.710 1.00 94.31 170 GLU A C 1
ATOM 1330 O O . GLU A 1 170 ? -16.173 -12.004 -4.132 1.00 94.31 170 GLU A O 1
ATOM 1335 N N . HIS A 1 171 ? -17.400 -13.046 -5.686 1.00 95.25 171 HIS A N 1
ATOM 1336 C CA . HIS A 1 171 ? -18.053 -11.821 -6.150 1.00 95.25 171 HIS A CA 1
ATOM 1337 C C . HIS A 1 171 ? -18.975 -11.220 -5.081 1.00 95.25 171 HIS A C 1
ATOM 1339 O O . HIS A 1 171 ? -18.944 -10.016 -4.832 1.00 95.25 171 HIS A O 1
ATOM 1345 N N . LYS A 1 172 ? -19.762 -12.053 -4.387 1.00 96.62 172 LYS A N 1
ATOM 1346 C CA . LYS A 1 172 ? -20.558 -11.588 -3.242 1.00 96.62 172 LYS A CA 1
ATOM 1347 C C . LYS A 1 172 ? -19.661 -11.097 -2.110 1.00 96.62 172 LYS A C 1
ATOM 1349 O O . LYS A 1 172 ? -19.955 -10.050 -1.544 1.00 96.62 172 LYS A O 1
ATOM 1354 N N . ALA A 1 173 ? -18.565 -11.798 -1.816 1.00 97.12 173 ALA A N 1
ATOM 1355 C CA . ALA A 1 173 ? -17.602 -11.356 -0.812 1.00 97.12 173 ALA A CA 1
ATOM 1356 C C . ALA A 1 173 ? -17.086 -9.939 -1.110 1.00 97.12 173 ALA A C 1
ATOM 1358 O O . ALA A 1 173 ? -17.187 -9.065 -0.250 1.00 97.12 173 ALA A O 1
ATOM 1359 N N . PHE A 1 174 ? -16.645 -9.691 -2.350 1.00 95.44 174 PHE A N 1
ATOM 1360 C CA . PHE A 1 174 ? -16.217 -8.369 -2.811 1.00 95.44 174 PHE A CA 1
ATOM 1361 C C . PHE A 1 174 ? -17.291 -7.296 -2.579 1.00 95.44 174 PHE A C 1
ATOM 1363 O O . PHE A 1 174 ? -17.004 -6.261 -1.982 1.00 95.44 174 PHE A O 1
ATOM 1370 N N . MET A 1 175 ? -18.539 -7.558 -2.980 1.00 97.38 175 MET A N 1
ATOM 1371 C CA . MET A 1 175 ? -19.647 -6.607 -2.813 1.00 97.38 175 MET A CA 1
ATOM 1372 C C . MET A 1 175 ? -19.908 -6.254 -1.339 1.00 97.38 175 MET A C 1
ATOM 1374 O O . MET A 1 175 ? -20.150 -5.091 -1.012 1.00 97.38 175 MET A O 1
ATOM 1378 N N . PHE A 1 176 ? -19.846 -7.237 -0.436 1.00 97.19 176 PHE A N 1
ATOM 1379 C CA . PHE A 1 176 ? -20.030 -7.002 1.000 1.00 97.19 176 PHE A CA 1
ATOM 1380 C C . PHE A 1 176 ? -18.842 -6.263 1.630 1.00 97.19 176 PHE A C 1
ATOM 1382 O O . PHE A 1 176 ? -19.058 -5.339 2.416 1.00 97.19 176 PHE A O 1
ATOM 1389 N N . TYR A 1 177 ? -17.603 -6.588 1.250 1.00 96.31 177 TYR A N 1
ATOM 1390 C CA . TYR A 1 177 ? -16.425 -5.840 1.701 1.00 96.31 177 TYR A CA 1
ATOM 1391 C C . TYR A 1 177 ? -16.428 -4.398 1.199 1.00 96.31 177 TYR A C 1
ATOM 1393 O O . TYR A 1 177 ? -16.152 -3.487 1.977 1.00 96.31 177 TYR A O 1
ATOM 1401 N N . GLN A 1 178 ? -16.822 -4.170 -0.056 1.00 93.88 178 GLN A N 1
ATOM 1402 C CA . GLN A 1 178 ? -16.992 -2.827 -0.601 1.00 93.88 178 GLN A CA 1
ATOM 1403 C C . GLN A 1 178 ? -18.025 -2.030 0.203 1.00 93.88 178 GLN A C 1
ATOM 1405 O O . GLN A 1 178 ? -17.733 -0.916 0.635 1.00 93.88 178 GLN A O 1
ATOM 1410 N N . ARG A 1 179 ? -19.198 -2.611 0.473 1.00 95.06 179 ARG A N 1
ATOM 1411 C CA . ARG A 1 179 ? -20.236 -1.958 1.282 1.00 95.06 179 ARG A CA 1
ATOM 1412 C C . ARG A 1 179 ? -19.745 -1.635 2.696 1.00 95.06 179 ARG A C 1
ATOM 1414 O O . ARG A 1 179 ? -19.973 -0.535 3.187 1.00 95.06 179 ARG A O 1
ATOM 1421 N N . SER A 1 180 ? -19.046 -2.567 3.344 1.00 93.00 180 SER A N 1
ATOM 1422 C CA . SER A 1 180 ? -18.459 -2.334 4.670 1.00 93.00 180 SER A CA 1
ATOM 1423 C C . SER A 1 180 ? -17.412 -1.208 4.641 1.00 93.00 180 SER A C 1
ATOM 1425 O O . SER A 1 180 ? -17.394 -0.344 5.520 1.00 93.00 180 SER A O 1
ATOM 1427 N N . ALA A 1 181 ? -16.594 -1.149 3.586 1.00 90.19 181 ALA A N 1
ATOM 1428 C CA . ALA A 1 181 ? -15.609 -0.092 3.386 1.00 90.19 181 ALA A CA 1
ATOM 1429 C C . ALA A 1 181 ? -16.246 1.292 3.162 1.00 90.19 181 ALA A C 1
ATOM 1431 O O . ALA A 1 181 ? -15.762 2.290 3.699 1.00 90.19 181 ALA A O 1
ATOM 1432 N N . GLU A 1 182 ? -17.342 1.361 2.404 1.00 91.56 182 GLU A N 1
ATOM 1433 C CA . GLU A 1 182 ? -18.127 2.586 2.185 1.00 91.56 182 GLU A CA 1
ATOM 1434 C C . GLU A 1 182 ? -18.765 3.105 3.481 1.00 91.56 182 GLU A C 1
ATOM 1436 O O . GLU A 1 182 ? -18.879 4.315 3.670 1.00 91.56 182 GLU A O 1
ATOM 1441 N N . MET A 1 183 ? -19.103 2.205 4.408 1.00 89.81 183 MET A N 1
ATOM 1442 C CA . MET A 1 183 ? -19.595 2.539 5.749 1.00 89.81 183 MET A CA 1
ATOM 1443 C C . MET A 1 183 ? -18.474 2.928 6.733 1.00 89.81 183 MET A C 1
ATOM 1445 O O . MET A 1 183 ? -18.758 3.231 7.888 1.00 89.81 183 MET A O 1
ATOM 1449 N N . GLY A 1 184 ? -17.209 2.946 6.295 1.00 86.56 184 GLY A N 1
ATOM 1450 C CA . GLY A 1 184 ? -16.068 3.361 7.114 1.00 86.56 184 GLY A CA 1
ATOM 1451 C C . GLY A 1 184 ? -15.464 2.256 7.984 1.00 86.56 184 GLY A C 1
ATOM 1452 O O . GLY A 1 184 ? -14.788 2.563 8.962 1.00 86.56 184 GLY A O 1
ATOM 1453 N N . ASN A 1 185 ? -15.672 0.975 7.662 1.00 86.88 185 ASN A N 1
ATOM 1454 C CA . ASN A 1 185 ? -15.016 -0.111 8.393 1.00 86.88 185 ASN A CA 1
ATOM 1455 C C . ASN A 1 185 ? -13.537 -0.231 8.017 1.00 86.88 185 ASN A C 1
ATOM 1457 O O . ASN A 1 185 ? -13.213 -0.495 6.858 1.00 86.88 185 ASN A O 1
ATOM 1461 N N . ALA A 1 186 ? -12.635 -0.139 8.992 1.00 84.00 186 ALA A N 1
ATOM 1462 C CA . ALA A 1 186 ? -11.207 -0.315 8.735 1.00 84.00 186 ALA A CA 1
ATOM 1463 C C . ALA A 1 186 ? -10.872 -1.744 8.247 1.00 84.00 186 ALA A C 1
ATOM 1465 O O . ALA A 1 186 ? -10.070 -1.905 7.324 1.00 84.00 186 ALA A O 1
ATOM 1466 N N . SER A 1 187 ? -11.530 -2.777 8.792 1.00 86.25 187 SER A N 1
ATOM 1467 C CA . SER A 1 187 ? -11.350 -4.170 8.351 1.00 86.25 187 SER A CA 1
ATOM 1468 C C . SER A 1 187 ? -11.964 -4.442 6.976 1.00 86.25 187 SER A C 1
ATOM 1470 O O . SER A 1 187 ? -11.345 -5.138 6.176 1.00 86.25 187 SER A O 1
ATOM 1472 N N . GLY A 1 188 ? -13.115 -3.846 6.657 1.00 88.25 188 GLY A N 1
ATOM 1473 C CA . GLY A 1 188 ? -13.732 -3.910 5.330 1.00 88.25 188 GLY A CA 1
ATOM 1474 C C . GLY A 1 188 ? -12.884 -3.220 4.260 1.00 88.25 188 GLY A C 1
ATOM 1475 O O . GLY A 1 188 ? -12.679 -3.776 3.184 1.00 88.25 188 GLY A O 1
ATOM 1476 N N . ILE A 1 189 ? -12.305 -2.053 4.572 1.00 86.06 189 ILE A N 1
ATOM 1477 C CA . ILE A 1 189 ? -11.339 -1.358 3.702 1.00 86.06 189 ILE A CA 1
ATOM 1478 C C . ILE A 1 189 ? -10.104 -2.237 3.462 1.00 86.06 189 ILE A C 1
ATOM 1480 O O . ILE A 1 189 ? -9.658 -2.368 2.323 1.00 86.06 189 ILE A O 1
ATOM 1484 N N . PHE A 1 190 ? -9.570 -2.868 4.510 1.00 85.25 190 PHE A N 1
ATOM 1485 C CA . PHE A 1 190 ? -8.445 -3.793 4.383 1.00 85.25 190 PHE A CA 1
ATOM 1486 C C . PHE A 1 190 ? -8.790 -5.008 3.508 1.00 85.25 190 PHE A C 1
ATOM 1488 O O . PHE A 1 190 ? -8.044 -5.335 2.586 1.00 85.25 190 PHE A O 1
ATOM 1495 N N . ALA A 1 191 ? -9.937 -5.644 3.754 1.00 87.94 191 ALA A N 1
ATOM 1496 C CA . ALA A 1 191 ? -10.406 -6.791 2.981 1.00 87.94 191 ALA A CA 1
ATOM 1497 C C . ALA A 1 191 ? -10.650 -6.434 1.505 1.00 87.94 191 ALA A C 1
ATOM 1499 O O . ALA A 1 191 ? -10.348 -7.230 0.621 1.00 87.94 191 ALA A O 1
ATOM 1500 N N . LEU A 1 192 ? -11.117 -5.215 1.220 1.00 87.56 192 LEU A N 1
ATOM 1501 C CA . LEU A 1 192 ? -11.250 -4.708 -0.146 1.00 87.56 192 LEU A CA 1
ATOM 1502 C C . LEU A 1 192 ? -9.886 -4.543 -0.836 1.00 87.56 192 LEU A C 1
ATOM 1504 O O . LEU A 1 192 ? -9.749 -4.871 -2.015 1.00 87.56 192 LEU A O 1
ATOM 1508 N N . GLY A 1 193 ? -8.868 -4.082 -0.102 1.00 82.50 193 GLY A N 1
ATOM 1509 C CA . GLY A 1 193 ? -7.483 -4.067 -0.579 1.00 82.50 193 GLY A CA 1
ATOM 1510 C C . GLY A 1 193 ? -6.980 -5.467 -0.941 1.00 82.50 193 GLY A C 1
ATOM 1511 O O . GLY A 1 193 ? -6.383 -5.654 -2.002 1.00 82.50 193 GLY A O 1
ATOM 1512 N N . ASP A 1 194 ? -7.305 -6.466 -0.121 1.00 83.44 194 ASP A N 1
ATOM 1513 C CA . ASP A 1 194 ? -6.995 -7.873 -0.394 1.00 83.44 194 ASP A CA 1
ATOM 1514 C C . ASP A 1 194 ? -7.739 -8.409 -1.621 1.00 83.44 194 ASP A C 1
ATOM 1516 O O . ASP A 1 194 ? -7.140 -9.107 -2.440 1.00 83.44 194 ASP A O 1
ATOM 1520 N N . CYS A 1 195 ? -9.002 -8.022 -1.819 1.00 87.12 195 CYS A N 1
ATOM 1521 C CA . CYS A 1 195 ? -9.743 -8.381 -3.023 1.00 87.12 195 CYS A CA 1
ATOM 1522 C C . CYS A 1 195 ? -9.066 -7.873 -4.299 1.00 87.12 195 CYS A C 1
ATOM 1524 O O . CYS A 1 195 ? -8.899 -8.651 -5.237 1.00 87.12 195 CYS A O 1
ATOM 1526 N N . TYR A 1 196 ? -8.636 -6.607 -4.332 1.00 80.69 196 TYR A N 1
ATOM 1527 C CA . TYR A 1 196 ? -7.921 -6.047 -5.485 1.00 80.69 196 TYR A CA 1
ATOM 1528 C C . TYR A 1 196 ? -6.534 -6.663 -5.683 1.00 80.69 196 TYR A C 1
ATOM 1530 O O . TYR A 1 196 ? -6.095 -6.830 -6.818 1.00 80.69 196 TYR A O 1
ATOM 1538 N N . LYS A 1 197 ? -5.847 -7.032 -4.600 1.00 79.19 197 LYS A N 1
ATOM 1539 C CA . LYS A 1 197 ? -4.535 -7.680 -4.674 1.00 79.19 197 LYS A CA 1
ATOM 1540 C C . LYS A 1 197 ? -4.634 -9.091 -5.258 1.00 79.19 197 LYS A C 1
ATOM 1542 O O . LYS A 1 197 ? -3.920 -9.452 -6.196 1.00 79.19 197 LYS A O 1
ATOM 1547 N N . ASP A 1 198 ? -5.511 -9.902 -4.679 1.00 81.69 198 ASP A N 1
ATOM 1548 C CA . ASP A 1 198 ? -5.562 -11.338 -4.939 1.00 81.69 198 ASP A CA 1
ATOM 1549 C C . ASP A 1 198 ? -6.570 -11.693 -6.048 1.00 81.69 198 ASP A C 1
ATOM 1551 O O . ASP A 1 198 ? -6.541 -12.808 -6.569 1.00 81.69 198 ASP A O 1
ATOM 1555 N N . GLY A 1 199 ? -7.371 -10.723 -6.505 1.00 84.06 199 GLY A N 1
ATOM 1556 C CA . GLY A 1 199 ? -8.365 -10.888 -7.569 1.00 84.06 199 GLY A CA 1
ATOM 1557 C C . GLY A 1 199 ? -9.637 -11.586 -7.087 1.00 84.06 199 GLY A C 1
ATOM 1558 O O . GLY A 1 199 ? -10.243 -12.357 -7.828 1.00 84.06 199 GLY A O 1
ATOM 1559 N N . ILE A 1 200 ? -10.017 -11.373 -5.824 1.00 86.94 200 ILE A N 1
ATOM 1560 C CA . ILE A 1 200 ? -11.167 -12.036 -5.196 1.00 86.94 200 ILE A CA 1
ATOM 1561 C C . ILE A 1 200 ? -12.435 -11.293 -5.613 1.00 86.94 200 ILE A C 1
ATOM 1563 O O . ILE A 1 200 ? -12.718 -10.206 -5.111 1.00 86.94 200 ILE A O 1
ATOM 1567 N N . GLY A 1 201 ? -13.200 -11.878 -6.536 1.00 89.00 201 GLY A N 1
ATOM 1568 C CA . GLY A 1 201 ? -14.495 -11.342 -6.975 1.00 89.00 201 GLY A CA 1
ATOM 1569 C C . GLY A 1 201 ? -14.428 -10.116 -7.891 1.00 89.00 201 GLY A C 1
ATOM 1570 O O . GLY A 1 201 ? -15.482 -9.642 -8.330 1.00 89.00 201 GLY A O 1
ATOM 1571 N N . ILE A 1 202 ? -13.217 -9.636 -8.191 1.00 91.50 202 ILE A N 1
ATOM 1572 C CA . ILE A 1 202 ? -12.905 -8.513 -9.080 1.00 91.50 202 ILE A CA 1
ATOM 1573 C C . ILE A 1 202 ? -11.552 -8.735 -9.780 1.00 91.50 202 ILE A C 1
ATOM 1575 O O . ILE A 1 202 ? -10.744 -9.550 -9.339 1.00 91.50 202 ILE A O 1
ATOM 1579 N N . GLU A 1 203 ? -11.303 -8.023 -10.883 1.00 84.38 203 GLU A N 1
ATOM 1580 C CA . GLU A 1 203 ? -9.998 -8.013 -11.553 1.00 84.38 203 GLU A CA 1
ATOM 1581 C C . GLU A 1 203 ? -8.900 -7.456 -10.632 1.00 84.38 203 GLU A C 1
ATOM 1583 O O . GLU A 1 203 ? -9.132 -6.528 -9.853 1.00 84.38 203 GLU A O 1
ATOM 1588 N N . LYS A 1 204 ? -7.697 -8.034 -10.734 1.00 77.00 204 LYS A N 1
ATOM 1589 C CA . LYS A 1 204 ? -6.532 -7.603 -9.959 1.00 77.00 204 LYS A CA 1
ATOM 1590 C C . LYS A 1 204 ? -6.133 -6.169 -10.309 1.00 77.00 204 LYS A C 1
ATOM 1592 O O . LYS A 1 204 ? -6.000 -5.831 -11.481 1.00 77.00 204 LYS A O 1
ATOM 1597 N N . ASP A 1 205 ? -5.883 -5.357 -9.287 1.00 64.12 205 ASP A N 1
ATOM 1598 C CA . ASP A 1 205 ? -5.447 -3.963 -9.410 1.00 64.12 205 ASP A CA 1
ATOM 1599 C C . ASP A 1 205 ? -4.531 -3.616 -8.227 1.00 64.12 205 ASP A C 1
ATOM 1601 O O . ASP A 1 205 ? -4.984 -3.281 -7.130 1.00 64.12 205 ASP A O 1
ATOM 1605 N N . GLU A 1 206 ? -3.219 -3.737 -8.437 1.00 57.88 206 GLU A N 1
ATOM 1606 C CA . GLU A 1 206 ? -2.217 -3.535 -7.381 1.00 57.88 206 GLU A CA 1
ATOM 1607 C C . GLU A 1 206 ? -2.213 -2.097 -6.842 1.00 57.88 206 GLU A C 1
ATOM 1609 O O . GLU A 1 206 ? -2.047 -1.883 -5.641 1.00 57.88 206 GLU A O 1
ATOM 1614 N N . HIS A 1 207 ? -2.484 -1.109 -7.699 1.00 51.53 207 HIS A N 1
ATOM 1615 C CA . HIS A 1 207 ? -2.531 0.296 -7.302 1.00 51.53 207 HIS A CA 1
ATOM 1616 C C . HIS A 1 207 ? -3.737 0.585 -6.398 1.00 51.53 207 HIS A C 1
ATOM 1618 O O . HIS A 1 207 ? -3.609 1.258 -5.372 1.00 51.53 207 HIS A O 1
ATOM 1624 N N . LYS A 1 208 ? -4.920 0.051 -6.726 1.00 64.69 208 LYS A N 1
ATOM 1625 C CA . LYS A 1 208 ? -6.076 0.148 -5.822 1.00 64.69 208 LYS A CA 1
ATOM 1626 C C . LYS A 1 208 ? -5.850 -0.631 -4.535 1.00 64.69 208 LYS A C 1
ATOM 1628 O O . LYS A 1 208 ? -6.203 -0.120 -3.473 1.00 64.69 208 LYS A O 1
ATOM 1633 N N . ALA A 1 209 ? -5.247 -1.817 -4.607 1.00 67.56 209 ALA A N 1
ATOM 1634 C CA . ALA A 1 209 ? -4.913 -2.598 -3.420 1.00 67.56 209 ALA A CA 1
ATOM 1635 C C . ALA A 1 209 ? -4.058 -1.784 -2.437 1.00 67.56 209 ALA A C 1
ATOM 1637 O O . ALA A 1 209 ? -4.400 -1.708 -1.256 1.00 67.56 209 ALA A O 1
ATOM 1638 N N . PHE A 1 210 ? -3.018 -1.105 -2.933 1.00 61.12 210 PHE A N 1
ATOM 1639 C CA . PHE A 1 210 ? -2.180 -0.213 -2.131 1.00 61.12 210 PHE A CA 1
ATOM 1640 C C . PHE A 1 210 ? -2.986 0.907 -1.463 1.00 61.12 210 PHE A C 1
ATOM 1642 O O . PHE A 1 210 ? -2.913 1.066 -0.244 1.00 61.12 210 PHE A O 1
ATOM 1649 N N . ILE A 1 211 ? -3.807 1.637 -2.228 1.00 63.88 211 ILE A N 1
ATOM 1650 C CA . ILE A 1 211 ? -4.620 2.749 -1.705 1.00 63.88 211 ILE A CA 1
ATOM 1651 C C . ILE A 1 211 ? -5.536 2.282 -0.568 1.00 63.88 211 ILE A C 1
ATOM 1653 O O . ILE A 1 211 ? -5.625 2.938 0.471 1.00 63.88 211 ILE A O 1
ATOM 1657 N N . TYR A 1 212 ? -6.222 1.151 -0.743 1.00 70.44 212 TYR A N 1
ATOM 1658 C CA . TYR A 1 212 ? -7.125 0.635 0.284 1.00 70.44 212 TYR A CA 1
ATOM 1659 C C . TYR A 1 212 ? -6.359 0.107 1.508 1.00 70.44 212 TYR A C 1
ATOM 1661 O O . TYR A 1 212 ? -6.758 0.389 2.637 1.00 70.44 212 TYR A O 1
ATOM 1669 N N . ILE A 1 213 ? -5.218 -0.567 1.330 1.00 71.12 213 ILE A N 1
ATOM 1670 C CA . ILE A 1 213 ? -4.376 -1.016 2.453 1.00 71.12 213 ILE A CA 1
ATOM 1671 C C . ILE A 1 213 ? -3.829 0.188 3.242 1.00 71.12 213 ILE A C 1
ATOM 1673 O O . ILE A 1 213 ? -3.917 0.193 4.476 1.00 71.12 213 ILE A O 1
ATOM 1677 N N . GLN A 1 214 ? -3.352 1.237 2.564 1.00 62.28 214 GLN A N 1
ATOM 1678 C CA . GLN A 1 214 ? -2.918 2.486 3.197 1.00 62.28 214 GLN A CA 1
ATOM 1679 C C . GLN A 1 214 ? -4.060 3.118 4.000 1.00 62.28 214 GLN A C 1
ATOM 1681 O O . GLN A 1 214 ? -3.910 3.369 5.195 1.00 62.28 214 GLN A O 1
ATOM 1686 N N . LYS A 1 215 ? -5.232 3.288 3.379 1.00 68.56 215 LYS A N 1
ATOM 1687 C CA . LYS A 1 215 ? -6.409 3.864 4.036 1.00 68.56 215 LYS A CA 1
ATOM 1688 C C . LYS A 1 215 ? -6.841 3.061 5.268 1.00 68.56 215 LYS A C 1
ATOM 1690 O O . LYS A 1 215 ? -7.190 3.650 6.284 1.00 68.56 215 LYS A O 1
ATOM 1695 N N . SER A 1 216 ? -6.779 1.726 5.221 1.00 75.12 216 SER A N 1
ATOM 1696 C CA . SER A 1 216 ? -7.078 0.892 6.399 1.00 75.12 216 SER A CA 1
ATOM 1697 C C . SER A 1 216 ? -6.096 1.136 7.550 1.00 75.12 216 SER A C 1
ATOM 1699 O O . SER A 1 216 ? -6.488 1.113 8.715 1.00 75.12 216 SER A O 1
ATOM 1701 N N . THR A 1 217 ? -4.833 1.422 7.225 1.00 63.94 217 THR A N 1
ATOM 1702 C CA . THR A 1 217 ? -3.771 1.690 8.203 1.00 63.94 217 THR A CA 1
ATOM 1703 C C . THR A 1 217 ? -3.949 3.060 8.850 1.00 63.94 217 THR A C 1
ATOM 1705 O O . THR A 1 217 ? -3.840 3.177 10.066 1.00 63.94 217 THR A O 1
ATOM 1708 N N . GLU A 1 218 ? -4.297 4.081 8.063 1.00 65.19 218 GLU A N 1
ATOM 1709 C CA . GLU A 1 218 ? -4.647 5.420 8.565 1.00 65.19 218 GLU A CA 1
ATOM 1710 C C . GLU A 1 218 ? -5.846 5.380 9.528 1.00 65.19 218 GLU A C 1
ATOM 1712 O O . GLU A 1 218 ? -5.943 6.198 10.439 1.00 65.19 218 GLU A O 1
ATOM 1717 N N . MET A 1 219 ? -6.725 4.386 9.369 1.00 67.06 219 MET A N 1
ATOM 1718 C CA . MET A 1 219 ? -7.859 4.121 10.259 1.00 67.06 219 MET A CA 1
ATOM 1719 C C . MET A 1 219 ? -7.522 3.184 11.433 1.00 67.06 219 MET A C 1
ATOM 1721 O O . MET A 1 219 ? -8.428 2.746 12.139 1.00 67.06 219 MET A O 1
ATOM 1725 N N . GLY A 1 220 ? -6.239 2.875 11.654 1.00 61.78 220 GLY A N 1
ATOM 1726 C CA . GLY A 1 220 ? -5.761 2.102 12.803 1.00 61.78 220 GLY A CA 1
ATOM 1727 C C . GLY A 1 220 ? -5.881 0.581 12.667 1.00 61.78 220 GLY A C 1
ATOM 1728 O O . GLY A 1 220 ? -5.882 -0.113 13.677 1.00 61.78 220 GLY A O 1
ATOM 1729 N N . HIS A 1 221 ? -6.004 0.028 11.454 1.00 68.25 221 HIS A N 1
ATOM 1730 C CA . HIS A 1 221 ? -6.097 -1.424 11.275 1.00 68.25 221 HIS A CA 1
ATOM 1731 C C . HIS A 1 221 ? -4.726 -2.124 11.382 1.00 68.25 221 HIS A C 1
ATOM 1733 O O . HIS A 1 221 ? -3.911 -2.074 10.455 1.00 68.25 221 HIS A O 1
ATOM 1739 N N . ASP A 1 222 ? -4.507 -2.876 12.464 1.00 58.09 222 ASP A N 1
ATOM 1740 C CA . ASP A 1 222 ? -3.229 -3.542 12.784 1.00 58.09 222 ASP A CA 1
ATOM 1741 C C . ASP A 1 222 ? -2.710 -4.500 11.694 1.00 58.09 222 ASP A C 1
ATOM 1743 O O . ASP A 1 222 ? -1.512 -4.565 11.408 1.00 58.09 222 ASP A O 1
ATOM 1747 N N . LYS A 1 223 ? -3.598 -5.259 11.035 1.00 58.31 223 LYS A N 1
ATOM 1748 C CA . LYS A 1 223 ? -3.192 -6.160 9.933 1.00 58.31 223 LYS A CA 1
ATOM 1749 C C . LYS A 1 223 ? -2.876 -5.393 8.645 1.00 58.31 223 LYS A C 1
ATOM 1751 O O . LYS A 1 223 ? -2.054 -5.858 7.856 1.00 58.31 223 LYS A O 1
ATOM 1756 N N . GLY A 1 224 ? -3.498 -4.223 8.464 1.00 54.44 224 GLY A N 1
ATOM 1757 C CA . GLY A 1 224 ? -3.187 -3.273 7.393 1.00 54.44 224 GLY A CA 1
ATOM 1758 C C . GLY A 1 224 ? -1.748 -2.798 7.495 1.00 54.44 224 GLY A C 1
ATOM 1759 O O . GLY A 1 224 ? -1.012 -2.892 6.520 1.00 54.44 224 GLY A O 1
ATOM 1760 N N . LEU A 1 225 ? -1.318 -2.450 8.708 1.00 50.31 225 LEU A N 1
ATOM 1761 C CA . LEU A 1 225 ? 0.039 -2.003 9.013 1.00 50.31 225 LEU A CA 1
ATOM 1762 C C . LEU A 1 225 ? 1.108 -3.057 8.671 1.00 50.31 225 LEU A C 1
ATOM 1764 O O . LEU A 1 225 ? 2.092 -2.751 8.000 1.00 50.31 225 LEU A O 1
ATOM 1768 N N . ASN A 1 226 ? 0.888 -4.320 9.052 1.00 48.16 226 ASN A N 1
ATOM 1769 C CA . ASN A 1 226 ? 1.808 -5.419 8.730 1.00 48.16 226 ASN A CA 1
ATOM 1770 C C . ASN A 1 226 ? 1.871 -5.709 7.223 1.00 48.16 226 ASN A C 1
ATOM 1772 O O . ASN A 1 226 ? 2.943 -5.974 6.677 1.00 48.16 226 ASN A O 1
ATOM 1776 N N . LYS A 1 227 ? 0.728 -5.649 6.529 1.00 54.41 227 LYS A N 1
ATOM 1777 C CA . LYS A 1 227 ? 0.651 -5.922 5.088 1.00 54.41 227 LYS A CA 1
ATOM 1778 C C . LYS A 1 227 ? 1.174 -4.755 4.254 1.00 54.41 227 LYS A C 1
ATOM 1780 O O . LYS A 1 227 ? 1.823 -5.013 3.248 1.00 54.41 227 LYS A O 1
ATOM 1785 N N . LEU A 1 228 ? 0.977 -3.513 4.700 1.00 53.31 228 LEU A N 1
ATOM 1786 C CA . LEU A 1 228 ? 1.624 -2.319 4.158 1.00 53.31 228 LEU A CA 1
ATOM 1787 C C . LEU A 1 228 ? 3.136 -2.400 4.366 1.00 53.31 228 LEU A C 1
ATOM 1789 O O . LEU A 1 228 ? 3.874 -2.171 3.423 1.00 53.31 228 LEU A O 1
ATOM 1793 N N . GLY A 1 229 ? 3.604 -2.822 5.544 1.00 42.09 229 GLY A N 1
ATOM 1794 C CA . GLY A 1 229 ? 5.021 -3.090 5.797 1.00 42.09 229 GLY A CA 1
ATOM 1795 C C . GLY A 1 229 ? 5.603 -4.123 4.828 1.00 42.09 229 GLY A C 1
ATOM 1796 O O . GLY A 1 229 ? 6.648 -3.883 4.238 1.00 42.09 229 GLY A O 1
ATOM 1797 N N . ILE A 1 230 ? 4.901 -5.233 4.579 1.00 48.06 230 ILE A N 1
ATOM 1798 C CA . ILE A 1 230 ? 5.300 -6.250 3.587 1.00 48.06 230 ILE A CA 1
ATOM 1799 C C . ILE A 1 230 ? 5.205 -5.720 2.147 1.00 48.06 230 ILE A C 1
ATOM 1801 O O . ILE A 1 230 ? 6.047 -6.063 1.323 1.00 48.06 230 ILE A O 1
ATOM 1805 N N . HIS A 1 231 ? 4.220 -4.876 1.832 1.00 47.53 231 HIS A N 1
ATOM 1806 C CA . HIS A 1 231 ? 4.069 -4.273 0.507 1.00 47.53 231 HIS A CA 1
ATOM 1807 C C . HIS A 1 231 ? 5.165 -3.232 0.231 1.00 47.53 231 HIS A C 1
ATOM 1809 O O . HIS A 1 231 ? 5.777 -3.262 -0.827 1.00 47.53 231 HIS A O 1
ATOM 1815 N N . LEU A 1 232 ? 5.516 -2.408 1.220 1.00 42.78 232 LEU A N 1
ATOM 1816 C CA . LEU A 1 232 ? 6.664 -1.495 1.199 1.00 42.78 232 LEU A CA 1
ATOM 1817 C C . LEU A 1 232 ? 8.002 -2.257 1.150 1.00 42.78 232 LEU A C 1
ATOM 1819 O O . LEU A 1 232 ? 8.961 -1.783 0.547 1.00 42.78 232 LEU A O 1
ATOM 1823 N N . LEU A 1 233 ? 8.063 -3.461 1.738 1.00 39.25 233 LEU A N 1
ATOM 1824 C CA . LEU A 1 233 ? 9.183 -4.397 1.580 1.00 39.25 233 LEU A CA 1
ATOM 1825 C C . LEU A 1 233 ? 9.222 -5.033 0.172 1.00 39.25 233 LEU A C 1
ATOM 1827 O O . LEU A 1 233 ? 10.304 -5.312 -0.337 1.00 39.25 233 LEU A O 1
ATOM 1831 N N . SER A 1 234 ? 8.083 -5.238 -0.500 1.00 42.31 234 SER A N 1
ATOM 1832 C CA . SER A 1 234 ? 8.057 -5.631 -1.922 1.00 42.31 234 SER A CA 1
ATOM 1833 C C . SER A 1 234 ? 8.332 -4.458 -2.873 1.00 42.31 234 SER A C 1
ATOM 1835 O O . SER A 1 234 ? 8.922 -4.663 -3.928 1.00 42.31 234 SER A O 1
ATOM 1837 N N . GLU A 1 235 ? 8.010 -3.227 -2.464 1.00 40.00 235 GLU A N 1
ATOM 1838 C CA . GLU A 1 235 ? 8.351 -1.962 -3.132 1.00 40.00 235 GLU A CA 1
ATOM 1839 C C . GLU A 1 235 ? 9.752 -1.437 -2.753 1.00 40.00 235 GLU A C 1
ATOM 1841 O O . GLU A 1 235 ? 10.051 -0.261 -2.965 1.00 40.00 235 GLU A O 1
ATOM 1846 N N . MET A 1 236 ? 10.663 -2.285 -2.254 1.00 41.00 236 MET A N 1
ATOM 1847 C CA . MET A 1 236 ? 12.065 -1.943 -1.925 1.00 41.00 236 MET A CA 1
ATOM 1848 C C . MET A 1 236 ? 12.901 -1.360 -3.093 1.00 41.00 236 MET A C 1
ATOM 1850 O O . MET A 1 236 ? 14.105 -1.156 -2.943 1.00 41.00 236 MET A O 1
ATOM 1854 N N . GLY A 1 237 ? 12.285 -1.043 -4.235 1.00 46.22 237 GLY A N 1
ATOM 1855 C CA . GLY A 1 237 ? 12.827 -0.180 -5.286 1.00 46.22 237 GLY A CA 1
ATOM 1856 C C . GLY A 1 237 ? 12.545 1.329 -5.126 1.00 46.22 237 GLY A C 1
ATOM 1857 O O . GLY A 1 237 ? 13.190 2.115 -5.816 1.00 46.22 237 GLY A O 1
ATOM 1858 N N . HIS A 1 238 ? 11.641 1.772 -4.236 1.00 54.25 238 HIS A N 1
ATOM 1859 C CA . HIS A 1 238 ? 11.270 3.190 -4.062 1.00 54.25 238 HIS A CA 1
ATOM 1860 C C . HIS A 1 238 ? 11.780 3.809 -2.744 1.00 54.25 238 HIS A C 1
ATOM 1862 O O . HIS A 1 238 ? 11.604 3.277 -1.649 1.00 54.25 238 HIS A O 1
ATOM 1868 N N . THR A 1 239 ? 12.387 4.997 -2.843 1.00 60.91 239 THR A N 1
ATOM 1869 C CA . THR A 1 239 ? 13.146 5.655 -1.760 1.00 60.91 239 THR A CA 1
ATOM 1870 C C . THR A 1 239 ? 12.293 6.030 -0.540 1.00 60.91 239 THR A C 1
ATOM 1872 O O . THR A 1 239 ? 12.711 5.807 0.590 1.00 60.91 239 THR A O 1
ATOM 1875 N N . SER A 1 240 ? 11.065 6.522 -0.732 1.00 58.62 240 SER A N 1
ATOM 1876 C CA . SER A 1 240 ? 10.164 6.913 0.369 1.00 58.62 240 SER A CA 1
ATOM 1877 C C . SER A 1 240 ? 9.630 5.733 1.191 1.00 58.62 240 SER A C 1
ATOM 1879 O O . SER A 1 240 ? 9.352 5.895 2.378 1.00 58.62 240 SER A O 1
ATOM 1881 N N . GLY A 1 241 ? 9.525 4.536 0.604 1.00 54.50 241 GLY A N 1
ATOM 1882 C CA . GLY A 1 241 ? 9.118 3.334 1.338 1.00 54.50 241 GLY A CA 1
ATOM 1883 C C . GLY A 1 241 ? 10.182 2.898 2.345 1.00 54.50 241 GLY A C 1
ATOM 1884 O O . GLY A 1 241 ? 9.875 2.618 3.503 1.00 54.50 241 GLY A O 1
ATOM 1885 N N . ILE A 1 242 ? 11.453 2.953 1.938 1.00 62.50 242 ILE A N 1
ATOM 1886 C CA . ILE A 1 242 ? 12.609 2.634 2.790 1.00 62.50 242 ILE A CA 1
ATOM 1887 C C . ILE A 1 242 ? 12.720 3.635 3.952 1.00 62.50 242 ILE A C 1
ATOM 1889 O O . ILE A 1 242 ? 12.981 3.230 5.086 1.00 62.50 242 ILE A O 1
ATOM 1893 N N . TYR A 1 243 ? 12.460 4.924 3.701 1.00 74.31 243 TYR A N 1
ATOM 1894 C CA . TYR A 1 243 ? 12.380 5.953 4.744 1.00 74.31 243 TYR A CA 1
ATOM 1895 C C . TYR A 1 243 ? 11.317 5.629 5.807 1.00 74.31 243 TYR A C 1
ATOM 1897 O O . TYR A 1 243 ? 11.604 5.646 7.006 1.00 74.31 243 TYR A O 1
ATOM 1905 N N . ASN A 1 244 ? 10.105 5.279 5.371 1.00 60.25 244 ASN A N 1
ATOM 1906 C CA . ASN A 1 244 ? 8.991 4.988 6.273 1.00 60.25 244 ASN A CA 1
ATOM 1907 C C . ASN A 1 244 ? 9.247 3.741 7.133 1.00 60.25 244 ASN A C 1
ATOM 1909 O O . ASN A 1 244 ? 8.924 3.747 8.320 1.00 60.25 244 ASN A O 1
ATOM 1913 N N . VAL A 1 245 ? 9.912 2.715 6.588 1.00 59.44 245 VAL A N 1
ATOM 1914 C CA . VAL A 1 245 ? 10.363 1.548 7.371 1.00 59.44 245 VAL A CA 1
ATOM 1915 C C . VAL A 1 245 ? 11.353 1.960 8.467 1.00 59.44 245 VAL A C 1
ATOM 1917 O O . VAL A 1 245 ? 11.270 1.466 9.593 1.00 59.44 245 VAL A O 1
ATOM 1920 N N . GLY A 1 246 ? 12.255 2.903 8.174 1.00 71.31 246 GLY A N 1
ATOM 1921 C CA . GLY A 1 246 ? 13.138 3.494 9.182 1.00 71.31 246 GLY A CA 1
ATOM 1922 C C . GLY A 1 246 ? 12.361 4.146 10.330 1.00 71.31 246 GLY A C 1
ATOM 1923 O O . GLY A 1 246 ? 12.667 3.896 11.498 1.00 71.31 246 GLY A O 1
ATOM 1924 N N . ASN A 1 247 ? 11.300 4.898 10.020 1.00 69.88 247 ASN A N 1
ATOM 1925 C CA . ASN A 1 247 ? 10.431 5.515 11.028 1.00 69.88 247 ASN A CA 1
ATOM 1926 C C . ASN A 1 247 ? 9.690 4.475 11.882 1.00 69.88 247 ASN A C 1
ATOM 1928 O O . ASN A 1 247 ? 9.593 4.650 13.098 1.00 69.88 247 ASN A O 1
ATOM 1932 N N . CYS A 1 248 ? 9.222 3.372 11.292 1.00 62.06 248 CYS A N 1
ATOM 1933 C CA . CYS A 1 248 ? 8.580 2.295 12.048 1.00 62.06 248 CYS A CA 1
ATOM 1934 C C . CYS A 1 248 ? 9.514 1.712 13.118 1.00 62.06 248 CYS A C 1
ATOM 1936 O O . CYS A 1 248 ? 9.100 1.562 14.267 1.00 62.06 248 CYS A O 1
ATOM 1938 N N . TYR A 1 249 ? 10.783 1.455 12.780 1.00 71.12 249 TYR A N 1
ATOM 1939 C CA . TYR A 1 249 ? 11.769 0.944 13.739 1.00 71.12 249 TYR A CA 1
ATOM 1940 C C . TYR A 1 249 ? 12.185 1.994 14.776 1.00 71.12 249 TYR A C 1
ATOM 1942 O O . TYR A 1 249 ? 12.437 1.643 15.930 1.00 71.12 249 TYR A O 1
ATOM 1950 N N . LEU A 1 250 ? 12.246 3.273 14.389 1.00 77.50 250 LEU A N 1
ATOM 1951 C CA . LEU A 1 250 ? 12.631 4.365 15.285 1.00 77.50 250 LEU A CA 1
ATOM 1952 C C . LEU A 1 250 ? 11.580 4.609 16.375 1.00 77.50 250 LEU A C 1
ATOM 1954 O O . LEU A 1 250 ? 11.932 4.808 17.539 1.00 77.50 250 LEU A O 1
ATOM 1958 N N . TYR A 1 251 ? 10.302 4.599 15.996 1.00 67.19 251 TYR A N 1
ATOM 1959 C CA . TYR A 1 251 ? 9.185 4.929 16.885 1.00 67.19 251 TYR A CA 1
ATOM 1960 C C . TYR A 1 251 ? 8.471 3.701 17.462 1.00 67.19 251 TYR A C 1
ATOM 1962 O O . TYR A 1 251 ? 7.609 3.856 18.321 1.00 67.19 251 TYR A O 1
ATOM 1970 N N . GLY A 1 252 ? 8.834 2.490 17.028 1.00 56.16 252 GLY A N 1
ATOM 1971 C CA . GLY A 1 252 ? 8.173 1.255 17.456 1.00 56.16 252 GLY A CA 1
ATOM 1972 C C . GLY A 1 252 ? 6.737 1.139 16.935 1.00 56.16 252 GLY A C 1
ATOM 1973 O O . GLY A 1 252 ? 5.856 0.632 17.626 1.00 56.16 252 GLY A O 1
ATOM 1974 N N . ILE A 1 253 ? 6.473 1.662 15.733 1.00 46.19 253 ILE A N 1
ATOM 1975 C CA . ILE A 1 253 ? 5.133 1.664 15.134 1.00 46.19 253 ILE A CA 1
ATOM 1976 C C . ILE A 1 253 ? 4.892 0.289 14.513 1.00 46.19 253 ILE A C 1
ATOM 1978 O O . ILE A 1 253 ? 5.409 -0.012 13.437 1.00 46.19 253 ILE A O 1
ATOM 1982 N N . GLY A 1 254 ? 4.135 -0.558 15.211 1.00 43.50 254 GLY A N 1
ATOM 1983 C CA . GLY A 1 254 ? 3.768 -1.907 14.756 1.00 43.50 254 GLY A CA 1
ATOM 1984 C C . GLY A 1 254 ? 4.887 -2.951 14.809 1.00 43.50 254 GLY A C 1
ATOM 1985 O O . GLY A 1 254 ? 4.632 -4.123 14.548 1.00 43.50 254 GLY A O 1
ATOM 1986 N N . ILE A 1 255 ? 6.110 -2.551 15.161 1.00 50.06 255 ILE A N 1
ATOM 1987 C CA . ILE A 1 255 ? 7.282 -3.417 15.328 1.00 50.06 255 ILE A CA 1
ATOM 1988 C C . ILE A 1 255 ? 8.044 -3.019 16.591 1.00 50.06 255 ILE A C 1
ATOM 1990 O O . ILE A 1 255 ? 7.956 -1.876 17.035 1.00 50.06 255 ILE A O 1
ATOM 1994 N N . GLU A 1 256 ? 8.801 -3.953 17.171 1.00 61.81 256 GLU A N 1
ATOM 1995 C CA . GLU A 1 256 ? 9.667 -3.638 18.308 1.00 61.81 256 GLU A CA 1
ATOM 1996 C C . GLU A 1 256 ? 10.661 -2.535 17.919 1.00 61.81 256 GLU A C 1
ATOM 1998 O O . GLU A 1 256 ? 11.299 -2.591 16.861 1.00 61.81 256 GLU A O 1
ATOM 2003 N N . LYS A 1 257 ? 10.759 -1.517 18.778 1.00 76.94 257 LYS A N 1
ATOM 2004 C CA . LYS A 1 257 ? 11.655 -0.382 18.577 1.00 76.94 257 LYS A CA 1
ATOM 2005 C C . LYS A 1 257 ? 13.101 -0.878 18.472 1.00 76.94 257 LYS A C 1
ATOM 2007 O O . LYS A 1 257 ? 13.621 -1.487 19.402 1.00 76.94 257 LYS A O 1
ATOM 2012 N N . ASP A 1 258 ? 13.767 -0.558 17.367 1.00 78.88 258 ASP A N 1
ATOM 2013 C CA . ASP A 1 258 ? 15.148 -0.962 17.084 1.00 78.88 258 ASP A CA 1
ATOM 2014 C C . ASP A 1 258 ? 15.874 0.186 16.375 1.00 78.88 258 ASP A C 1
ATOM 2016 O O . ASP A 1 258 ? 15.812 0.355 15.156 1.00 78.88 258 ASP A O 1
ATOM 2020 N N . GLU A 1 259 ? 16.564 1.011 17.160 1.00 86.81 259 GLU A N 1
ATOM 2021 C CA . GLU A 1 259 ? 17.219 2.222 16.657 1.00 86.81 259 GLU A CA 1
ATOM 2022 C C . GLU A 1 259 ? 18.342 1.904 15.659 1.00 86.81 259 GLU A C 1
ATOM 2024 O O . GLU A 1 259 ? 18.565 2.665 14.719 1.00 86.81 259 GLU A O 1
ATOM 2029 N N . HIS A 1 260 ? 19.027 0.767 15.817 1.00 86.25 260 HIS A N 1
ATOM 2030 C CA . HIS A 1 260 ? 20.097 0.350 14.912 1.00 86.25 260 HIS A CA 1
ATOM 2031 C C . HIS A 1 260 ? 19.542 -0.072 13.546 1.00 86.25 260 HIS A C 1
ATOM 2033 O O . HIS A 1 260 ? 20.085 0.309 12.506 1.00 86.25 260 HIS A O 1
ATOM 2039 N N . LYS A 1 261 ? 18.428 -0.812 13.515 1.00 73.00 261 LYS A N 1
ATOM 2040 C CA . LYS A 1 261 ? 17.740 -1.104 12.249 1.00 73.00 261 LYS A CA 1
ATOM 2041 C C . LYS A 1 261 ? 17.156 0.154 11.623 1.00 73.00 261 LYS A C 1
ATOM 2043 O O . LYS A 1 261 ? 17.330 0.333 10.419 1.00 73.00 261 LYS A O 1
ATOM 2048 N N . ALA A 1 262 ? 16.544 1.040 12.411 1.00 78.88 262 ALA A N 1
ATOM 2049 C CA . ALA A 1 262 ? 16.051 2.329 11.924 1.00 78.88 262 ALA A CA 1
ATOM 2050 C C . ALA A 1 262 ? 17.153 3.112 11.196 1.00 78.88 262 ALA A C 1
ATOM 2052 O O . ALA A 1 262 ? 16.970 3.536 10.055 1.00 78.88 262 ALA A O 1
ATOM 2053 N N . PHE A 1 263 ? 18.332 3.205 11.819 1.00 88.88 263 PHE A N 1
ATOM 2054 C CA . PHE A 1 263 ? 19.514 3.843 11.247 1.00 88.88 263 PHE A CA 1
ATOM 2055 C C . PHE A 1 263 ? 19.919 3.240 9.890 1.00 88.88 263 PHE A C 1
ATOM 2057 O O . PHE A 1 263 ? 20.141 3.984 8.936 1.00 88.88 263 PHE A O 1
ATOM 2064 N N . ILE A 1 264 ? 19.954 1.908 9.765 1.00 78.81 264 ILE A N 1
ATOM 2065 C CA . ILE A 1 264 ? 20.293 1.228 8.501 1.00 78.81 264 ILE A CA 1
ATOM 2066 C C . ILE A 1 264 ? 19.297 1.581 7.385 1.00 78.81 264 ILE A C 1
ATOM 2068 O O . ILE A 1 264 ? 19.701 1.777 6.237 1.00 78.81 264 ILE A O 1
ATOM 2072 N N . TYR A 1 265 ? 18.001 1.664 7.693 1.00 73.81 265 TYR A N 1
ATOM 2073 C CA . TYR A 1 265 ? 16.979 2.013 6.703 1.00 73.81 265 TYR A CA 1
ATOM 2074 C C . TYR A 1 265 ? 17.024 3.495 6.315 1.00 73.81 265 TYR A C 1
ATOM 2076 O O . TYR A 1 265 ? 16.969 3.803 5.123 1.00 73.81 265 TYR A O 1
ATOM 2084 N N . PHE A 1 266 ? 17.227 4.410 7.267 1.00 83.94 266 PHE A N 1
ATOM 2085 C CA . PHE A 1 266 ? 17.468 5.821 6.942 1.00 83.94 266 PHE A CA 1
ATOM 2086 C C . PHE A 1 266 ? 18.712 5.999 6.078 1.00 83.94 266 PHE A C 1
ATOM 2088 O O . PHE A 1 266 ? 18.672 6.767 5.121 1.00 83.94 266 PHE A O 1
ATOM 2095 N N . GLN A 1 267 ? 19.779 5.245 6.354 1.00 84.69 267 GLN A N 1
ATOM 2096 C CA . GLN A 1 267 ? 20.990 5.262 5.544 1.00 84.69 267 GLN A CA 1
ATOM 2097 C C . GLN A 1 267 ? 20.710 4.840 4.099 1.00 84.69 267 GLN A C 1
ATOM 2099 O O . GLN A 1 267 ? 20.990 5.605 3.180 1.00 84.69 267 GLN A O 1
ATOM 2104 N N . LYS A 1 268 ? 20.080 3.678 3.898 1.00 71.88 268 LYS A N 1
ATOM 2105 C CA . LYS A 1 268 ? 19.718 3.189 2.557 1.00 71.88 268 LYS A CA 1
ATOM 2106 C C . LYS A 1 268 ? 18.820 4.173 1.806 1.00 71.88 268 LYS A C 1
ATOM 2108 O O . LYS A 1 268 ? 19.042 4.450 0.634 1.00 71.88 268 LYS A O 1
ATOM 2113 N N . SER A 1 269 ? 17.823 4.735 2.485 1.00 71.56 269 SER A N 1
ATOM 2114 C CA . SER A 1 269 ? 16.892 5.690 1.883 1.00 71.56 269 SER A CA 1
ATOM 2115 C C . SER A 1 269 ? 17.557 7.026 1.521 1.00 71.56 269 SER A C 1
ATOM 2117 O O . SER A 1 269 ? 17.262 7.608 0.474 1.00 71.56 269 SER A O 1
ATOM 2119 N N . ALA A 1 270 ? 18.458 7.522 2.371 1.00 77.75 270 ALA A N 1
ATOM 2120 C CA . ALA A 1 270 ? 19.226 8.739 2.125 1.00 77.75 270 ALA A CA 1
ATOM 2121 C C . ALA A 1 270 ?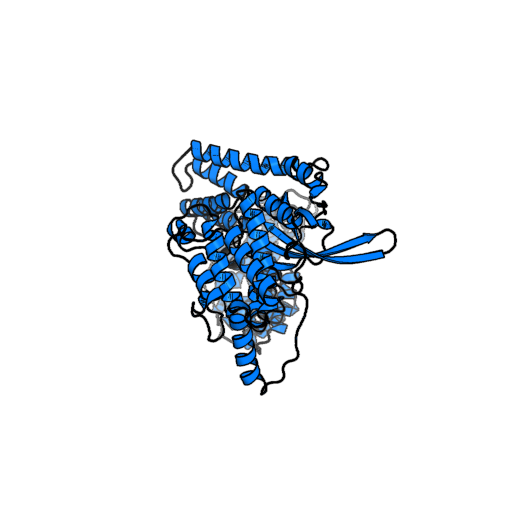 20.217 8.555 0.966 1.00 77.75 270 ALA A C 1
ATOM 2123 O O . ALA A 1 270 ? 20.322 9.429 0.108 1.00 77.75 270 ALA A O 1
ATOM 2124 N N . GLU A 1 271 ? 20.886 7.399 0.892 1.00 75.56 271 GLU A N 1
ATOM 2125 C CA . GLU A 1 271 ? 21.784 7.026 -0.211 1.00 75.56 271 GLU A CA 1
ATOM 2126 C C . GLU A 1 271 ? 21.048 6.956 -1.558 1.00 75.56 271 GLU A C 1
ATOM 2128 O O . GLU A 1 271 ? 21.628 7.274 -2.594 1.00 75.56 271 GLU A O 1
ATOM 2133 N N . MET A 1 272 ? 19.752 6.631 -1.548 1.00 62.91 272 MET A N 1
ATOM 2134 C CA . MET A 1 272 ? 18.907 6.648 -2.746 1.00 62.91 272 MET A CA 1
ATOM 2135 C C . MET A 1 272 ? 18.296 8.028 -3.064 1.00 62.91 272 MET A C 1
ATOM 2137 O O . MET A 1 272 ? 17.595 8.167 -4.066 1.00 62.91 272 MET A O 1
ATOM 2141 N N . GLY A 1 273 ? 18.563 9.065 -2.262 1.00 66.00 273 GLY A N 1
ATOM 2142 C CA . GLY A 1 273 ? 18.187 10.449 -2.580 1.00 66.00 273 GLY A CA 1
ATOM 2143 C C . GLY A 1 273 ? 16.939 10.995 -1.875 1.00 66.00 273 GLY A C 1
ATOM 2144 O O . GLY A 1 273 ? 16.418 12.020 -2.306 1.00 66.00 273 GLY A O 1
ATOM 2145 N N . ASN A 1 274 ? 16.422 10.342 -0.829 1.00 73.44 274 ASN A N 1
ATOM 2146 C CA . ASN A 1 274 ? 15.268 10.853 -0.076 1.00 73.44 274 ASN A CA 1
ATOM 2147 C C . ASN A 1 274 ? 15.688 11.944 0.939 1.00 73.44 274 ASN A C 1
ATOM 2149 O O . ASN A 1 274 ? 16.502 11.684 1.825 1.00 73.44 274 ASN A O 1
ATOM 2153 N N . ASN A 1 275 ? 15.108 13.146 0.834 1.00 78.44 275 ASN A N 1
ATOM 2154 C CA . ASN A 1 275 ? 15.460 14.299 1.679 1.00 78.44 275 ASN A CA 1
ATOM 2155 C C . ASN A 1 275 ? 15.092 14.105 3.154 1.00 78.44 275 ASN A C 1
ATOM 2157 O O . ASN A 1 275 ? 15.889 14.437 4.034 1.00 78.44 275 ASN A O 1
ATOM 2161 N N . ASP A 1 276 ? 13.922 13.530 3.429 1.00 78.25 276 ASP A N 1
ATOM 2162 C CA . ASP A 1 276 ? 13.472 13.270 4.798 1.00 78.25 276 ASP A CA 1
ATOM 2163 C C . ASP A 1 276 ? 14.409 12.270 5.491 1.00 78.25 276 ASP A C 1
ATOM 2165 O O . ASP A 1 276 ? 14.794 12.456 6.646 1.00 78.25 276 ASP A O 1
ATOM 2169 N N . ALA A 1 277 ? 14.877 11.260 4.756 1.00 81.44 277 ALA A N 1
ATOM 2170 C CA . ALA A 1 277 ? 15.863 10.296 5.217 1.00 81.44 277 ALA A CA 1
ATOM 2171 C C . ALA A 1 277 ? 17.243 10.923 5.428 1.00 81.44 277 ALA A C 1
ATOM 2173 O O . ALA A 1 277 ? 17.894 10.593 6.414 1.00 81.44 277 ALA A O 1
ATOM 2174 N N . MET A 1 278 ? 17.690 11.841 4.563 1.00 87.12 278 MET A N 1
ATOM 2175 C CA . MET A 1 278 ? 18.943 12.585 4.771 1.00 87.12 278 MET A CA 1
ATOM 2176 C C . MET A 1 278 ? 18.883 13.431 6.048 1.00 87.12 278 MET A C 1
ATOM 2178 O O . MET A 1 278 ? 19.832 13.425 6.836 1.00 87.12 278 MET A O 1
ATOM 2182 N N . SER A 1 279 ? 17.755 14.106 6.289 1.00 85.75 279 SER A N 1
ATOM 2183 C CA . SER A 1 279 ? 17.517 14.871 7.517 1.00 85.75 279 SER A CA 1
ATOM 2184 C C . SER A 1 279 ? 17.558 13.969 8.753 1.00 85.75 279 SER A C 1
ATOM 2186 O O . SER A 1 279 ? 18.310 14.230 9.699 1.00 85.75 279 SER A O 1
ATOM 2188 N N . GLN A 1 280 ? 16.820 12.853 8.721 1.00 87.25 280 GLN A N 1
ATOM 2189 C CA . GLN A 1 280 ? 16.785 11.904 9.834 1.00 87.25 280 GLN A CA 1
ATOM 2190 C C . GLN A 1 280 ? 18.133 11.215 10.061 1.00 87.25 280 GLN A C 1
ATOM 2192 O O . GLN A 1 280 ? 18.555 11.057 11.202 1.00 87.25 280 GLN A O 1
ATOM 2197 N N . LEU A 1 281 ? 18.878 10.887 9.007 1.00 90.50 281 LEU A N 1
ATOM 2198 C CA . LEU A 1 281 ? 20.216 10.310 9.119 1.00 90.50 281 LEU A CA 1
ATOM 2199 C C . LEU A 1 281 ? 21.217 11.307 9.721 1.00 90.50 281 LEU A C 1
ATOM 2201 O O . LEU A 1 281 ? 22.031 10.935 10.573 1.00 90.50 281 LEU A O 1
ATOM 2205 N N . GLY A 1 282 ? 21.125 12.585 9.339 1.00 88.69 282 GLY A N 1
ATOM 2206 C CA . GLY A 1 282 ? 21.873 13.669 9.974 1.00 88.69 282 GLY A CA 1
ATOM 2207 C C . GLY A 1 282 ? 21.558 13.779 11.468 1.00 88.69 282 GLY A C 1
ATOM 2208 O O . GLY A 1 282 ? 22.463 13.918 12.297 1.00 88.69 282 GLY A O 1
ATOM 2209 N N . TYR A 1 283 ? 20.284 13.635 11.833 1.00 87.94 283 TYR A N 1
ATOM 2210 C CA . TYR A 1 283 ? 19.835 13.614 13.224 1.00 87.94 283 TYR A CA 1
ATOM 2211 C C . TYR A 1 283 ? 20.347 12.382 13.989 1.00 87.94 283 TYR A C 1
ATOM 2213 O O . TYR A 1 283 ? 20.825 12.525 15.119 1.00 87.94 283 TYR A O 1
ATOM 2221 N N . CYS A 1 284 ? 20.342 11.196 13.373 1.00 92.25 284 CYS A N 1
ATOM 2222 C CA . CYS A 1 284 ? 20.887 9.973 13.960 1.00 92.25 284 CYS A CA 1
ATOM 2223 C C . CYS A 1 284 ? 22.379 10.105 14.281 1.00 92.25 284 CYS A C 1
ATOM 2225 O O . CYS A 1 284 ? 22.786 9.811 15.404 1.00 92.25 284 CYS A O 1
ATOM 2227 N N . TYR A 1 285 ? 23.189 10.611 13.347 1.00 92.25 285 TYR A N 1
ATOM 2228 C CA . TYR A 1 285 ? 24.617 10.841 13.586 1.00 92.25 285 TYR A CA 1
ATOM 2229 C C . TYR A 1 28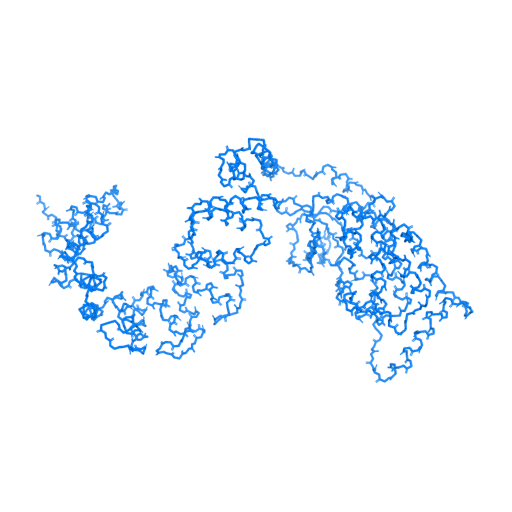5 ? 24.884 11.926 14.631 1.00 92.25 285 TYR A C 1
ATOM 2231 O O . TYR A 1 285 ? 25.842 11.820 15.394 1.00 92.25 285 TYR A O 1
ATOM 2239 N N . ARG A 1 286 ? 24.048 12.967 14.704 1.00 90.25 286 ARG A N 1
ATOM 2240 C CA . ARG A 1 286 ? 24.220 14.049 15.682 1.00 90.25 286 ARG A CA 1
ATOM 2241 C C . ARG A 1 286 ? 23.949 13.589 17.112 1.00 90.25 286 ARG A C 1
ATOM 2243 O O . ARG A 1 286 ? 24.644 14.027 18.024 1.00 90.25 286 ARG A O 1
ATOM 2250 N N . ASN A 1 287 ? 22.941 12.739 17.289 1.00 85.62 287 ASN A N 1
ATOM 2251 C CA . ASN A 1 287 ? 22.442 12.342 18.606 1.00 85.62 287 ASN A CA 1
ATOM 2252 C C . ASN A 1 287 ? 22.844 10.917 19.013 1.00 85.62 287 ASN A C 1
ATOM 2254 O O . ASN A 1 287 ? 22.588 10.522 20.144 1.00 85.62 287 ASN A O 1
ATOM 2258 N N . GLY A 1 288 ? 23.491 10.155 18.125 1.00 91.00 288 GLY A N 1
ATOM 2259 C CA . GLY A 1 288 ? 23.920 8.782 18.399 1.00 91.00 288 GLY A CA 1
ATOM 2260 C C . GLY A 1 288 ? 22.770 7.771 18.412 1.00 91.00 288 GLY A C 1
ATOM 2261 O O . GLY A 1 288 ? 22.795 6.822 19.188 1.00 91.00 288 GLY A O 1
ATOM 2262 N N . ILE A 1 289 ? 21.748 7.977 17.578 1.00 88.25 289 ILE A N 1
ATOM 2263 C CA . ILE A 1 289 ? 20.576 7.092 17.495 1.00 88.25 289 ILE A CA 1
ATOM 2264 C C . ILE A 1 289 ? 20.894 5.963 16.518 1.00 88.25 289 ILE A C 1
ATOM 2266 O O . ILE A 1 289 ? 21.108 6.215 15.332 1.00 88.25 289 ILE A O 1
ATOM 2270 N N . GLY A 1 290 ? 20.968 4.727 17.018 1.00 88.44 290 GLY A N 1
ATOM 2271 C CA . GLY A 1 290 ? 21.319 3.551 16.211 1.00 88.44 290 GLY A CA 1
ATOM 2272 C C . GLY A 1 290 ? 22.765 3.510 15.700 1.00 88.44 290 GLY A C 1
ATOM 2273 O O . GLY A 1 290 ? 23.141 2.577 14.995 1.00 88.44 290 GLY A O 1
ATOM 2274 N N . THR A 1 291 ? 23.585 4.504 16.051 1.00 93.19 291 THR A N 1
ATOM 2275 C CA . THR A 1 291 ? 24.977 4.665 15.613 1.00 93.19 291 THR A CA 1
ATOM 2276 C C . THR A 1 291 ? 25.781 5.465 16.643 1.00 93.19 291 THR A C 1
ATOM 2278 O O . THR A 1 291 ? 25.231 5.996 17.604 1.00 93.19 291 THR A O 1
ATOM 2281 N N . LYS A 1 292 ? 27.100 5.578 16.461 1.00 92.62 292 LYS A N 1
ATOM 2282 C CA . LYS A 1 292 ? 27.934 6.465 17.290 1.00 92.62 292 LYS A CA 1
ATOM 2283 C C . LYS A 1 292 ? 27.750 7.922 16.865 1.00 92.62 292 LYS A C 1
ATOM 2285 O O . LYS A 1 292 ? 27.561 8.202 15.684 1.00 92.62 292 LYS A O 1
ATOM 2290 N N . ILE A 1 293 ? 27.872 8.842 17.824 1.00 89.88 293 ILE A N 1
ATOM 2291 C CA . ILE A 1 293 ? 27.849 10.283 17.547 1.00 89.88 293 ILE A CA 1
ATOM 2292 C C . ILE A 1 293 ? 28.987 10.639 16.578 1.00 89.88 293 ILE A C 1
ATOM 2294 O O . ILE A 1 293 ? 30.157 10.391 16.869 1.00 89.88 293 ILE A O 1
ATOM 2298 N N . ASP A 1 294 ? 28.633 11.240 15.444 1.00 84.06 294 ASP A N 1
ATOM 2299 C CA . ASP A 1 294 ? 29.548 11.698 14.397 1.00 84.06 294 ASP A CA 1
ATOM 2300 C C . ASP A 1 294 ? 29.049 13.036 13.830 1.00 84.06 294 ASP A C 1
ATOM 2302 O O . ASP A 1 294 ? 28.232 13.113 12.911 1.00 84.06 294 ASP A O 1
ATOM 2306 N N . ILE A 1 295 ? 29.546 14.128 14.412 1.00 74.25 295 ILE A N 1
ATOM 2307 C CA . ILE A 1 295 ? 29.122 15.493 14.071 1.00 74.25 295 ILE A CA 1
ATOM 2308 C C . ILE A 1 295 ? 29.496 15.857 12.624 1.00 74.25 295 ILE A C 1
ATOM 2310 O O . ILE A 1 295 ? 28.787 16.631 11.979 1.00 74.25 295 ILE A O 1
ATOM 2314 N N . GLN A 1 296 ? 30.587 15.299 12.089 1.00 71.88 296 GLN A N 1
ATOM 2315 C CA . GLN A 1 296 ? 31.013 15.582 10.718 1.00 71.88 296 GLN A CA 1
ATOM 2316 C C . GLN A 1 296 ? 30.057 14.943 9.710 1.00 71.88 296 GLN A C 1
ATOM 2318 O O . GLN A 1 296 ? 29.599 15.628 8.793 1.00 71.88 296 GLN A O 1
ATOM 2323 N N . LYS A 1 297 ? 29.676 13.676 9.917 1.00 72.12 297 LYS A N 1
ATOM 2324 C CA . LYS A 1 297 ? 28.665 13.011 9.079 1.00 72.12 297 LYS A CA 1
ATOM 2325 C C . LYS A 1 297 ? 27.278 13.618 9.234 1.00 72.12 297 LYS A C 1
ATOM 2327 O O . LYS A 1 297 ? 26.566 13.741 8.242 1.00 72.12 297 LYS A O 1
ATOM 2332 N N . ALA A 1 298 ? 26.911 14.053 10.437 1.00 75.38 298 ALA A N 1
ATOM 2333 C CA . ALA A 1 298 ? 25.660 14.772 10.649 1.00 75.38 298 ALA A CA 1
ATOM 2334 C C . ALA A 1 298 ? 25.586 16.042 9.785 1.00 75.38 298 ALA A C 1
ATOM 2336 O O . ALA A 1 298 ? 24.623 16.246 9.048 1.00 75.38 298 ALA A O 1
ATOM 2337 N N . ASN A 1 299 ? 26.638 16.867 9.821 1.00 67.12 299 ASN A N 1
ATOM 2338 C CA . ASN A 1 299 ? 26.715 18.091 9.023 1.00 67.12 299 ASN A CA 1
ATOM 2339 C C . ASN A 1 299 ? 26.740 17.812 7.516 1.00 67.12 299 ASN A C 1
ATOM 2341 O O . ASN A 1 299 ? 26.130 18.566 6.762 1.00 67.12 299 ASN A O 1
ATOM 2345 N N . TYR A 1 300 ? 27.401 16.735 7.084 1.00 75.12 300 TYR A N 1
ATOM 2346 C CA . TYR A 1 300 ? 27.395 16.293 5.690 1.00 75.12 300 TYR A CA 1
ATOM 2347 C C . TYR A 1 300 ? 25.969 16.011 5.192 1.00 75.12 300 TYR A C 1
ATOM 2349 O O . TYR A 1 300 ? 25.550 16.571 4.181 1.00 75.12 300 TYR A O 1
ATOM 2357 N N . TRP A 1 301 ? 25.186 15.224 5.933 1.00 76.12 301 TRP A N 1
ATOM 2358 C CA . TRP A 1 301 ? 23.821 14.880 5.528 1.00 76.12 301 TRP A CA 1
ATOM 2359 C C . TRP A 1 301 ? 22.843 16.059 5.612 1.00 76.12 301 TRP A C 1
ATOM 2361 O O . TRP A 1 301 ? 22.017 16.213 4.717 1.00 76.12 301 TRP A O 1
ATOM 2371 N N . PHE A 1 302 ? 22.988 16.958 6.594 1.00 76.25 302 PHE A N 1
ATOM 2372 C CA . PHE A 1 302 ? 22.212 18.208 6.627 1.00 76.25 302 PHE A CA 1
ATOM 2373 C C . PHE A 1 302 ? 22.560 19.161 5.475 1.00 76.25 302 PHE A C 1
ATOM 2375 O O . PHE A 1 302 ? 21.698 19.889 4.994 1.00 76.25 302 PHE A O 1
ATOM 2382 N N . GLN A 1 303 ? 23.816 19.192 5.021 1.00 69.81 303 GLN A N 1
ATOM 2383 C CA . GLN A 1 303 ? 24.198 19.976 3.842 1.00 69.81 303 GLN A CA 1
ATOM 2384 C C . GLN A 1 303 ? 23.645 19.361 2.551 1.00 69.81 303 GLN A C 1
ATOM 2386 O O . GLN A 1 303 ? 23.164 20.099 1.695 1.00 69.81 303 GLN A O 1
ATOM 2391 N N . MET A 1 304 ? 23.665 18.032 2.430 1.00 67.62 304 MET A N 1
ATOM 2392 C CA . MET A 1 304 ? 23.067 17.309 1.301 1.00 67.62 304 MET A CA 1
ATOM 2393 C C . MET A 1 304 ? 21.550 17.525 1.216 1.00 67.62 304 MET A C 1
ATOM 2395 O O . MET A 1 304 ? 21.045 17.859 0.147 1.00 67.62 304 MET A O 1
ATOM 2399 N N . GLU A 1 305 ? 20.844 17.430 2.347 1.00 79.00 305 GLU A N 1
ATOM 2400 C CA . GLU A 1 305 ? 19.414 17.742 2.450 1.00 79.00 305 GLU A CA 1
ATOM 2401 C C . GLU A 1 305 ? 19.136 19.189 2.041 1.00 79.00 305 GLU A C 1
ATOM 2403 O O . GLU A 1 305 ? 18.328 19.426 1.151 1.00 79.00 305 GLU A O 1
ATOM 2408 N N . ARG A 1 306 ? 19.877 20.159 2.593 1.00 66.69 306 ARG A N 1
ATOM 2409 C CA . ARG A 1 306 ? 19.722 21.576 2.235 1.00 66.69 306 ARG A CA 1
ATOM 2410 C C . ARG A 1 306 ? 19.956 21.851 0.762 1.00 66.69 306 ARG A C 1
ATOM 2412 O O . ARG A 1 306 ? 19.227 22.663 0.215 1.00 66.69 306 ARG A O 1
ATOM 2419 N N . ASN A 1 307 ? 20.927 21.211 0.119 1.00 62.19 307 ASN A N 1
ATOM 2420 C CA . ASN A 1 307 ? 21.166 21.403 -1.311 1.00 62.19 307 ASN A CA 1
ATOM 2421 C C . ASN A 1 307 ? 19.992 20.862 -2.147 1.00 62.19 307 ASN A C 1
ATOM 2423 O O . ASN A 1 307 ? 19.495 21.580 -3.012 1.00 62.19 307 ASN A O 1
ATOM 2427 N N . ASN A 1 308 ? 19.459 19.683 -1.809 1.00 58.62 308 ASN A N 1
ATOM 2428 C CA . ASN A 1 308 ? 18.256 19.143 -2.455 1.00 58.62 308 ASN A CA 1
ATOM 2429 C C . ASN A 1 308 ? 16.987 19.972 -2.164 1.00 58.62 308 ASN A C 1
ATOM 2431 O O . ASN A 1 308 ? 16.130 20.134 -3.033 1.00 58.62 308 ASN A O 1
ATOM 2435 N N . SER A 1 309 ? 16.845 20.512 -0.951 1.00 45.59 309 SER A N 1
ATOM 2436 C CA . SER A 1 309 ? 15.723 21.365 -0.536 1.00 45.59 309 SER A CA 1
ATOM 2437 C C . SER A 1 309 ? 15.817 22.773 -1.150 1.00 45.59 309 SER A C 1
ATOM 2439 O O . SER A 1 309 ? 14.798 23.385 -1.472 1.00 45.59 309 SER A O 1
ATOM 2441 N N . HIS A 1 310 ? 17.028 23.296 -1.379 1.00 37.47 310 HIS A N 1
ATOM 2442 C CA . HIS A 1 310 ? 17.260 24.570 -2.071 1.00 37.47 310 HIS A CA 1
ATOM 2443 C C . HIS A 1 310 ? 16.974 24.462 -3.578 1.00 37.47 310 HIS A C 1
ATOM 2445 O O . HIS A 1 310 ? 16.479 25.426 -4.169 1.00 37.47 310 HIS A O 1
ATOM 2451 N N . ASP A 1 311 ? 17.161 23.277 -4.166 1.00 41.25 311 ASP A N 1
ATOM 2452 C CA . ASP A 1 311 ? 16.689 22.944 -5.515 1.00 41.25 311 ASP A CA 1
ATOM 2453 C C . ASP A 1 311 ? 15.151 22.827 -5.594 1.00 41.25 311 ASP A C 1
ATOM 2455 O O . ASP A 1 311 ? 14.561 23.185 -6.616 1.00 41.25 311 ASP A O 1
ATOM 2459 N N . MET A 1 312 ? 14.468 22.444 -4.503 1.00 32.91 312 MET A N 1
ATOM 2460 C CA . MET A 1 312 ? 12.996 22.466 -4.415 1.00 32.91 312 MET A CA 1
ATOM 2461 C C . MET A 1 312 ? 12.409 23.870 -4.174 1.00 32.91 312 MET A C 1
ATOM 2463 O O . MET A 1 312 ? 11.387 24.209 -4.769 1.00 32.91 312 MET A O 1
ATOM 2467 N N . ILE A 1 313 ? 13.030 24.730 -3.356 1.00 32.72 313 ILE A N 1
ATOM 2468 C CA . ILE A 1 313 ? 12.489 26.074 -3.042 1.00 32.72 313 ILE A CA 1
ATOM 2469 C C . ILE A 1 313 ? 12.715 27.075 -4.193 1.00 32.72 313 ILE A C 1
ATOM 2471 O O . ILE A 1 313 ? 11.911 27.988 -4.378 1.00 32.72 313 ILE A O 1
ATOM 2475 N N . LYS A 1 314 ? 13.714 26.861 -5.061 1.00 31.52 314 LYS A N 1
ATOM 2476 C CA . LYS A 1 314 ? 13.824 27.579 -6.347 1.00 31.52 314 LYS A CA 1
ATOM 2477 C C . LYS A 1 314 ? 12.809 27.127 -7.406 1.00 31.52 314 LYS A C 1
ATOM 2479 O O . LYS A 1 314 ? 12.712 27.769 -8.446 1.00 31.52 314 LYS A O 1
ATOM 2484 N N . SER A 1 315 ? 12.058 26.047 -7.164 1.00 36.44 315 SER A N 1
ATOM 2485 C CA . SER A 1 315 ? 11.122 25.475 -8.145 1.00 36.44 315 SER A CA 1
ATOM 2486 C C . SER A 1 315 ? 9.694 26.034 -8.080 1.00 36.44 315 SER A C 1
ATOM 2488 O O . SER A 1 315 ? 8.885 25.702 -8.943 1.00 36.44 315 SER A O 1
ATOM 2490 N N . THR A 1 316 ? 9.363 26.897 -7.110 1.00 29.45 316 THR A N 1
ATOM 2491 C CA . THR A 1 316 ? 7.975 27.370 -6.925 1.00 29.45 316 THR A CA 1
ATOM 2492 C C . THR A 1 316 ? 7.735 28.852 -7.183 1.00 29.45 316 THR A C 1
ATOM 2494 O O . THR A 1 316 ? 6.575 29.248 -7.241 1.00 29.45 316 THR A O 1
ATOM 2497 N N . HIS A 1 317 ? 8.762 29.674 -7.412 1.00 29.47 317 HIS A N 1
ATOM 2498 C CA . HIS A 1 317 ? 8.553 31.074 -7.788 1.00 29.47 317 HIS A CA 1
ATOM 2499 C C . HIS A 1 317 ? 9.389 31.446 -9.014 1.00 29.47 317 HIS A C 1
ATOM 2501 O O . HIS A 1 317 ? 10.607 31.556 -8.945 1.00 29.47 317 HIS A O 1
ATOM 2507 N N . GLU A 1 318 ? 8.652 31.674 -10.105 1.00 29.70 318 GLU A N 1
ATOM 2508 C CA . GLU A 1 318 ? 9.048 32.315 -11.362 1.00 29.70 318 GLU A CA 1
ATOM 2509 C C . GLU A 1 318 ? 9.728 31.423 -12.421 1.00 29.70 318 GLU A C 1
ATOM 2511 O O . GLU A 1 318 ? 10.839 30.932 -12.279 1.00 29.70 318 GLU A O 1
ATOM 2516 N N . ASN A 1 319 ? 8.994 31.238 -13.524 1.00 32.59 319 ASN A N 1
ATOM 2517 C CA . ASN A 1 319 ? 9.430 30.923 -14.887 1.00 32.59 319 ASN A CA 1
ATOM 2518 C C . ASN A 1 319 ? 10.922 30.590 -15.136 1.00 32.59 319 ASN A C 1
ATOM 2520 O O . ASN A 1 319 ? 11.801 31.430 -14.983 1.00 32.59 319 ASN A O 1
ATOM 2524 N N . LEU A 1 320 ? 11.141 29.448 -15.805 1.00 40.47 320 LEU A N 1
ATOM 2525 C CA . LEU A 1 320 ? 12.187 29.272 -16.828 1.00 40.47 320 LEU A CA 1
ATOM 2526 C C . LEU A 1 320 ? 13.633 29.570 -16.388 1.00 40.47 320 LEU A C 1
ATOM 2528 O O . LEU A 1 320 ? 14.317 30.405 -16.980 1.00 40.47 320 LEU A O 1
ATOM 2532 N N . VAL A 1 321 ? 14.177 28.765 -15.478 1.00 42.44 321 VAL A N 1
ATOM 2533 C CA . VAL A 1 321 ? 15.620 28.487 -15.514 1.00 42.44 321 VAL A CA 1
ATOM 2534 C C . VAL A 1 321 ? 15.815 27.066 -16.030 1.00 42.44 321 VAL A C 1
ATOM 2536 O O . VAL A 1 321 ? 15.927 26.103 -15.277 1.00 42.44 321 VAL A O 1
ATOM 2539 N N . ILE A 1 322 ? 15.805 26.935 -17.358 1.00 52.69 322 ILE A N 1
ATOM 2540 C CA . ILE A 1 322 ? 16.542 25.849 -18.012 1.00 52.69 322 ILE A CA 1
ATOM 2541 C C . ILE A 1 322 ? 18.001 26.045 -17.589 1.00 52.69 322 ILE A C 1
ATOM 2543 O O . ILE A 1 322 ? 18.494 27.173 -17.687 1.00 52.69 322 ILE A O 1
ATOM 2547 N N . ASP A 1 323 ? 18.681 24.996 -17.113 1.00 61.31 323 ASP A N 1
ATOM 2548 C CA . ASP A 1 323 ? 20.108 25.081 -16.782 1.00 61.31 323 ASP A CA 1
ATOM 2549 C C . ASP A 1 323 ? 20.848 25.794 -17.904 1.00 61.31 323 ASP A C 1
ATOM 2551 O O . ASP A 1 323 ? 20.676 25.449 -19.072 1.00 61.31 323 ASP A O 1
ATOM 2555 N N . ASN A 1 324 ? 21.701 26.766 -17.578 1.00 61.28 324 ASN A N 1
ATOM 2556 C CA . ASN A 1 324 ? 22.431 27.533 -18.592 1.00 61.28 324 ASN A CA 1
ATOM 2557 C C . ASN A 1 324 ? 23.197 26.629 -19.577 1.00 61.28 324 ASN A C 1
ATOM 2559 O O . ASN A 1 324 ? 23.423 27.014 -20.721 1.00 61.28 324 ASN A O 1
ATOM 2563 N N . VAL A 1 325 ? 23.580 25.421 -19.151 1.00 65.88 325 VAL A N 1
ATOM 2564 C CA . VAL A 1 325 ? 24.191 24.395 -20.005 1.00 65.88 325 VAL A CA 1
ATOM 2565 C C . VAL A 1 325 ? 23.181 23.810 -20.998 1.00 65.88 325 VAL A C 1
ATOM 2567 O O . VAL A 1 325 ? 23.452 23.795 -22.195 1.00 65.88 325 VAL A O 1
ATOM 2570 N N . VAL A 1 326 ? 22.004 23.385 -20.533 1.00 70.44 326 VAL A N 1
ATOM 2571 C CA . VAL A 1 326 ? 20.930 22.849 -21.386 1.00 70.44 326 VAL A CA 1
ATOM 2572 C C . VAL A 1 326 ? 20.387 23.932 -22.317 1.00 70.44 326 VAL A C 1
ATOM 2574 O O . VAL A 1 326 ? 20.162 23.674 -23.495 1.00 70.44 326 VAL A O 1
ATOM 2577 N N . LYS A 1 327 ? 20.266 25.170 -21.832 1.00 72.81 327 LYS A N 1
ATOM 2578 C CA . LYS A 1 327 ? 19.874 26.331 -22.634 1.00 72.81 327 LYS A CA 1
ATOM 2579 C C . LYS A 1 327 ? 20.858 26.577 -23.778 1.00 72.81 327 LYS A C 1
ATOM 2581 O O . LYS A 1 327 ? 20.427 26.681 -24.917 1.00 72.81 327 LYS A O 1
ATOM 2586 N N . LYS A 1 328 ? 22.170 26.560 -23.508 1.00 74.38 328 LYS A N 1
ATOM 2587 C CA . LYS A 1 328 ? 23.206 26.663 -24.554 1.00 74.38 328 LYS A CA 1
ATOM 2588 C C . LYS A 1 328 ? 23.137 25.526 -25.577 1.00 74.38 328 LYS A C 1
ATOM 2590 O O . LYS A 1 328 ? 23.407 25.759 -26.749 1.00 74.38 328 LYS A O 1
ATOM 2595 N N . ILE A 1 329 ? 22.794 24.309 -25.149 1.00 74.19 329 ILE A N 1
ATOM 2596 C CA . ILE A 1 329 ? 22.619 23.160 -26.052 1.00 74.19 329 ILE A CA 1
ATOM 2597 C C . ILE A 1 329 ? 21.372 23.346 -26.931 1.00 74.19 329 ILE A C 1
ATOM 2599 O O . ILE A 1 329 ? 21.451 23.127 -28.136 1.00 74.19 329 ILE A O 1
ATOM 2603 N N . LEU A 1 330 ? 20.253 23.799 -26.357 1.00 74.94 330 LEU A N 1
ATOM 2604 C CA . LEU A 1 330 ? 19.011 24.091 -27.086 1.00 74.94 330 LEU A CA 1
ATOM 2605 C C . LEU A 1 330 ? 19.163 25.266 -28.066 1.00 74.94 330 LEU A C 1
ATOM 2607 O O . LEU A 1 330 ? 18.600 25.236 -29.154 1.00 74.94 330 LEU A O 1
ATOM 2611 N N . GLU A 1 331 ? 19.936 26.290 -27.699 1.00 76.88 331 GLU A N 1
ATOM 2612 C CA . GLU A 1 331 ? 20.244 27.451 -28.548 1.00 76.88 331 GLU A CA 1
ATOM 2613 C C . GLU A 1 331 ? 21.260 27.126 -29.654 1.00 76.88 331 GLU A C 1
ATOM 2615 O O . GLU A 1 331 ? 21.422 27.896 -30.606 1.00 76.88 331 GLU A O 1
ATOM 2620 N N . ASN A 1 332 ? 21.949 25.984 -29.564 1.00 76.06 332 ASN A N 1
ATOM 2621 C CA . ASN A 1 332 ? 22.862 25.549 -30.603 1.00 76.06 332 ASN A CA 1
ATOM 2622 C C . ASN A 1 332 ? 22.075 25.005 -31.805 1.00 76.06 332 ASN A C 1
ATOM 2624 O O . ASN A 1 332 ? 21.683 23.837 -31.857 1.00 76.06 332 ASN A O 1
ATOM 2628 N N . ASN A 1 333 ? 21.917 25.861 -32.819 1.00 67.69 333 ASN A N 1
ATOM 2629 C CA . ASN A 1 333 ? 21.237 25.553 -34.081 1.00 67.69 333 ASN A CA 1
ATOM 2630 C C . ASN A 1 333 ? 21.765 24.292 -34.794 1.00 67.69 333 ASN A C 1
ATOM 2632 O O . ASN A 1 333 ? 21.066 23.746 -35.648 1.00 67.69 333 ASN A O 1
ATOM 2636 N N . ARG A 1 334 ? 22.967 23.810 -34.441 1.00 71.75 334 ARG A N 1
ATOM 2637 C CA . ARG A 1 334 ? 23.551 22.563 -34.954 1.00 71.75 334 ARG A CA 1
ATOM 2638 C C . ARG A 1 334 ? 22.686 21.332 -34.655 1.00 71.75 334 ARG A C 1
ATOM 2640 O O . ARG A 1 334 ? 22.602 20.458 -35.511 1.00 71.75 334 ARG A O 1
ATOM 2647 N N . TYR A 1 335 ? 22.048 21.261 -33.483 1.00 69.50 335 TYR A N 1
ATOM 2648 C CA . TYR A 1 335 ? 21.364 20.045 -33.011 1.00 69.50 335 TYR A CA 1
ATOM 2649 C C . TYR A 1 335 ? 19.847 20.036 -33.246 1.00 69.50 335 TYR A C 1
ATOM 2651 O O . TYR A 1 335 ? 19.221 18.988 -33.120 1.00 69.50 335 TYR A O 1
ATOM 2659 N N . GLN A 1 336 ? 19.244 21.180 -33.600 1.00 72.62 336 GLN A N 1
ATOM 2660 C CA . GLN A 1 336 ? 17.798 21.318 -33.862 1.00 72.62 336 GLN A CA 1
ATOM 2661 C C . GLN A 1 336 ? 16.893 20.749 -32.746 1.00 72.62 336 GLN A C 1
ATOM 2663 O O . GLN A 1 336 ? 15.821 20.203 -33.016 1.00 72.62 336 GLN A O 1
ATOM 2668 N N . LEU A 1 337 ? 17.321 20.861 -31.487 1.00 76.31 337 LEU A N 1
ATOM 2669 C CA . LEU A 1 337 ? 16.572 20.358 -30.339 1.00 76.31 337 LEU A CA 1
ATOM 2670 C C . LEU A 1 337 ? 15.477 21.333 -29.915 1.00 76.31 337 LEU A C 1
ATOM 2672 O O . LEU A 1 337 ? 15.659 22.547 -29.935 1.00 76.31 337 LEU A O 1
ATOM 2676 N N . THR A 1 338 ? 14.339 20.791 -29.488 1.00 80.50 338 THR A N 1
ATOM 2677 C CA . THR A 1 338 ? 13.215 21.586 -28.981 1.00 80.50 338 THR A CA 1
ATOM 2678 C C . THR A 1 338 ? 12.991 21.317 -27.498 1.00 80.50 338 THR A C 1
ATOM 2680 O O . THR A 1 338 ? 13.025 20.171 -27.056 1.00 80.50 338 THR A O 1
ATOM 2683 N N . TRP A 1 339 ? 12.728 22.362 -26.717 1.00 81.00 339 TRP A N 1
ATOM 2684 C CA . TRP A 1 339 ? 12.177 22.175 -25.378 1.00 81.00 339 TRP A CA 1
ATOM 2685 C C . TRP A 1 339 ? 10.702 21.788 -25.482 1.00 81.00 339 TRP A C 1
ATOM 2687 O O . TRP A 1 339 ? 9.917 22.539 -26.064 1.00 81.00 339 TRP A O 1
ATOM 2697 N N . ILE A 1 340 ? 10.326 20.642 -24.918 1.00 78.38 340 ILE A N 1
ATOM 2698 C CA . ILE A 1 340 ? 8.937 20.175 -24.897 1.00 78.38 340 ILE A CA 1
ATOM 2699 C C . ILE A 1 340 ? 8.502 20.068 -23.433 1.00 78.38 340 ILE A C 1
ATOM 2701 O O . ILE A 1 340 ? 9.066 19.255 -22.699 1.00 78.38 340 ILE A O 1
ATOM 2705 N N . PRO A 1 341 ? 7.535 20.881 -22.977 1.00 74.94 341 PRO A N 1
ATOM 2706 C CA . PRO A 1 341 ? 7.005 20.774 -21.625 1.00 74.94 341 PRO A CA 1
ATOM 2707 C C . PRO A 1 341 ? 6.432 19.378 -21.353 1.00 74.94 341 PRO A C 1
ATOM 2709 O O . PRO A 1 341 ? 5.659 18.847 -22.149 1.00 74.94 341 PRO A O 1
ATOM 2712 N N . TYR A 1 342 ? 6.776 18.786 -20.206 1.00 78.50 342 TYR A N 1
ATOM 2713 C CA . TYR A 1 342 ? 6.390 17.404 -19.897 1.00 78.50 342 TYR A CA 1
ATOM 2714 C C . TYR A 1 342 ? 4.869 17.189 -19.864 1.00 78.50 342 TYR A C 1
ATOM 2716 O O . TYR A 1 342 ? 4.373 16.133 -20.241 1.00 78.50 342 TYR A O 1
ATOM 2724 N N . ASN A 1 343 ? 4.115 18.216 -19.469 1.00 74.81 343 ASN A N 1
ATOM 2725 C CA . ASN A 1 343 ? 2.652 18.201 -19.437 1.00 74.81 343 ASN A CA 1
ATOM 2726 C C . ASN A 1 343 ? 1.987 18.188 -20.829 1.00 74.81 343 ASN A C 1
ATOM 2728 O O . ASN A 1 343 ? 0.773 18.001 -20.915 1.00 74.81 343 ASN A O 1
ATOM 2732 N N . GLU A 1 344 ? 2.740 18.380 -21.915 1.00 76.88 344 GLU A N 1
ATOM 2733 C CA . GLU A 1 344 ? 2.224 18.229 -23.279 1.00 76.88 344 GLU A CA 1
ATOM 2734 C C . GLU A 1 344 ? 2.176 16.768 -23.741 1.00 76.88 344 GLU A C 1
ATOM 2736 O O . GLU A 1 344 ? 1.495 16.458 -24.725 1.00 76.88 344 GLU A O 1
ATOM 2741 N N . PHE A 1 345 ? 2.876 15.869 -23.045 1.00 83.00 345 PHE A N 1
ATOM 2742 C CA . PHE A 1 345 ? 2.847 14.441 -23.330 1.00 83.00 345 PHE A CA 1
ATOM 2743 C C . PHE A 1 345 ? 1.585 13.783 -22.768 1.00 83.00 345 PHE A C 1
ATOM 2745 O O . PHE A 1 345 ? 1.130 14.077 -21.662 1.00 83.00 345 PHE A O 1
ATOM 2752 N N . LYS A 1 346 ? 1.020 12.855 -23.539 1.00 83.62 346 LYS A N 1
ATOM 2753 C CA . LYS A 1 346 ? -0.154 12.052 -23.183 1.00 83.62 346 LYS A CA 1
ATOM 2754 C C . LYS A 1 346 ? 0.162 10.569 -23.299 1.00 83.62 346 LYS A C 1
ATOM 2756 O O . LYS A 1 346 ? 1.108 10.188 -23.984 1.00 83.62 346 LYS A O 1
ATOM 2761 N N . ASN A 1 347 ? -0.659 9.736 -22.658 1.00 84.69 347 ASN A N 1
ATOM 2762 C CA . ASN A 1 347 ? -0.568 8.274 -22.741 1.00 84.69 347 ASN A CA 1
ATOM 2763 C C . ASN A 1 347 ? 0.852 7.749 -22.468 1.00 84.69 347 ASN A C 1
ATOM 2765 O O . ASN A 1 347 ? 1.350 6.890 -23.193 1.00 84.69 347 ASN A O 1
ATOM 2769 N N . ILE A 1 348 ? 1.505 8.299 -21.440 1.00 86.75 348 ILE A N 1
ATOM 2770 C CA . ILE A 1 348 ? 2.861 7.910 -21.057 1.00 86.75 348 ILE A CA 1
ATOM 2771 C C . ILE A 1 348 ? 2.816 6.477 -20.519 1.00 86.75 348 ILE A C 1
ATOM 2773 O O . ILE A 1 348 ? 2.089 6.198 -19.567 1.00 86.75 348 ILE A O 1
ATOM 2777 N N . LYS A 1 349 ? 3.564 5.568 -21.145 1.00 86.75 349 LYS A N 1
ATOM 2778 C CA . LYS A 1 349 ? 3.636 4.149 -20.770 1.00 86.75 349 LYS A CA 1
ATOM 2779 C C . LYS A 1 349 ? 5.077 3.695 -20.755 1.00 86.75 349 LYS A C 1
ATOM 2781 O O . LYS A 1 349 ? 5.796 3.968 -21.708 1.00 86.75 349 LYS A O 1
ATOM 2786 N N . GLU A 1 350 ? 5.485 2.992 -19.716 1.00 87.06 350 GLU A N 1
ATOM 2787 C CA . GLU A 1 350 ? 6.813 2.390 -19.665 1.00 87.06 350 GLU A CA 1
ATOM 2788 C C . GLU A 1 350 ? 6.952 1.303 -20.742 1.00 87.06 350 GLU A C 1
ATOM 2790 O O . GLU A 1 350 ? 6.033 0.508 -20.956 1.00 87.06 350 GLU A O 1
ATOM 2795 N N . ILE A 1 351 ? 8.074 1.300 -21.465 1.00 80.00 351 ILE A N 1
ATOM 2796 C CA . ILE A 1 351 ? 8.350 0.339 -22.549 1.00 80.00 351 ILE A CA 1
ATOM 2797 C C . ILE A 1 351 ? 9.653 -0.447 -22.355 1.00 80.00 351 ILE A C 1
ATOM 2799 O O . ILE A 1 351 ? 9.835 -1.474 -23.025 1.00 80.00 351 ILE A O 1
ATOM 2803 N N . GLY A 1 352 ? 10.515 0.000 -21.439 1.00 71.44 352 GLY A N 1
ATOM 2804 C CA . GLY A 1 352 ? 11.745 -0.675 -21.035 1.00 71.44 352 GLY A CA 1
ATOM 2805 C C . GLY A 1 352 ? 12.407 0.024 -19.847 1.00 71.44 352 GLY A C 1
ATOM 2806 O O . GLY A 1 352 ? 12.352 1.249 -19.739 1.00 71.44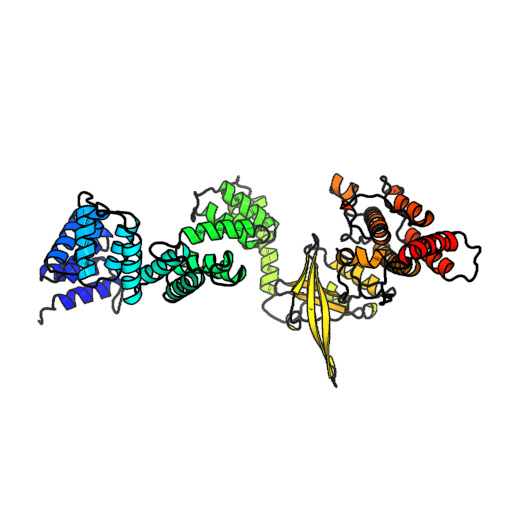 352 GLY A O 1
ATOM 2807 N N . GLN A 1 353 ? 13.034 -0.755 -18.970 1.00 77.00 353 GLN A N 1
ATOM 2808 C CA . GLN A 1 353 ? 13.773 -0.263 -17.813 1.00 77.00 353 GLN A CA 1
ATOM 2809 C C . GLN A 1 353 ? 15.130 -0.963 -17.754 1.00 77.00 353 GLN A C 1
ATOM 2811 O O . GLN A 1 353 ? 15.203 -2.186 -17.640 1.00 77.00 353 GLN A O 1
ATOM 2816 N N . GLY A 1 354 ? 16.193 -0.166 -17.814 1.00 62.75 354 GLY A N 1
ATOM 2817 C CA . GLY A 1 354 ? 17.567 -0.600 -17.619 1.00 62.75 354 GLY A CA 1
ATOM 2818 C C . GLY A 1 354 ? 18.146 -0.060 -16.313 1.00 62.75 354 GLY A C 1
ATOM 2819 O O . GLY A 1 354 ? 17.508 0.687 -15.567 1.00 62.75 354 GLY A O 1
ATOM 2820 N N . TYR A 1 355 ? 19.402 -0.411 -16.045 1.00 59.16 355 TYR A N 1
ATOM 2821 C CA . TYR A 1 355 ? 20.111 0.062 -14.855 1.00 59.16 355 TYR A CA 1
ATOM 2822 C C . TYR A 1 355 ? 20.300 1.594 -14.867 1.00 59.16 355 TYR A C 1
ATOM 2824 O O . TYR A 1 355 ? 20.099 2.257 -13.849 1.00 59.16 355 TYR A O 1
ATOM 2832 N N . PHE A 1 356 ? 20.607 2.175 -16.032 1.00 62.69 356 PHE A N 1
ATOM 2833 C CA . PHE A 1 356 ? 20.951 3.596 -16.180 1.00 62.69 356 PHE A CA 1
ATOM 2834 C C . PHE A 1 356 ? 19.788 4.501 -16.591 1.00 62.69 356 PHE A C 1
ATOM 2836 O O . PHE A 1 356 ? 19.861 5.712 -16.377 1.00 62.69 356 PHE A O 1
ATOM 2843 N N . ALA A 1 357 ? 18.712 3.950 -17.153 1.00 73.88 357 ALA A N 1
ATOM 2844 C CA . ALA A 1 357 ? 17.566 4.733 -17.593 1.00 73.88 357 ALA A CA 1
ATOM 2845 C C . ALA A 1 357 ? 16.277 3.907 -17.652 1.00 73.88 357 ALA A C 1
ATOM 2847 O O . ALA A 1 357 ? 16.300 2.693 -17.849 1.00 73.88 357 ALA A O 1
ATOM 2848 N N . THR A 1 358 ? 15.144 4.598 -17.554 1.00 80.50 358 THR A N 1
ATOM 2849 C CA . THR A 1 358 ? 13.818 4.060 -17.873 1.00 80.50 358 THR A CA 1
ATOM 2850 C C . THR A 1 358 ? 13.288 4.753 -19.121 1.00 80.50 358 THR A C 1
ATOM 2852 O O . THR A 1 358 ? 13.353 5.981 -19.231 1.00 80.50 358 THR A O 1
ATOM 2855 N N . VAL A 1 359 ? 12.745 3.986 -20.062 1.00 84.31 359 VAL A N 1
ATOM 2856 C CA . VAL A 1 359 ? 12.196 4.482 -21.324 1.00 84.31 359 VAL A CA 1
ATOM 2857 C C . VAL A 1 359 ? 10.678 4.337 -21.320 1.00 84.31 359 VAL A C 1
ATOM 2859 O O . VAL A 1 359 ? 10.133 3.259 -21.079 1.00 84.31 359 VAL A O 1
ATOM 2862 N N . TYR A 1 360 ? 9.987 5.423 -21.656 1.00 88.38 360 TYR A N 1
ATOM 2863 C CA . TYR A 1 360 ? 8.534 5.470 -21.788 1.00 88.38 360 TYR A CA 1
ATOM 2864 C C . TYR A 1 360 ? 8.141 5.802 -23.229 1.00 88.38 360 TYR A C 1
ATOM 2866 O O . TYR A 1 360 ? 8.781 6.622 -23.871 1.00 88.38 360 TYR A O 1
ATOM 2874 N N . SER A 1 361 ? 7.061 5.237 -23.757 1.00 88.75 361 SER A N 1
ATOM 2875 C CA . SER A 1 361 ? 6.386 5.791 -24.932 1.00 88.75 361 SER A CA 1
ATOM 2876 C C . SER A 1 361 ? 5.460 6.924 -24.508 1.00 88.75 361 SER A C 1
ATOM 2878 O O . SER A 1 361 ? 4.760 6.780 -23.507 1.00 88.75 361 SER A O 1
ATOM 2880 N N . ALA A 1 362 ? 5.394 8.000 -25.286 1.00 90.44 362 ALA A N 1
ATOM 2881 C CA . ALA A 1 362 ? 4.458 9.092 -25.059 1.00 90.44 362 ALA A CA 1
ATOM 2882 C C . ALA A 1 362 ? 3.910 9.657 -26.370 1.00 90.44 362 ALA A C 1
ATOM 2884 O O . ALA A 1 362 ? 4.630 9.799 -27.359 1.00 90.44 362 ALA A O 1
ATOM 2885 N N . GLU A 1 363 ? 2.633 10.020 -26.365 1.00 88.94 363 GLU A N 1
ATOM 2886 C CA . GLU A 1 363 ? 1.991 10.742 -27.456 1.00 88.94 363 GLU A CA 1
ATOM 2887 C C . GLU A 1 363 ? 2.179 12.249 -27.281 1.00 88.94 363 GLU A C 1
ATOM 2889 O O . GLU A 1 363 ? 1.940 12.802 -26.208 1.00 88.94 363 GLU A O 1
ATOM 2894 N N . TRP A 1 364 ? 2.551 12.932 -28.358 1.00 84.00 364 TRP A N 1
ATOM 2895 C CA . TRP A 1 364 ? 2.647 14.384 -28.414 1.00 84.00 364 TRP A CA 1
ATOM 2896 C C . TRP A 1 364 ? 1.893 14.918 -29.630 1.00 84.00 364 TRP A C 1
ATOM 2898 O O . TRP A 1 364 ? 2.061 14.439 -30.756 1.00 84.00 364 TRP A O 1
ATOM 2908 N N . ILE A 1 365 ? 1.039 15.919 -29.414 1.00 77.25 365 ILE A N 1
ATOM 2909 C CA . ILE A 1 365 ? 0.230 16.509 -30.484 1.00 77.25 365 ILE A CA 1
ATOM 2910 C C . ILE A 1 365 ? 1.010 17.663 -31.100 1.00 77.25 365 ILE A C 1
ATOM 2912 O O . ILE A 1 365 ? 1.014 18.782 -30.583 1.00 77.25 365 ILE A O 1
ATOM 2916 N N . LYS A 1 366 ? 1.602 17.417 -32.268 1.00 69.25 366 LYS A N 1
ATOM 2917 C CA . LYS A 1 366 ? 2.230 18.475 -33.053 1.00 69.25 366 LYS A CA 1
ATOM 2918 C C . LYS A 1 366 ? 1.144 19.347 -33.674 1.00 69.25 366 LYS A C 1
ATOM 2920 O O . LYS A 1 366 ? 0.438 18.913 -34.587 1.00 69.25 366 LYS A O 1
ATOM 2925 N N . LYS A 1 367 ? 1.019 20.586 -33.198 1.00 65.31 367 LYS A N 1
ATOM 2926 C CA . LYS A 1 367 ? 0.125 21.594 -33.784 1.00 65.31 367 LYS A CA 1
ATOM 2927 C C . LYS A 1 367 ? 0.881 22.405 -34.834 1.00 65.31 367 LYS A C 1
ATOM 2929 O O . LYS A 1 367 ? 1.886 23.041 -34.532 1.00 65.31 367 LYS A O 1
ATOM 2934 N N . THR A 1 368 ? 0.393 22.397 -36.070 1.00 62.19 368 THR A N 1
ATOM 2935 C CA . THR A 1 368 ? 0.803 23.351 -37.114 1.00 62.19 368 THR A CA 1
ATOM 2936 C C . THR A 1 368 ? -0.385 24.235 -37.484 1.00 62.19 368 THR A C 1
ATOM 2938 O O . THR A 1 368 ? -1.516 23.910 -37.130 1.00 62.19 368 THR A O 1
ATOM 2941 N N . LYS A 1 369 ? -0.153 25.348 -38.198 1.00 63.47 369 LYS A N 1
ATOM 2942 C CA . LYS A 1 369 ? -1.210 26.318 -38.554 1.00 63.47 369 LYS A CA 1
ATOM 2943 C C . LYS A 1 369 ? -2.447 25.684 -39.219 1.00 63.47 369 LYS A C 1
ATOM 2945 O O . LYS A 1 369 ? -3.528 26.237 -39.071 1.00 63.47 369 LYS A O 1
ATOM 2950 N N . ASN A 1 370 ? -2.298 24.534 -39.892 1.00 60.62 370 ASN A N 1
ATOM 2951 C CA . ASN A 1 370 ? -3.356 23.927 -40.708 1.00 60.62 370 ASN A CA 1
ATOM 2952 C C . ASN A 1 370 ? -3.758 22.494 -40.296 1.00 60.62 370 ASN A C 1
ATOM 2954 O O . ASN A 1 370 ? -4.722 21.973 -40.848 1.00 60.62 370 ASN A O 1
ATOM 2958 N N . TYR A 1 371 ? -3.049 21.833 -39.369 1.00 60.19 371 TYR A N 1
ATOM 2959 C CA . TYR A 1 371 ? -3.393 20.478 -38.907 1.00 60.19 371 TYR A CA 1
ATOM 2960 C C . TYR A 1 371 ? -2.734 20.120 -37.565 1.00 60.19 371 TYR A C 1
ATOM 2962 O O . TYR A 1 371 ? -1.650 20.609 -37.224 1.00 60.19 371 TYR A O 1
ATOM 2970 N N . SER A 1 372 ? -3.379 19.215 -36.824 1.00 64.62 372 SER A N 1
ATOM 2971 C CA . SER A 1 372 ? -2.831 18.540 -35.644 1.00 64.62 372 SER A CA 1
ATOM 2972 C C . SER A 1 372 ? -2.493 17.090 -35.980 1.00 64.62 372 SER A C 1
ATOM 2974 O O . SER A 1 372 ? -3.352 16.365 -36.478 1.00 64.62 372 SER A O 1
ATOM 2976 N N . MET A 1 373 ? -1.270 16.657 -35.684 1.00 74.44 373 MET A N 1
ATOM 2977 C CA . MET A 1 373 ? -0.837 15.271 -35.876 1.00 74.44 373 MET A CA 1
ATOM 2978 C C . MET A 1 373 ? -0.277 14.717 -34.569 1.00 74.44 373 MET A C 1
ATOM 2980 O O . MET A 1 373 ? 0.602 15.333 -33.966 1.00 74.44 373 MET A O 1
ATOM 2984 N N . THR A 1 374 ? -0.765 13.552 -34.149 1.00 79.19 374 THR A N 1
ATOM 2985 C CA . THR A 1 374 ? -0.197 12.822 -33.012 1.00 79.19 374 THR A CA 1
ATOM 2986 C C . THR A 1 374 ? 1.082 12.121 -33.453 1.00 79.19 374 THR A C 1
ATOM 2988 O O . THR A 1 374 ? 1.079 11.336 -34.401 1.00 79.19 374 THR A O 1
ATOM 2991 N N . VAL A 1 375 ? 2.182 12.418 -32.769 1.00 81.44 375 VAL A N 1
ATOM 2992 C CA . VAL A 1 375 ? 3.479 11.761 -32.938 1.00 81.44 375 VAL A CA 1
ATOM 2993 C C . VAL A 1 375 ? 3.776 10.991 -31.659 1.00 81.44 375 VAL A C 1
ATOM 2995 O O . VAL A 1 375 ? 3.506 11.486 -30.570 1.00 81.44 375 VAL A O 1
ATOM 2998 N N . ILE A 1 376 ? 4.319 9.783 -31.787 1.00 84.38 376 ILE A N 1
ATOM 2999 C CA . ILE A 1 376 ? 4.772 8.998 -30.637 1.00 84.38 376 ILE A CA 1
ATOM 3000 C C . ILE A 1 376 ? 6.279 9.207 -30.494 1.00 84.38 376 ILE A C 1
ATOM 3002 O O . ILE A 1 376 ? 7.022 9.043 -31.466 1.00 84.38 376 ILE A O 1
ATOM 3006 N N . PHE A 1 377 ? 6.712 9.562 -29.290 1.00 88.00 377 PHE A N 1
ATOM 3007 C CA . PHE A 1 377 ? 8.114 9.676 -28.902 1.00 88.00 377 PHE A CA 1
ATOM 3008 C C . PHE A 1 377 ? 8.472 8.636 -27.843 1.00 88.00 377 PHE A C 1
ATOM 3010 O O . PHE A 1 377 ? 7.600 8.119 -27.142 1.00 88.00 377 PHE A O 1
ATOM 3017 N N . ALA A 1 378 ? 9.765 8.344 -27.741 1.00 87.00 378 ALA A N 1
ATOM 3018 C CA . ALA A 1 378 ? 10.345 7.659 -26.599 1.00 87.00 378 ALA A CA 1
ATOM 3019 C C . ALA A 1 378 ? 10.907 8.713 -25.629 1.00 87.00 378 ALA A C 1
ATOM 3021 O O . ALA A 1 378 ? 11.659 9.596 -26.031 1.00 87.00 378 ALA A O 1
ATOM 3022 N N . LEU A 1 379 ? 10.514 8.650 -24.363 1.00 88.56 379 LEU A N 1
ATOM 3023 C CA . LEU A 1 379 ? 10.984 9.496 -23.276 1.00 88.56 379 LEU A CA 1
ATOM 3024 C C . LEU A 1 379 ? 11.996 8.694 -22.464 1.00 88.56 379 LEU A C 1
ATOM 3026 O O . LEU A 1 379 ? 11.606 7.802 -21.711 1.00 88.56 379 LEU A O 1
ATOM 3030 N N . LYS A 1 380 ? 13.284 8.998 -22.619 1.00 85.69 380 LYS A N 1
ATOM 3031 C CA . LYS A 1 380 ? 14.350 8.347 -21.852 1.00 85.69 380 LYS A CA 1
ATOM 3032 C C . LYS A 1 380 ? 14.642 9.166 -20.598 1.00 85.69 380 LYS A C 1
ATOM 3034 O O . LYS A 1 380 ? 15.132 10.296 -20.680 1.00 85.69 380 LYS A O 1
ATOM 3039 N N . LYS A 1 381 ? 14.293 8.604 -19.441 1.00 84.25 381 LYS A N 1
ATOM 3040 C CA . LYS A 1 381 ? 14.525 9.170 -18.111 1.00 84.25 381 LYS A CA 1
ATOM 3041 C C . LYS A 1 381 ? 15.777 8.537 -17.513 1.00 84.25 381 LYS A C 1
ATOM 3043 O O . LYS A 1 381 ? 15.765 7.369 -17.141 1.00 84.25 381 LYS A O 1
ATOM 3048 N N . ILE A 1 382 ? 16.841 9.324 -17.424 1.00 74.19 382 ILE A N 1
ATOM 3049 C CA . ILE A 1 382 ? 18.156 8.884 -16.949 1.00 74.19 382 ILE A CA 1
ATOM 3050 C C . ILE A 1 382 ? 18.148 8.821 -15.413 1.00 74.19 382 ILE A C 1
ATOM 3052 O O . ILE A 1 382 ? 17.607 9.707 -14.743 1.00 74.19 382 ILE A O 1
ATOM 3056 N N . HIS A 1 383 ? 18.701 7.747 -14.850 1.00 65.75 383 HIS A N 1
ATOM 3057 C CA . HIS A 1 383 ? 18.747 7.504 -13.406 1.00 65.75 383 HIS A CA 1
ATOM 3058 C C . HIS A 1 383 ? 19.921 8.220 -12.728 1.00 65.75 383 HIS A C 1
ATOM 3060 O O . HIS A 1 383 ? 19.773 8.671 -11.591 1.00 65.75 383 HIS A O 1
ATOM 3066 N N . ASP A 1 384 ? 21.051 8.345 -13.430 1.00 62.22 384 ASP A N 1
ATOM 3067 C CA . ASP A 1 384 ? 22.301 8.927 -12.929 1.00 62.22 384 ASP A CA 1
ATOM 3068 C C . ASP A 1 384 ? 22.332 10.471 -13.021 1.00 62.22 384 ASP A C 1
ATOM 3070 O O . ASP A 1 384 ? 21.618 11.093 -13.812 1.00 62.22 384 ASP A O 1
ATOM 3074 N N . GLN A 1 385 ? 23.195 11.112 -12.227 1.00 56.47 385 GLN A N 1
ATOM 3075 C CA . GLN A 1 385 ? 23.400 12.567 -12.217 1.00 56.47 385 GLN A CA 1
ATOM 3076 C C . GLN A 1 385 ? 24.087 13.088 -13.490 1.00 56.47 385 GLN A C 1
ATOM 3078 O O . GLN A 1 385 ? 24.060 14.290 -13.754 1.00 56.47 385 GLN A O 1
ATOM 3083 N N . ASN A 1 386 ? 24.679 12.209 -14.303 1.00 62.81 386 ASN A N 1
ATOM 3084 C CA . ASN A 1 386 ? 25.528 12.595 -15.428 1.00 62.81 386 ASN A CA 1
ATOM 3085 C C . ASN A 1 386 ? 24.783 12.723 -16.779 1.00 62.81 386 ASN A C 1
ATOM 3087 O O . ASN A 1 386 ? 25.333 12.446 -17.846 1.00 62.81 386 ASN A O 1
ATOM 3091 N N . TYR A 1 387 ? 23.528 13.189 -16.738 1.00 67.56 387 TYR A N 1
ATOM 3092 C CA . TYR A 1 387 ? 22.627 13.345 -17.893 1.00 67.56 387 TYR A CA 1
ATOM 3093 C C . TYR A 1 387 ? 23.180 14.242 -19.016 1.00 67.56 387 TYR A C 1
ATOM 3095 O O . TYR A 1 387 ? 22.754 14.140 -20.165 1.00 67.56 387 TYR A O 1
ATOM 3103 N N . LEU A 1 388 ? 24.114 15.146 -18.699 1.00 69.88 388 LEU A N 1
ATOM 3104 C CA . LEU A 1 388 ? 24.712 16.074 -19.663 1.00 69.88 388 LEU A CA 1
ATOM 3105 C C . LEU A 1 388 ? 25.644 15.377 -20.653 1.00 69.88 388 LEU A C 1
ATOM 3107 O O . LEU A 1 388 ? 25.683 15.772 -21.817 1.00 69.88 388 LEU A O 1
ATOM 3111 N N . ASP A 1 389 ? 26.401 14.378 -20.205 1.00 71.38 389 ASP A N 1
ATOM 3112 C CA . ASP A 1 389 ? 27.311 13.626 -21.074 1.00 71.38 389 ASP A CA 1
ATOM 3113 C C . ASP A 1 389 ? 26.515 12.762 -22.054 1.00 71.38 389 ASP A C 1
ATOM 3115 O O . ASP A 1 389 ? 26.806 12.733 -23.249 1.00 71.38 389 ASP A O 1
ATOM 3119 N N . GLU A 1 390 ? 25.440 12.150 -21.567 1.00 71.62 390 GLU A N 1
ATOM 3120 C CA . GLU A 1 390 ? 24.523 11.367 -22.387 1.00 71.62 390 GLU A CA 1
ATOM 3121 C C . GLU A 1 390 ? 23.739 12.252 -23.368 1.00 71.62 390 GLU A C 1
ATOM 3123 O O . GLU A 1 390 ? 23.676 11.959 -24.561 1.00 71.62 390 GLU A O 1
ATOM 3128 N N . LEU A 1 391 ? 23.226 13.403 -22.918 1.00 76.06 391 LEU A N 1
ATOM 3129 C CA . LEU A 1 391 ? 22.598 14.388 -23.799 1.00 76.06 391 LEU A CA 1
ATOM 3130 C C . LEU A 1 391 ? 23.543 14.808 -24.934 1.00 76.06 391 LEU A C 1
ATOM 3132 O O . LEU A 1 391 ? 23.122 14.840 -26.090 1.00 76.06 391 LEU A O 1
ATOM 3136 N N . LYS A 1 392 ? 24.814 15.105 -24.631 1.00 75.25 392 LYS A N 1
ATOM 3137 C CA . LYS A 1 392 ? 25.819 15.457 -25.649 1.00 75.25 392 LYS A CA 1
ATOM 3138 C C . LYS A 1 392 ? 26.054 14.313 -26.634 1.00 75.25 392 LYS A C 1
ATOM 3140 O O . LYS A 1 392 ? 26.101 14.575 -27.833 1.00 75.25 392 LYS A O 1
ATOM 3145 N N . ALA A 1 393 ? 26.143 13.071 -26.158 1.00 74.44 393 ALA A N 1
ATOM 3146 C CA . ALA A 1 393 ? 26.278 11.897 -27.018 1.00 74.44 393 ALA A CA 1
ATOM 3147 C C . ALA A 1 393 ? 25.121 11.802 -28.032 1.00 74.44 393 ALA A C 1
ATOM 3149 O O . ALA A 1 393 ? 25.362 11.729 -29.237 1.00 74.44 393 ALA A O 1
ATOM 3150 N N . TYR A 1 394 ? 23.870 11.916 -27.574 1.00 73.94 394 TYR A N 1
ATOM 3151 C CA . TYR A 1 394 ? 22.694 11.888 -28.455 1.00 73.94 394 TYR A CA 1
ATOM 3152 C C . TYR A 1 394 ? 22.618 13.083 -29.421 1.00 73.94 394 TYR A C 1
ATOM 3154 O O . TYR A 1 394 ? 22.120 12.941 -30.541 1.00 73.94 394 TYR A O 1
ATOM 3162 N N . CYS A 1 395 ? 23.111 14.258 -29.017 1.00 72.44 395 CYS A N 1
ATOM 3163 C CA . CYS A 1 395 ? 23.208 15.427 -29.895 1.00 72.44 395 CYS A CA 1
ATOM 3164 C C . CYS A 1 395 ? 24.168 15.185 -31.068 1.00 72.44 395 CYS A C 1
ATOM 3166 O O . CYS A 1 395 ? 23.849 15.537 -32.204 1.00 72.44 395 CYS A O 1
ATOM 3168 N N . GLU A 1 396 ? 25.328 14.579 -30.806 1.00 72.00 396 GLU A N 1
ATOM 3169 C CA . GLU A 1 396 ? 26.334 14.298 -31.837 1.00 72.00 396 GLU A CA 1
ATOM 3170 C C . GLU A 1 396 ? 25.898 13.169 -32.777 1.00 72.00 396 GLU A C 1
ATOM 3172 O O . GLU A 1 396 ? 26.006 13.326 -33.993 1.00 72.00 396 GLU A O 1
ATOM 3177 N N . ILE A 1 397 ? 25.288 12.101 -32.246 1.00 68.88 397 ILE A N 1
ATOM 3178 C CA . ILE A 1 397 ? 24.652 11.044 -33.058 1.00 68.88 397 ILE A CA 1
ATOM 3179 C C . ILE A 1 397 ? 23.627 11.647 -34.032 1.00 68.88 397 ILE A C 1
ATOM 3181 O O . ILE A 1 397 ? 23.576 11.299 -35.211 1.00 68.88 397 ILE A O 1
ATOM 3185 N N . GLY A 1 398 ? 22.815 12.597 -33.558 1.00 64.62 398 GLY A N 1
ATOM 3186 C CA . GLY A 1 398 ? 21.834 13.293 -34.391 1.00 64.62 398 GLY A CA 1
ATOM 3187 C C . GLY A 1 398 ? 22.443 14.191 -35.477 1.00 64.62 398 GLY A C 1
ATOM 3188 O O . GLY A 1 398 ? 21.765 14.465 -36.471 1.00 64.62 398 GLY A O 1
ATOM 3189 N N . TYR A 1 399 ? 23.689 14.646 -35.305 1.00 64.31 399 TYR A N 1
ATOM 3190 C CA . TYR A 1 399 ? 24.378 15.560 -36.219 1.00 64.31 399 TYR A CA 1
ATOM 3191 C C . TYR A 1 399 ? 25.080 14.846 -37.385 1.00 64.31 399 TYR A C 1
ATOM 3193 O O . TYR A 1 399 ? 25.002 15.329 -38.514 1.00 64.31 399 TYR A O 1
ATOM 3201 N N . GLU A 1 400 ? 25.740 13.707 -37.154 1.00 59.09 400 GLU A N 1
ATOM 3202 C CA . GLU A 1 400 ? 26.581 13.034 -38.168 1.00 59.09 400 GLU A CA 1
ATOM 3203 C C . GLU A 1 400 ? 25.814 12.211 -39.225 1.00 59.09 400 GLU A C 1
ATOM 3205 O O . GLU A 1 400 ? 26.441 11.522 -40.028 1.00 59.09 400 GLU A O 1
ATOM 3210 N N . ASN A 1 401 ? 24.486 12.386 -39.320 1.00 55.94 401 ASN A N 1
ATOM 3211 C CA . ASN A 1 401 ? 23.536 11.646 -40.172 1.00 55.94 401 ASN A CA 1
ATOM 3212 C C . ASN A 1 401 ? 23.078 10.318 -39.507 1.00 55.94 401 ASN A C 1
ATOM 3214 O O . ASN A 1 401 ? 23.902 9.491 -39.134 1.00 55.94 401 ASN A O 1
ATOM 3218 N N . PRO A 1 402 ? 21.762 10.099 -39.312 1.00 51.62 402 PRO A N 1
ATOM 3219 C CA . PRO A 1 402 ? 21.246 9.313 -38.194 1.00 51.62 402 PRO A CA 1
ATOM 3220 C C . PRO A 1 402 ? 21.323 7.800 -38.389 1.00 51.62 402 PRO A C 1
ATOM 3222 O O . PRO A 1 402 ? 20.869 7.258 -39.399 1.00 51.62 402 PRO A O 1
ATOM 3225 N N . SER A 1 403 ? 21.710 7.119 -37.319 1.00 55.09 403 SER A N 1
ATOM 3226 C CA . SER A 1 403 ? 21.448 5.709 -37.097 1.00 55.09 403 SER A CA 1
ATOM 3227 C C . SER A 1 403 ? 20.495 5.594 -35.892 1.00 55.09 403 SER A C 1
ATOM 3229 O O . SER A 1 403 ? 20.827 5.849 -34.748 1.00 55.09 403 SER A O 1
ATOM 3231 N N . PHE A 1 404 ? 19.214 5.354 -36.187 1.00 54.75 404 PHE A N 1
ATOM 3232 C CA . PHE A 1 404 ? 18.120 4.957 -35.274 1.00 54.75 404 PHE A CA 1
ATOM 3233 C C . PHE A 1 404 ? 17.671 5.891 -34.122 1.00 54.75 404 PHE A C 1
ATOM 3235 O O . PHE A 1 404 ? 16.461 6.063 -33.947 1.00 54.75 404 PHE A O 1
ATOM 3242 N N . LEU A 1 405 ? 18.562 6.568 -33.397 1.00 61.88 405 LEU A N 1
ATOM 3243 C CA . LEU A 1 405 ? 18.284 7.259 -32.128 1.00 61.88 405 LEU A CA 1
ATOM 3244 C C . LEU A 1 405 ? 18.248 8.791 -32.255 1.00 61.88 405 LEU A C 1
ATOM 3246 O O . LEU A 1 405 ? 18.972 9.530 -31.589 1.00 61.88 405 LEU A O 1
ATOM 3250 N N . LYS A 1 406 ? 17.373 9.305 -33.125 1.00 72.88 406 LYS A N 1
ATOM 3251 C CA . LYS A 1 406 ? 17.219 10.759 -33.284 1.00 72.88 406 LYS A CA 1
ATOM 3252 C C . LYS A 1 406 ? 16.632 11.392 -32.017 1.00 72.88 406 LYS A C 1
ATOM 3254 O O . LYS A 1 406 ? 15.484 11.114 -31.671 1.00 72.88 406 LYS A O 1
ATOM 3259 N N . CYS A 1 407 ? 17.382 12.298 -31.395 1.00 78.62 407 CYS A N 1
ATOM 3260 C CA . CYS A 1 407 ? 16.882 13.180 -30.345 1.00 78.62 407 CYS A CA 1
ATOM 3261 C C . CYS A 1 407 ? 16.142 14.374 -30.970 1.00 78.62 407 CYS A C 1
ATOM 3263 O O . CYS A 1 407 ? 16.667 15.061 -31.844 1.00 78.62 407 CYS A O 1
ATOM 3265 N N . TYR A 1 408 ? 14.893 14.588 -30.563 1.00 78.69 408 TYR A N 1
ATOM 3266 C CA . TYR A 1 408 ? 14.044 15.697 -31.009 1.00 78.69 408 TYR A CA 1
ATOM 3267 C C . TYR A 1 408 ? 14.036 16.855 -30.019 1.00 78.69 408 TYR A C 1
ATOM 3269 O O . TYR A 1 408 ? 13.689 17.984 -30.379 1.00 78.69 408 TYR A O 1
ATOM 3277 N N . GLY A 1 409 ? 14.378 16.586 -28.765 1.00 81.75 409 GLY A N 1
ATOM 3278 C CA . GLY A 1 409 ? 14.213 17.578 -27.734 1.00 81.75 409 GLY A CA 1
ATOM 3279 C C . GLY A 1 409 ? 14.526 17.096 -26.339 1.00 81.75 409 GLY A C 1
ATOM 3280 O O . GLY A 1 409 ? 14.926 15.956 -26.106 1.00 81.75 409 GLY A O 1
ATOM 3281 N N . ILE A 1 410 ? 14.313 18.017 -25.414 1.00 84.06 410 ILE A N 1
ATOM 3282 C CA . ILE A 1 410 ? 14.527 17.821 -23.990 1.00 84.06 410 ILE A CA 1
ATOM 3283 C C . ILE A 1 410 ? 13.239 18.224 -23.284 1.00 84.06 410 ILE A C 1
ATOM 3285 O O . ILE A 1 410 ? 12.607 19.224 -23.631 1.00 84.06 410 ILE A O 1
ATOM 3289 N N . SER A 1 411 ? 12.864 17.429 -22.296 1.00 83.56 411 SER A N 1
ATOM 3290 C CA . SER A 1 411 ? 11.768 17.694 -21.376 1.00 83.56 411 SER A CA 1
ATOM 3291 C C . SER A 1 411 ? 12.293 17.632 -19.943 1.00 83.56 411 SER A C 1
ATOM 3293 O O . SER A 1 411 ? 13.443 17.258 -19.704 1.00 83.56 411 SER A O 1
ATOM 3295 N N . ARG A 1 412 ? 11.464 18.001 -18.970 1.00 76.25 412 ARG A N 1
ATOM 3296 C CA . ARG A 1 412 ? 11.791 17.907 -17.546 1.00 76.25 412 ARG A CA 1
ATOM 3297 C C . ARG A 1 412 ? 10.570 17.467 -16.759 1.00 76.25 412 ARG A C 1
ATOM 3299 O O . ARG A 1 412 ? 9.506 18.058 -16.925 1.00 76.25 412 ARG A O 1
ATOM 3306 N N . ASP A 1 413 ? 10.714 16.410 -15.967 1.00 67.75 413 ASP A N 1
ATOM 3307 C CA . ASP A 1 413 ? 9.604 15.870 -15.180 1.00 67.75 413 ASP A CA 1
ATOM 3308 C C . ASP A 1 413 ? 9.269 16.736 -13.956 1.00 67.75 413 ASP A C 1
ATOM 3310 O O . ASP A 1 413 ? 9.959 17.706 -13.638 1.00 67.75 413 ASP A O 1
ATOM 3314 N N . GLY A 1 414 ? 8.196 16.367 -13.249 1.00 55.75 414 GLY A N 1
ATOM 3315 C CA . GLY A 1 414 ? 7.753 17.057 -12.033 1.00 55.75 414 GLY A CA 1
ATOM 3316 C C . GLY A 1 414 ? 8.740 16.991 -10.859 1.00 55.75 414 GLY A C 1
ATOM 3317 O O . GLY A 1 414 ? 8.547 17.706 -9.884 1.00 55.75 414 GLY A O 1
ATOM 3318 N N . MET A 1 415 ? 9.797 16.174 -10.950 1.00 54.03 415 MET A N 1
ATOM 3319 C CA . MET A 1 415 ? 10.888 16.093 -9.969 1.00 54.03 415 MET A CA 1
ATOM 3320 C C . MET A 1 415 ? 12.107 16.928 -10.389 1.00 54.03 415 MET A C 1
ATOM 3322 O O . MET A 1 415 ? 13.140 16.900 -9.723 1.00 54.03 415 MET A O 1
ATOM 3326 N N . GLY A 1 416 ? 12.021 17.644 -11.513 1.00 59.75 416 GLY A N 1
ATOM 3327 C CA . GLY A 1 416 ? 13.108 18.463 -12.024 1.00 59.75 416 GLY A CA 1
ATOM 3328 C C . GLY A 1 416 ? 14.210 17.679 -12.744 1.00 59.75 416 GLY A C 1
ATOM 3329 O O . GLY A 1 416 ? 15.244 18.283 -13.040 1.00 59.75 416 GLY A O 1
ATOM 3330 N N . LYS A 1 417 ? 14.015 16.395 -13.072 1.00 69.62 417 LYS A N 1
ATOM 3331 C CA . LYS A 1 417 ? 14.980 15.598 -13.848 1.00 69.62 417 LYS A CA 1
ATOM 3332 C C . LYS A 1 417 ? 14.771 15.801 -15.346 1.00 69.62 417 LYS A C 1
ATOM 3334 O O . LYS A 1 417 ? 13.635 15.800 -15.825 1.00 69.62 417 LYS A O 1
ATOM 3339 N N . TYR A 1 418 ? 15.863 15.972 -16.091 1.00 77.81 418 TYR A N 1
ATOM 3340 C CA . TYR A 1 418 ? 15.795 16.077 -17.548 1.00 77.81 418 TYR A CA 1
ATOM 3341 C C . TYR A 1 418 ? 15.462 14.726 -18.185 1.00 77.81 418 TYR A C 1
ATOM 3343 O O . TYR A 1 418 ? 15.908 13.671 -17.739 1.00 77.81 418 TYR A O 1
ATOM 3351 N N . ILE A 1 419 ? 14.668 14.788 -19.247 1.00 83.75 419 ILE A N 1
ATOM 3352 C CA . ILE A 1 419 ? 14.212 13.658 -20.048 1.00 83.75 419 ILE A CA 1
ATOM 3353 C C . ILE A 1 419 ? 14.632 13.918 -21.490 1.00 83.75 419 ILE A C 1
ATOM 3355 O O . ILE A 1 419 ? 14.351 14.990 -22.035 1.00 83.75 419 ILE A O 1
ATOM 3359 N N . LEU A 1 420 ? 15.257 12.928 -22.123 1.00 86.56 420 LEU A N 1
ATOM 3360 C CA . LEU A 1 420 ? 15.542 12.968 -23.555 1.00 86.56 420 LEU A CA 1
ATOM 3361 C C . LEU A 1 420 ? 14.298 12.552 -24.340 1.00 86.56 420 LEU A C 1
ATOM 3363 O O . LEU A 1 420 ? 13.692 11.517 -24.057 1.00 86.56 420 LEU A O 1
ATOM 3367 N N . VAL A 1 421 ? 13.926 13.353 -25.338 1.00 88.19 421 VAL A N 1
ATOM 3368 C CA . VAL A 1 421 ? 12.807 13.063 -26.240 1.00 88.19 421 VAL A CA 1
ATOM 3369 C C . VAL A 1 421 ? 13.373 12.474 -27.524 1.00 88.19 421 VAL A C 1
ATOM 3371 O O . VAL A 1 421 ? 13.905 13.188 -28.375 1.00 88.19 421 VAL A O 1
ATOM 3374 N N . LEU A 1 422 ? 13.266 11.161 -27.662 1.00 84.38 422 LEU A N 1
ATOM 3375 C CA . LEU A 1 422 ? 13.860 10.370 -28.731 1.00 84.38 422 LEU A CA 1
ATOM 3376 C C . LEU A 1 422 ? 12.803 9.882 -29.730 1.00 84.38 422 LEU A C 1
ATOM 3378 O O . LEU A 1 422 ? 11.602 9.816 -29.445 1.00 84.38 422 LEU A O 1
ATOM 3382 N N . LYS A 1 423 ? 13.254 9.515 -30.932 1.00 81.62 423 LYS A N 1
ATOM 3383 C CA . LYS A 1 423 ? 12.433 8.832 -31.936 1.00 81.62 423 LYS A CA 1
ATOM 3384 C C . LYS A 1 423 ? 11.879 7.530 -31.358 1.00 81.62 423 LYS A C 1
ATOM 3386 O O . LYS A 1 423 ? 12.634 6.700 -30.873 1.00 81.62 423 LYS A O 1
ATOM 3391 N N . TYR A 1 424 ? 10.570 7.319 -31.477 1.00 80.69 424 TYR A N 1
ATOM 3392 C CA . TYR A 1 424 ? 9.967 6.047 -31.090 1.00 80.69 424 TYR A CA 1
ATOM 3393 C C . TYR A 1 424 ? 10.271 4.944 -32.116 1.00 80.69 424 TYR A C 1
ATOM 3395 O O . TYR A 1 424 ? 9.915 5.054 -33.298 1.00 80.69 424 TYR A O 1
ATOM 3403 N N . ALA A 1 425 ? 10.898 3.862 -31.657 1.00 74.62 425 ALA A N 1
ATOM 3404 C CA . ALA A 1 425 ? 11.148 2.659 -32.438 1.00 74.62 425 ALA A CA 1
ATOM 3405 C C . ALA A 1 425 ? 9.889 1.783 -32.498 1.00 74.62 425 ALA A C 1
ATOM 3407 O O . ALA A 1 425 ? 9.559 1.059 -31.562 1.00 74.62 425 ALA A O 1
ATOM 3408 N N . LYS A 1 426 ? 9.168 1.830 -33.625 1.00 69.19 426 LYS A N 1
ATOM 3409 C CA . LYS A 1 426 ? 7.901 1.094 -33.801 1.00 69.19 426 LYS A CA 1
ATOM 3410 C C . LYS A 1 426 ? 8.038 -0.420 -33.661 1.00 69.19 426 LYS A C 1
ATOM 3412 O O . LYS A 1 426 ? 7.056 -1.074 -33.329 1.00 69.19 426 LYS A O 1
ATOM 3417 N N . MET A 1 427 ? 9.207 -0.972 -33.984 1.00 64.81 427 MET A N 1
ATOM 3418 C CA . MET A 1 427 ? 9.439 -2.410 -33.877 1.00 64.81 427 MET A CA 1
ATOM 3419 C C . MET A 1 427 ? 9.856 -2.819 -32.458 1.00 64.81 427 MET A C 1
ATOM 3421 O O . MET A 1 427 ? 9.804 -4.001 -32.148 1.00 64.81 427 MET A O 1
ATOM 3425 N N . GLY A 1 428 ? 10.173 -1.870 -31.572 1.00 68.50 428 GLY A N 1
ATOM 3426 C CA . GLY A 1 428 ? 10.678 -2.134 -30.224 1.00 68.50 428 GLY A CA 1
ATOM 3427 C C . GLY A 1 428 ? 12.201 -2.293 -30.181 1.00 68.50 428 GLY A C 1
ATOM 3428 O O . GLY A 1 428 ? 12.895 -1.942 -31.138 1.00 68.50 428 GLY A O 1
ATOM 3429 N N . SER A 1 429 ? 12.713 -2.805 -29.057 1.00 71.50 429 SER A N 1
ATOM 3430 C CA . SER A 1 429 ? 14.152 -2.977 -28.832 1.00 71.50 429 SER A CA 1
ATOM 3431 C C . SER A 1 429 ? 14.754 -4.122 -29.651 1.00 71.50 429 SER A C 1
ATOM 3433 O O . SER A 1 429 ? 14.046 -5.043 -30.083 1.00 71.50 429 SER A O 1
ATOM 3435 N N . LEU A 1 430 ? 16.073 -4.077 -29.843 1.00 72.44 430 LEU A N 1
ATOM 3436 C CA . LEU A 1 430 ? 16.881 -5.097 -30.510 1.00 72.44 430 LEU A CA 1
ATOM 3437 C C . LEU A 1 430 ? 16.586 -6.482 -29.923 1.00 72.44 430 LEU A C 1
ATOM 3439 O O . LEU A 1 430 ? 16.227 -7.397 -30.665 1.00 72.44 430 LEU A O 1
ATOM 3443 N N . ASN A 1 431 ? 16.607 -6.579 -28.590 1.00 70.75 431 ASN A N 1
ATOM 3444 C CA . ASN A 1 431 ? 16.330 -7.789 -27.817 1.00 70.75 431 ASN A CA 1
ATOM 3445 C C . ASN A 1 431 ? 14.982 -8.437 -28.170 1.00 70.75 431 ASN A C 1
ATOM 3447 O O . ASN A 1 431 ? 14.906 -9.645 -28.394 1.00 70.75 431 ASN A O 1
ATOM 3451 N N . LYS A 1 432 ? 13.913 -7.642 -28.311 1.00 74.69 432 LYS A N 1
ATOM 3452 C CA . LYS A 1 432 ? 12.576 -8.154 -28.673 1.00 74.69 432 LYS A CA 1
ATOM 3453 C C . LYS A 1 432 ? 12.485 -8.627 -30.131 1.00 74.69 432 LYS A C 1
ATOM 3455 O O . LYS A 1 432 ? 11.545 -9.338 -30.482 1.00 74.69 432 LYS A O 1
ATOM 3460 N N . ASN A 1 433 ? 13.445 -8.255 -30.980 1.00 75.56 433 ASN A N 1
ATOM 3461 C CA . ASN A 1 433 ? 13.415 -8.496 -32.425 1.00 75.56 433 ASN A CA 1
ATOM 3462 C C . ASN A 1 433 ? 14.522 -9.420 -32.941 1.00 75.56 433 ASN A C 1
ATOM 3464 O O . ASN A 1 433 ? 14.577 -9.650 -34.151 1.00 75.56 433 ASN A O 1
ATOM 3468 N N . LEU A 1 434 ? 15.364 -9.990 -32.074 1.00 78.12 434 LEU A N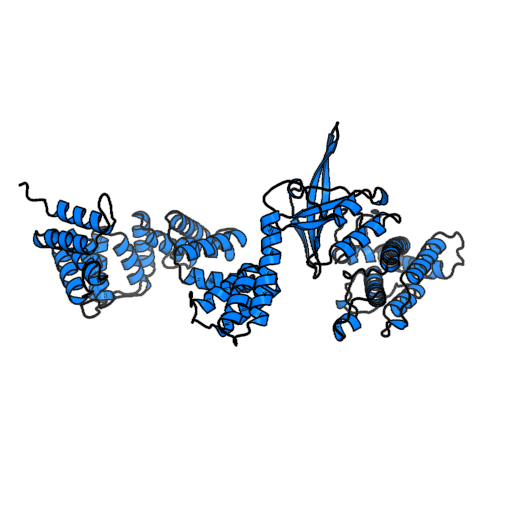 1
ATOM 3469 C CA . LEU A 1 434 ? 16.496 -10.838 -32.475 1.00 78.12 434 LEU A CA 1
ATOM 3470 C C . LEU A 1 434 ? 16.086 -11.980 -33.420 1.00 78.12 434 LEU A C 1
ATOM 3472 O O . LEU A 1 434 ? 16.736 -12.210 -34.440 1.00 78.12 434 LEU A O 1
ATOM 3476 N N . SER A 1 435 ? 14.948 -12.630 -33.161 1.00 76.62 435 SER A N 1
ATOM 3477 C CA . SER A 1 435 ? 14.417 -13.709 -34.010 1.00 76.62 435 SER A CA 1
ATOM 3478 C C . SER A 1 435 ? 14.026 -13.250 -35.423 1.00 76.62 435 SER A C 1
ATOM 3480 O O . SER A 1 435 ? 14.154 -14.011 -36.386 1.00 76.62 435 SER A O 1
ATOM 3482 N N . SER A 1 436 ? 13.567 -12.006 -35.565 1.00 78.00 436 SER A N 1
ATOM 3483 C CA . SER A 1 436 ? 13.256 -11.380 -36.855 1.00 78.00 436 SER A CA 1
ATOM 3484 C C . SER A 1 436 ? 14.529 -10.922 -37.566 1.00 78.00 436 SER A C 1
ATOM 3486 O O . SER A 1 436 ? 14.652 -11.096 -38.777 1.00 78.00 436 SER A O 1
ATOM 3488 N N . ILE A 1 437 ? 15.498 -10.388 -36.817 1.00 77.81 437 ILE A N 1
ATOM 3489 C CA . ILE A 1 437 ? 16.792 -9.922 -37.334 1.00 77.81 437 ILE A CA 1
ATOM 3490 C C . ILE A 1 437 ? 17.623 -11.092 -37.861 1.00 77.81 437 ILE A C 1
ATOM 3492 O O . ILE A 1 437 ? 18.201 -10.991 -38.941 1.00 77.81 437 ILE A O 1
ATOM 3496 N N . ALA A 1 438 ? 17.619 -12.240 -37.182 1.00 77.94 438 ALA A N 1
ATOM 3497 C CA . ALA A 1 438 ? 18.319 -13.433 -37.655 1.00 77.94 438 ALA A CA 1
ATOM 3498 C C . ALA A 1 438 ? 17.847 -13.913 -39.032 1.00 77.94 438 ALA A C 1
ATOM 3500 O O . ALA A 1 438 ? 18.655 -14.442 -39.795 1.00 77.94 438 ALA A O 1
ATOM 3501 N N . LYS A 1 439 ? 16.578 -13.672 -39.378 1.00 78.25 439 LYS A N 1
ATOM 3502 C CA . LYS A 1 439 ? 15.991 -14.015 -40.684 1.00 78.25 439 LYS A CA 1
ATOM 3503 C C . LYS A 1 439 ? 16.287 -12.982 -41.775 1.00 78.25 439 LYS A C 1
ATOM 3505 O O . LYS A 1 439 ? 15.948 -13.210 -42.933 1.00 78.25 439 LYS A O 1
ATOM 3510 N N . MET A 1 440 ? 16.885 -11.839 -41.432 1.00 80.50 440 MET A N 1
ATOM 3511 C CA . MET A 1 440 ? 17.269 -10.831 -42.418 1.00 80.50 440 MET A CA 1
ATOM 3512 C C . MET A 1 440 ? 18.435 -11.314 -43.277 1.00 80.50 440 MET A C 1
ATOM 3514 O O . MET A 1 440 ? 19.323 -12.038 -42.817 1.00 80.50 440 MET A O 1
ATOM 3518 N N . ARG A 1 441 ? 18.467 -10.818 -44.515 1.00 82.44 441 ARG A N 1
ATOM 3519 C CA . ARG A 1 441 ? 19.633 -10.941 -45.388 1.00 82.44 441 ARG A CA 1
ATOM 3520 C C . ARG A 1 441 ? 20.849 -10.279 -44.751 1.00 82.44 441 ARG A C 1
ATOM 3522 O O . ARG A 1 441 ? 20.732 -9.236 -44.103 1.00 82.44 441 ARG A O 1
ATOM 3529 N N . TRP A 1 442 ? 22.027 -10.830 -44.996 1.00 84.38 442 TRP A N 1
ATOM 3530 C CA . TRP A 1 442 ? 23.306 -10.306 -44.534 1.00 84.38 442 TRP A CA 1
ATOM 3531 C C . TRP A 1 442 ? 23.543 -8.870 -44.979 1.00 84.38 442 TRP A C 1
ATOM 3533 O O . TRP A 1 442 ? 24.027 -8.070 -44.187 1.00 84.38 442 TRP A O 1
ATOM 3543 N N . ARG A 1 443 ? 23.103 -8.490 -46.182 1.00 83.06 443 ARG A N 1
ATOM 3544 C CA . ARG A 1 443 ? 23.142 -7.086 -46.621 1.00 83.06 443 ARG A CA 1
ATOM 3545 C C . ARG A 1 443 ? 22.380 -6.151 -45.676 1.00 83.06 443 ARG A C 1
ATOM 3547 O O . ARG A 1 443 ? 22.821 -5.035 -45.423 1.00 83.06 443 ARG A O 1
ATOM 3554 N N . ASP A 1 444 ? 21.232 -6.587 -45.174 1.00 81.31 444 ASP A N 1
ATOM 3555 C CA . ASP A 1 444 ? 20.388 -5.784 -44.292 1.00 81.31 444 ASP A CA 1
ATOM 3556 C C . ASP A 1 444 ? 20.945 -5.806 -42.849 1.00 81.31 444 ASP A C 1
ATOM 3558 O O . ASP A 1 444 ? 21.009 -4.762 -42.198 1.00 81.31 444 ASP A O 1
ATOM 3562 N N . LYS A 1 445 ? 21.504 -6.940 -42.398 1.00 85.31 445 LYS A N 1
ATOM 3563 C CA . LYS A 1 445 ? 22.259 -7.048 -41.131 1.00 85.31 445 LYS A CA 1
ATOM 3564 C C . LYS A 1 445 ? 23.507 -6.156 -41.100 1.00 85.31 445 LYS A C 1
ATOM 3566 O O . LYS A 1 445 ? 23.768 -5.501 -40.095 1.00 85.31 445 LYS A O 1
ATOM 3571 N N . LEU A 1 446 ? 24.272 -6.103 -42.191 1.00 86.56 446 LEU A N 1
ATOM 3572 C CA . LEU A 1 446 ? 25.483 -5.282 -42.303 1.00 86.56 446 LEU A CA 1
ATOM 3573 C C . LEU A 1 446 ? 25.170 -3.785 -42.343 1.00 86.56 446 LEU A C 1
ATOM 3575 O O . LEU A 1 446 ? 25.933 -2.992 -41.797 1.00 86.56 446 LEU A O 1
ATOM 3579 N N . LYS A 1 447 ? 24.037 -3.380 -42.926 1.00 83.31 447 LYS A N 1
ATOM 3580 C CA . LYS A 1 447 ? 23.551 -1.996 -42.830 1.00 83.31 447 LYS A CA 1
ATOM 3581 C C . LYS A 1 447 ? 23.183 -1.624 -41.398 1.00 83.31 447 LYS A C 1
ATOM 3583 O O . LYS A 1 447 ? 23.618 -0.580 -40.926 1.00 83.31 447 LYS A O 1
ATOM 3588 N N . LEU A 1 448 ? 22.436 -2.487 -40.703 1.00 81.31 448 LEU A N 1
ATOM 3589 C CA . LEU A 1 448 ? 22.103 -2.291 -39.289 1.00 81.31 448 LEU A CA 1
ATOM 3590 C C . LEU A 1 448 ? 23.375 -2.146 -38.440 1.00 81.31 448 LEU A C 1
ATOM 3592 O O . LEU A 1 448 ? 23.501 -1.201 -37.666 1.00 81.31 448 LEU A O 1
ATOM 3596 N N . LEU A 1 449 ? 24.349 -3.035 -38.639 1.00 86.12 449 LEU A N 1
ATOM 3597 C CA . LEU A 1 449 ? 25.623 -2.988 -37.927 1.00 86.12 449 LEU A CA 1
ATOM 3598 C C . LEU A 1 449 ? 26.456 -1.745 -38.276 1.00 86.12 449 LEU A C 1
ATOM 3600 O O . LEU A 1 449 ? 27.088 -1.158 -37.400 1.00 86.12 449 LEU A O 1
ATOM 3604 N N . TYR A 1 450 ? 26.468 -1.323 -39.539 1.00 85.56 450 TYR A N 1
ATOM 3605 C CA . TYR A 1 450 ? 27.179 -0.113 -39.955 1.00 85.56 450 TYR A CA 1
ATOM 3606 C C . TYR A 1 450 ? 26.641 1.123 -39.242 1.00 85.56 450 TYR A C 1
ATOM 3608 O O . TYR A 1 450 ? 27.411 1.928 -38.732 1.00 85.56 450 TYR A O 1
ATOM 3616 N N . CYS A 1 451 ? 25.321 1.218 -39.139 1.00 78.69 451 CYS A N 1
ATOM 3617 C CA . CYS A 1 451 ? 24.644 2.258 -38.390 1.00 78.69 451 CYS A CA 1
ATOM 3618 C C . CYS A 1 451 ? 25.052 2.235 -36.897 1.00 78.69 451 CYS A C 1
ATOM 3620 O O . CYS A 1 451 ? 25.610 3.222 -36.421 1.00 78.69 451 CYS A O 1
ATOM 3622 N N . ILE A 1 452 ? 24.935 1.087 -36.209 1.00 81.38 452 ILE A N 1
ATOM 3623 C CA . ILE A 1 452 ? 25.352 0.927 -34.794 1.00 81.38 452 ILE A CA 1
ATOM 3624 C C . ILE A 1 452 ? 26.810 1.360 -34.580 1.00 81.38 452 ILE A C 1
ATOM 3626 O O . ILE A 1 452 ? 27.145 2.085 -33.645 1.00 81.38 452 ILE A O 1
ATOM 3630 N N . THR A 1 453 ? 27.705 0.904 -35.457 1.00 85.69 453 THR A N 1
ATOM 3631 C CA . THR A 1 453 ? 29.137 1.210 -35.345 1.00 85.69 453 THR A CA 1
ATOM 3632 C C . THR A 1 453 ? 29.451 2.670 -35.650 1.00 85.69 453 THR A C 1
ATOM 3634 O O . THR A 1 453 ? 30.394 3.203 -35.074 1.00 85.69 453 THR A O 1
ATOM 3637 N N . SER A 1 454 ? 28.671 3.324 -36.513 1.00 82.69 454 SER A N 1
ATOM 3638 C CA . SER A 1 454 ? 28.808 4.750 -36.820 1.00 82.69 454 SER A CA 1
ATOM 3639 C C . SER A 1 454 ? 28.445 5.615 -35.612 1.00 82.69 454 SER A C 1
ATOM 3641 O O . SER A 1 454 ? 29.203 6.520 -35.270 1.00 82.69 454 SER A O 1
ATOM 3643 N N . ASP A 1 455 ? 27.353 5.295 -34.911 1.00 80.12 455 ASP A N 1
ATOM 3644 C CA . ASP A 1 455 ? 26.973 6.009 -33.683 1.00 80.12 455 ASP A CA 1
ATOM 3645 C C . ASP A 1 455 ? 28.043 5.862 -32.602 1.00 80.12 455 ASP A C 1
ATOM 3647 O O . ASP A 1 455 ? 28.412 6.827 -31.929 1.00 80.12 455 ASP A O 1
ATOM 3651 N N . LEU A 1 456 ? 28.603 4.656 -32.473 1.00 82.44 456 LEU A N 1
ATOM 3652 C CA . LEU A 1 456 ? 29.664 4.401 -31.509 1.00 82.44 456 LEU A CA 1
ATOM 3653 C C . LEU A 1 456 ? 30.947 5.182 -31.836 1.00 82.44 456 LEU A C 1
ATOM 3655 O O . LEU A 1 456 ? 31.625 5.664 -30.928 1.00 82.44 456 LEU A O 1
ATOM 3659 N N . VAL A 1 457 ? 31.269 5.359 -33.124 1.00 84.69 457 VAL A N 1
ATOM 3660 C CA . VAL A 1 457 ? 32.374 6.227 -33.567 1.00 84.69 457 VAL A CA 1
ATOM 3661 C C . VAL A 1 457 ? 32.129 7.675 -33.154 1.00 84.69 457 VAL A C 1
ATOM 3663 O O . VAL A 1 457 ? 33.047 8.298 -32.612 1.00 84.69 457 VAL A O 1
ATOM 3666 N N . ALA A 1 458 ? 30.915 8.191 -33.362 1.00 79.38 458 ALA A N 1
ATOM 3667 C CA . ALA A 1 458 ? 30.556 9.555 -32.985 1.00 79.38 458 ALA A CA 1
ATOM 3668 C C . ALA A 1 458 ? 30.728 9.775 -31.472 1.00 79.38 458 ALA A C 1
ATOM 3670 O O . ALA A 1 458 ? 31.395 10.729 -31.066 1.00 79.38 458 ALA A O 1
ATOM 3671 N N . ILE A 1 459 ? 30.242 8.844 -30.641 1.00 77.50 459 ILE A N 1
ATOM 3672 C CA . ILE A 1 459 ? 30.399 8.882 -29.175 1.00 77.50 459 ILE A CA 1
ATOM 3673 C C . ILE A 1 459 ? 31.884 8.876 -28.778 1.00 77.50 459 ILE A C 1
ATOM 3675 O O . ILE A 1 459 ? 32.349 9.773 -28.067 1.00 77.50 459 ILE A O 1
ATOM 3679 N N . HIS A 1 460 ? 32.656 7.895 -29.261 1.00 84.69 460 HIS A N 1
ATOM 3680 C CA . HIS A 1 460 ? 34.067 7.738 -28.880 1.00 84.69 460 HIS A CA 1
ATOM 3681 C C . HIS A 1 460 ? 34.935 8.912 -29.348 1.00 84.69 460 HIS A C 1
ATOM 3683 O O . HIS A 1 460 ? 35.906 9.255 -28.672 1.00 84.69 460 HIS A O 1
ATOM 3689 N N . SER A 1 461 ? 34.588 9.567 -30.463 1.00 81.12 461 SER A N 1
ATOM 3690 C CA . SER A 1 461 ? 35.319 10.735 -30.983 1.00 81.12 461 SER A CA 1
ATOM 3691 C C . SER A 1 461 ? 35.341 11.927 -30.017 1.00 81.12 461 SER A C 1
ATOM 3693 O O . SER A 1 461 ? 36.274 12.728 -30.054 1.00 81.12 461 SER A O 1
ATOM 3695 N N . GLN A 1 462 ? 34.351 12.012 -29.123 1.00 72.50 462 GLN A N 1
ATOM 3696 C CA . GLN A 1 462 ? 34.220 13.063 -28.110 1.00 72.50 462 GLN A CA 1
ATOM 3697 C C . GLN A 1 462 ? 34.831 12.672 -26.756 1.00 72.50 462 GLN A C 1
ATOM 3699 O O . GLN A 1 462 ? 34.712 13.419 -25.785 1.00 72.50 462 GLN A O 1
ATOM 3704 N N . GLY A 1 463 ? 35.459 11.495 -26.665 1.00 74.75 463 GLY A N 1
ATOM 3705 C CA . GLY A 1 463 ? 35.922 10.939 -25.393 1.00 74.75 463 GLY A CA 1
ATOM 3706 C C . GLY A 1 463 ? 34.780 10.511 -24.466 1.00 74.75 463 GLY A C 1
ATOM 3707 O O . GLY A 1 463 ? 34.992 10.413 -23.259 1.00 74.75 463 GLY A O 1
ATOM 3708 N N . LEU A 1 464 ? 33.581 10.288 -25.018 1.00 71.69 464 LEU A N 1
ATOM 3709 C CA . LEU A 1 464 ? 32.424 9.752 -24.305 1.00 71.69 464 LEU A CA 1
ATOM 3710 C C . LEU A 1 464 ? 32.375 8.219 -24.438 1.00 71.69 464 LEU A C 1
ATOM 3712 O O . LEU A 1 464 ? 33.019 7.629 -25.307 1.00 71.69 464 LEU A O 1
ATOM 3716 N N . GLU A 1 465 ? 31.594 7.581 -23.571 1.00 71.44 465 GLU A N 1
ATOM 3717 C CA . GLU A 1 465 ? 31.352 6.131 -23.525 1.00 71.44 465 GLU A CA 1
ATOM 3718 C C . GLU A 1 465 ? 29.842 5.892 -23.630 1.00 71.44 465 GLU A C 1
ATOM 3720 O O . GLU A 1 465 ? 29.071 6.693 -23.095 1.00 71.44 465 GLU A O 1
ATOM 3725 N N . HIS A 1 466 ? 29.409 4.812 -24.290 1.00 68.69 466 HIS A N 1
ATOM 3726 C CA . HIS A 1 466 ? 27.979 4.556 -24.516 1.00 68.69 466 HIS A CA 1
ATOM 3727 C C . HIS A 1 466 ? 27.252 4.098 -23.240 1.00 68.69 466 HIS A C 1
ATOM 3729 O O . HIS A 1 466 ? 26.117 4.506 -23.017 1.00 68.69 466 HIS A O 1
ATOM 3735 N N . ARG A 1 467 ? 27.897 3.281 -22.391 1.00 63.84 467 ARG A N 1
ATOM 3736 C CA . ARG A 1 467 ? 27.447 2.851 -21.037 1.00 63.84 467 ARG A CA 1
ATOM 3737 C C . ARG A 1 467 ? 26.183 1.980 -20.944 1.00 63.84 467 ARG A C 1
ATOM 3739 O O . ARG A 1 467 ? 26.099 1.177 -20.025 1.00 63.84 467 ARG A O 1
ATOM 3746 N N . ASP A 1 468 ? 25.274 2.067 -21.909 1.00 58.88 468 ASP A N 1
ATOM 3747 C CA . ASP A 1 468 ? 24.001 1.320 -21.948 1.00 58.88 468 ASP A CA 1
ATOM 3748 C C . ASP A 1 468 ? 24.034 0.027 -22.784 1.00 58.88 468 ASP A C 1
ATOM 3750 O O . ASP A 1 468 ? 22.991 -0.488 -23.178 1.00 58.88 468 ASP A O 1
ATOM 3754 N N . LEU A 1 469 ? 25.225 -0.483 -23.108 1.00 61.19 469 LEU A N 1
ATOM 3755 C CA . LEU A 1 469 ? 25.386 -1.767 -23.799 1.00 61.19 469 LEU A CA 1
ATOM 3756 C C . LEU A 1 469 ? 25.815 -2.858 -22.802 1.00 61.19 469 LEU A C 1
ATOM 3758 O O . LEU A 1 469 ? 26.217 -2.559 -21.676 1.00 61.19 469 LEU A O 1
ATOM 3762 N N . HIS A 1 470 ? 25.790 -4.128 -23.220 1.00 56.91 470 HIS A N 1
ATOM 3763 C CA . HIS A 1 470 ? 26.174 -5.261 -22.368 1.00 56.91 470 HIS A CA 1
ATOM 3764 C C . HIS A 1 470 ? 27.492 -5.045 -21.607 1.00 56.91 470 HIS A C 1
ATOM 3766 O O . HIS A 1 470 ? 28.508 -4.658 -22.183 1.00 56.91 470 HIS A O 1
ATOM 3772 N N . SER A 1 471 ? 27.510 -5.367 -20.314 1.00 57.53 471 SER A N 1
ATOM 3773 C CA . SER A 1 471 ? 28.693 -5.158 -19.473 1.00 57.53 471 SER A CA 1
ATOM 3774 C C . SER A 1 471 ? 29.839 -6.113 -19.828 1.00 57.53 471 SER A C 1
ATOM 3776 O O . SER A 1 471 ? 29.681 -7.334 -19.803 1.00 57.53 471 SER A O 1
ATOM 3778 N N . ALA A 1 472 ? 31.020 -5.560 -20.116 1.00 55.38 472 ALA A N 1
ATOM 3779 C CA . ALA A 1 472 ? 32.223 -6.347 -20.376 1.00 55.38 472 ALA A CA 1
ATOM 3780 C C . ALA A 1 472 ? 32.762 -7.021 -19.090 1.00 55.38 472 ALA A C 1
ATOM 3782 O O . ALA A 1 472 ? 32.611 -6.462 -17.997 1.00 55.38 472 ALA A O 1
ATOM 3783 N N . PRO A 1 473 ? 33.450 -8.178 -19.180 1.00 54.12 473 PRO A N 1
ATOM 3784 C CA . PRO A 1 473 ? 33.941 -8.914 -18.011 1.00 54.12 473 PRO A CA 1
ATOM 3785 C C . PRO A 1 473 ? 34.819 -8.078 -17.073 1.00 54.12 473 PRO A C 1
ATOM 3787 O O . PRO A 1 473 ? 34.714 -8.187 -15.854 1.00 54.12 473 PRO A O 1
ATOM 3790 N N . GLU A 1 474 ? 35.662 -7.198 -17.612 1.00 55.72 474 GLU A N 1
ATOM 3791 C CA . GLU A 1 474 ? 36.526 -6.334 -16.805 1.00 55.72 474 GLU A CA 1
ATOM 3792 C C . GLU A 1 474 ? 35.790 -5.181 -16.102 1.00 55.72 474 GLU A C 1
ATOM 3794 O O . GLU A 1 474 ? 36.282 -4.687 -15.085 1.00 55.72 474 GLU A O 1
ATOM 3799 N N . VAL A 1 475 ? 34.615 -4.783 -16.604 1.00 54.38 475 VAL A N 1
ATOM 3800 C CA . VAL A 1 475 ? 33.714 -3.834 -15.927 1.00 54.38 475 VAL A CA 1
ATOM 3801 C C . VAL A 1 475 ? 33.062 -4.525 -14.725 1.00 54.38 475 VAL A C 1
ATOM 3803 O O . VAL A 1 475 ? 32.996 -3.945 -13.644 1.00 54.38 475 VAL A O 1
ATOM 3806 N N . LEU A 1 476 ? 32.694 -5.802 -14.881 1.00 51.00 476 LEU A N 1
ATOM 3807 C CA . LEU A 1 476 ? 32.099 -6.633 -13.828 1.00 51.00 476 LEU A CA 1
ATOM 3808 C C . LEU A 1 476 ? 33.103 -7.042 -12.732 1.00 51.00 476 LEU A C 1
ATOM 3810 O O . LEU A 1 476 ? 32.732 -7.135 -11.566 1.00 51.00 476 LEU A O 1
ATOM 3814 N N . MET A 1 477 ? 34.372 -7.288 -13.081 1.00 41.31 477 MET A N 1
ATOM 3815 C CA . MET A 1 477 ? 35.373 -7.820 -12.139 1.00 41.31 477 MET A CA 1
ATOM 3816 C C . MET A 1 477 ? 36.104 -6.763 -11.298 1.00 41.31 477 MET A C 1
ATOM 3818 O O . MET A 1 477 ? 36.583 -7.094 -10.217 1.00 41.31 477 MET A O 1
ATOM 3822 N N . ASN A 1 478 ? 36.237 -5.519 -11.771 1.00 44.69 478 ASN A N 1
ATOM 3823 C CA . ASN A 1 478 ? 37.144 -4.537 -11.153 1.00 44.69 478 ASN A CA 1
ATOM 3824 C C . ASN A 1 478 ? 36.482 -3.231 -10.686 1.00 44.69 478 ASN A C 1
ATOM 3826 O O . ASN A 1 478 ? 37.213 -2.331 -10.271 1.00 44.69 478 ASN A O 1
ATOM 3830 N N . TYR A 1 479 ? 35.151 -3.087 -10.772 1.00 46.03 479 TYR A N 1
ATOM 3831 C CA . TYR A 1 479 ? 34.433 -1.838 -10.443 1.00 46.03 479 TYR A CA 1
ATOM 3832 C C . TYR A 1 479 ? 35.100 -0.582 -11.045 1.00 46.03 479 TYR A C 1
ATOM 3834 O O . TYR A 1 479 ? 35.145 0.488 -10.435 1.00 46.03 479 TYR A O 1
ATOM 3842 N N . LYS A 1 480 ? 35.696 -0.717 -12.235 1.00 45.75 480 LYS A N 1
ATOM 3843 C CA . LYS A 1 480 ? 36.325 0.400 -12.945 1.00 45.75 480 LYS A CA 1
ATOM 3844 C C . LYS A 1 480 ? 35.304 1.109 -13.825 1.00 45.75 480 LYS A C 1
ATOM 3846 O O . LYS A 1 480 ? 34.315 0.519 -14.246 1.00 45.75 480 LYS A O 1
ATOM 3851 N N . LYS A 1 481 ? 35.609 2.379 -14.119 1.00 55.25 481 LYS A N 1
ATOM 3852 C CA . LYS A 1 481 ? 34.931 3.198 -15.132 1.00 55.25 481 LYS A CA 1
ATOM 3853 C C . LYS A 1 481 ? 34.735 2.399 -16.423 1.00 55.25 481 LYS A C 1
ATOM 3855 O O . LYS A 1 481 ? 35.639 1.665 -16.830 1.00 55.25 481 LYS A O 1
ATOM 3860 N N . PHE A 1 482 ? 33.577 2.593 -17.053 1.00 65.69 482 PHE A N 1
ATOM 3861 C CA . PHE A 1 482 ? 33.342 2.226 -18.446 1.00 65.69 482 PHE A CA 1
ATOM 3862 C C . PHE A 1 482 ? 34.517 2.709 -19.304 1.00 65.69 482 PHE A C 1
ATOM 3864 O O . PHE A 1 482 ? 35.193 3.671 -18.955 1.00 65.69 482 PHE A O 1
ATOM 3871 N N . THR A 1 483 ? 34.840 1.982 -20.369 1.00 77.94 483 THR A N 1
ATOM 3872 C CA . THR A 1 483 ? 35.921 2.373 -21.283 1.00 77.94 483 THR A CA 1
ATOM 3873 C C . THR A 1 483 ? 35.467 2.149 -22.718 1.00 77.94 483 THR A C 1
ATOM 3875 O O . THR A 1 483 ? 34.651 1.255 -22.950 1.00 77.94 483 THR A O 1
ATOM 3878 N N . PRO A 1 484 ? 36.050 2.850 -23.706 1.00 81.56 484 PRO A N 1
ATOM 3879 C CA . PRO A 1 484 ? 35.780 2.567 -25.113 1.00 81.56 484 PRO A CA 1
ATOM 3880 C C . PRO A 1 484 ? 36.004 1.094 -25.483 1.00 81.56 484 PRO A C 1
ATOM 3882 O O . PRO A 1 484 ? 35.271 0.535 -26.289 1.00 81.56 484 PRO A O 1
ATOM 3885 N N . ALA A 1 485 ? 36.981 0.427 -24.857 1.00 82.31 485 ALA A N 1
ATOM 3886 C CA . ALA A 1 485 ? 37.234 -0.995 -25.076 1.00 82.31 485 ALA A CA 1
ATOM 3887 C C . ALA A 1 485 ? 36.108 -1.896 -24.535 1.00 82.31 485 ALA A C 1
ATOM 3889 O O . ALA A 1 485 ? 35.885 -2.974 -25.092 1.00 82.31 485 ALA A O 1
ATOM 3890 N N . ALA A 1 486 ? 35.403 -1.473 -23.480 1.00 80.00 486 ALA A N 1
ATOM 3891 C CA . ALA A 1 486 ? 34.231 -2.173 -22.963 1.00 80.00 486 ALA A CA 1
ATOM 3892 C C . ALA A 1 486 ? 33.055 -2.071 -23.945 1.00 80.00 486 ALA A C 1
ATOM 3894 O O . ALA A 1 486 ? 32.494 -3.106 -24.286 1.00 80.00 486 ALA A O 1
ATOM 3895 N N . ASP A 1 487 ? 32.778 -0.884 -24.501 1.00 82.25 487 ASP A N 1
ATOM 3896 C CA . ASP A 1 487 ? 31.739 -0.721 -25.534 1.00 82.25 487 ASP A CA 1
ATOM 3897 C C . ASP A 1 487 ? 32.018 -1.597 -26.773 1.00 82.25 487 ASP A C 1
ATOM 3899 O O . ASP A 1 487 ? 31.101 -2.132 -27.395 1.00 82.25 487 ASP A O 1
ATOM 3903 N N . ILE A 1 488 ? 33.295 -1.792 -27.130 1.00 87.94 488 ILE A N 1
ATOM 3904 C CA . ILE A 1 488 ? 33.692 -2.680 -28.237 1.00 87.94 488 ILE A CA 1
ATOM 3905 C C . ILE A 1 488 ? 33.436 -4.153 -27.916 1.00 87.94 488 ILE A C 1
ATOM 3907 O O . ILE A 1 488 ? 33.065 -4.919 -28.808 1.00 87.94 488 ILE A O 1
ATOM 3911 N N . PHE A 1 489 ? 33.592 -4.564 -26.659 1.00 84.00 489 PHE A N 1
ATOM 3912 C CA . PHE A 1 489 ? 33.195 -5.905 -26.245 1.00 84.00 489 PHE A CA 1
ATOM 3913 C C . PHE A 1 489 ? 31.683 -6.084 -26.382 1.00 84.00 489 PHE A C 1
ATOM 3915 O O . PHE A 1 489 ? 31.242 -7.063 -26.987 1.00 84.00 489 PHE A O 1
ATOM 3922 N N . SER A 1 490 ? 30.898 -5.115 -25.905 1.00 81.81 490 SER A N 1
ATOM 3923 C CA . SER A 1 490 ? 29.436 -5.112 -26.027 1.00 81.81 490 SER A CA 1
ATOM 3924 C C . SER A 1 490 ? 28.988 -5.153 -27.487 1.00 81.81 490 SER A C 1
ATOM 3926 O O . SER A 1 490 ? 28.089 -5.910 -27.840 1.00 81.81 490 SER A O 1
ATOM 3928 N N . LEU A 1 491 ? 29.670 -4.414 -28.364 1.00 86.12 491 LEU A N 1
ATOM 3929 C CA . LEU A 1 491 ? 29.456 -4.472 -29.808 1.00 86.12 491 LEU A CA 1
ATOM 3930 C C . LEU A 1 491 ? 29.699 -5.883 -30.367 1.00 86.12 491 LEU A C 1
ATOM 3932 O O . LEU A 1 491 ? 28.940 -6.342 -31.216 1.00 86.12 491 LEU A O 1
ATOM 3936 N N . GLY A 1 492 ? 30.723 -6.593 -29.888 1.00 84.38 492 GLY A N 1
ATOM 3937 C CA . GLY A 1 492 ? 30.960 -7.993 -30.251 1.00 84.38 492 GLY A CA 1
ATOM 3938 C C . GLY A 1 492 ? 29.821 -8.926 -29.821 1.00 84.38 492 GLY A C 1
ATOM 3939 O O . GLY A 1 492 ? 29.439 -9.828 -30.574 1.00 84.38 492 GLY A O 1
ATOM 3940 N N . VAL A 1 493 ? 29.227 -8.672 -28.654 1.00 81.50 493 VAL A N 1
ATOM 3941 C CA . VAL A 1 493 ? 28.029 -9.385 -28.194 1.00 81.50 493 VAL A CA 1
ATOM 3942 C C . VAL A 1 493 ? 26.851 -9.100 -29.129 1.00 81.50 493 VAL A C 1
ATOM 3944 O O . VAL A 1 493 ? 26.320 -10.039 -29.714 1.00 81.50 493 VAL A O 1
ATOM 3947 N N . ILE A 1 494 ? 26.544 -7.830 -29.404 1.00 82.69 494 ILE A N 1
ATOM 3948 C CA . ILE A 1 494 ? 25.473 -7.412 -30.331 1.00 82.69 494 ILE A CA 1
ATOM 3949 C C . ILE A 1 494 ? 25.654 -8.029 -31.722 1.00 82.69 494 ILE A C 1
ATOM 3951 O O . ILE A 1 494 ? 24.700 -8.507 -32.333 1.00 82.69 494 ILE A O 1
ATOM 3955 N N . MET A 1 495 ? 26.885 -8.069 -32.237 1.00 86.56 495 MET A N 1
ATOM 3956 C CA . MET A 1 495 ? 27.191 -8.735 -33.506 1.00 86.56 495 MET A CA 1
ATOM 3957 C C . MET A 1 495 ? 26.845 -10.234 -33.469 1.00 86.56 495 MET A C 1
ATOM 3959 O O . MET A 1 495 ? 26.317 -10.790 -34.436 1.00 86.56 495 MET A O 1
ATOM 3963 N N . THR A 1 496 ? 27.099 -10.902 -32.345 1.00 81.69 496 THR A N 1
ATOM 3964 C CA . THR A 1 496 ? 26.709 -12.305 -32.147 1.00 81.69 496 THR A CA 1
ATOM 3965 C C . THR A 1 496 ? 25.189 -12.453 -32.130 1.00 81.69 496 THR A C 1
ATOM 3967 O O . THR A 1 496 ? 24.651 -13.346 -32.786 1.00 81.69 496 THR A O 1
ATOM 3970 N N . GLU A 1 497 ? 24.474 -11.557 -31.460 1.00 82.56 497 GLU A N 1
ATOM 3971 C CA . GLU A 1 497 ? 23.010 -11.589 -31.377 1.00 82.56 497 GLU A CA 1
ATOM 3972 C C . GLU A 1 497 ? 22.343 -11.300 -32.730 1.00 82.56 497 GLU A C 1
ATOM 3974 O O . GLU A 1 497 ? 21.433 -12.023 -33.134 1.00 82.56 497 GLU A O 1
ATOM 3979 N N . ILE A 1 498 ? 22.854 -10.332 -33.504 1.00 83.62 498 ILE A N 1
ATOM 3980 C CA . ILE A 1 498 ? 22.409 -10.053 -34.884 1.00 83.62 498 ILE A CA 1
ATOM 3981 C C . ILE A 1 498 ? 22.597 -11.286 -35.776 1.00 83.62 498 ILE A C 1
ATOM 3983 O O . ILE A 1 498 ? 21.760 -11.582 -36.637 1.00 83.62 498 ILE A O 1
ATOM 3987 N N . SER A 1 499 ? 23.705 -12.007 -35.594 1.00 83.06 499 SER A N 1
ATOM 3988 C CA . SER A 1 499 ? 23.986 -13.203 -36.381 1.00 83.06 499 SER A CA 1
ATOM 3989 C C . SER A 1 499 ? 23.110 -14.392 -35.984 1.00 83.06 499 SER A C 1
ATOM 3991 O O . SER A 1 499 ? 22.676 -15.125 -36.870 1.00 83.06 499 SER A O 1
ATOM 3993 N N . THR A 1 500 ? 22.913 -14.628 -34.687 1.00 76.31 500 THR A N 1
ATOM 3994 C CA . THR A 1 500 ? 22.311 -15.866 -34.160 1.00 76.31 500 THR A CA 1
ATOM 3995 C C . THR A 1 500 ? 20.814 -15.748 -33.881 1.00 76.31 500 THR A C 1
ATOM 3997 O O . THR A 1 500 ? 20.113 -16.759 -33.872 1.00 76.31 500 THR A O 1
ATOM 4000 N N . GLY A 1 501 ? 20.314 -14.531 -33.659 1.00 74.69 501 GLY A N 1
ATOM 4001 C CA . GLY A 1 501 ? 18.943 -14.266 -33.224 1.00 74.69 501 GLY A CA 1
ATOM 4002 C C . GLY A 1 501 ? 18.644 -14.689 -31.795 1.00 74.69 501 GLY A C 1
ATOM 4003 O O . GLY A 1 501 ? 17.470 -14.769 -31.434 1.00 74.69 501 GLY A O 1
ATOM 4004 N N . LYS A 1 502 ? 19.682 -14.989 -31.013 1.00 73.56 502 LYS A N 1
ATOM 4005 C CA . LYS A 1 502 ? 19.595 -15.417 -29.620 1.00 73.56 502 LYS A CA 1
ATOM 4006 C C . LYS A 1 502 ? 20.314 -14.421 -28.734 1.00 73.56 502 LYS A C 1
ATOM 4008 O O . LYS A 1 502 ? 21.295 -13.822 -29.167 1.00 73.56 502 LYS A O 1
ATOM 4013 N N . GLN A 1 503 ? 19.837 -14.290 -27.503 1.00 67.38 503 GLN A N 1
ATOM 4014 C CA . GLN A 1 503 ? 20.515 -13.491 -26.491 1.00 67.38 503 GLN A CA 1
ATOM 4015 C C . GLN A 1 503 ? 21.811 -14.173 -26.055 1.00 67.38 503 GLN A C 1
ATOM 4017 O O . GLN A 1 503 ? 21.888 -15.403 -25.959 1.00 67.38 503 GLN A O 1
ATOM 4022 N N . ALA A 1 504 ? 22.822 -13.369 -25.741 1.00 56.81 504 ALA A N 1
ATOM 4023 C CA . ALA A 1 504 ? 24.166 -13.836 -25.402 1.00 56.81 504 ALA A CA 1
ATOM 4024 C C . ALA A 1 504 ? 24.231 -14.868 -24.252 1.00 56.81 504 ALA A C 1
ATOM 4026 O O . ALA A 1 504 ? 25.139 -15.703 -24.216 1.00 56.81 504 ALA A O 1
ATOM 4027 N N . PHE A 1 505 ? 23.262 -14.847 -23.331 1.00 50.34 505 PHE A N 1
ATOM 4028 C CA . PHE A 1 505 ? 23.199 -15.739 -22.167 1.00 50.34 505 PHE A CA 1
ATOM 4029 C C . PHE A 1 505 ? 22.694 -17.161 -22.478 1.00 50.34 505 PHE A C 1
ATOM 4031 O O . PHE A 1 505 ? 22.839 -18.048 -21.640 1.00 50.34 505 PHE A O 1
ATOM 4038 N N . GLU A 1 506 ? 22.169 -17.418 -23.683 1.00 44.97 506 GLU A N 1
ATOM 4039 C CA . GLU A 1 506 ? 21.718 -18.755 -24.118 1.00 44.97 506 GLU A CA 1
ATOM 4040 C C . GLU A 1 506 ? 22.852 -19.632 -24.699 1.00 44.97 506 GLU A C 1
ATOM 4042 O O . GLU A 1 506 ? 22.608 -20.745 -25.172 1.00 44.97 506 GLU A O 1
ATOM 4047 N N . GLY A 1 507 ? 24.101 -19.151 -24.641 1.00 41.84 507 GLY A N 1
ATOM 4048 C CA . GLY A 1 507 ? 25.310 -19.860 -25.066 1.00 41.84 507 GLY A CA 1
ATOM 4049 C C . GLY A 1 507 ? 25.993 -19.205 -26.270 1.00 41.84 507 GLY A C 1
ATOM 4050 O O . GLY A 1 507 ? 25.429 -19.118 -27.358 1.00 41.84 507 GLY A O 1
ATOM 4051 N N . LEU A 1 508 ? 27.252 -18.786 -26.091 1.00 46.69 508 LEU A N 1
ATOM 4052 C CA . LEU A 1 508 ? 28.106 -18.191 -27.129 1.00 46.69 508 LEU A CA 1
ATOM 4053 C C . LEU A 1 508 ? 28.630 -19.265 -28.103 1.00 46.69 508 LEU A C 1
ATOM 4055 O O . LEU A 1 508 ? 29.801 -19.644 -28.075 1.00 46.69 508 LEU A O 1
ATOM 4059 N N . GLY A 1 509 ? 27.753 -19.779 -28.962 1.00 52.41 509 GLY A N 1
ATOM 4060 C CA . GLY A 1 509 ? 28.110 -20.640 -30.089 1.00 52.41 509 GLY A CA 1
ATOM 4061 C C . GLY A 1 509 ? 27.624 -20.025 -31.396 1.00 52.41 509 GLY A C 1
ATOM 4062 O O . GLY A 1 509 ? 26.427 -19.803 -31.563 1.00 52.41 509 GLY A O 1
ATOM 4063 N N . PHE A 1 510 ? 28.533 -19.751 -32.337 1.00 56.31 510 PHE A N 1
ATOM 4064 C CA . PHE A 1 510 ? 28.128 -19.368 -33.692 1.00 56.31 510 PHE A CA 1
ATOM 4065 C C . PHE A 1 510 ? 27.363 -20.533 -34.338 1.00 56.31 510 PHE A C 1
ATOM 4067 O O . PHE A 1 510 ? 27.800 -21.683 -34.282 1.00 56.31 510 PHE A O 1
ATOM 4074 N N . VAL A 1 511 ? 26.206 -20.234 -34.924 1.00 56.69 511 VAL A N 1
ATOM 4075 C CA . VAL A 1 511 ? 25.342 -21.202 -35.617 1.00 56.69 511 VAL A CA 1
ATOM 4076 C C . VAL A 1 511 ? 25.948 -21.495 -37.004 1.00 56.69 511 VAL A C 1
ATOM 4078 O O . VAL A 1 511 ? 26.599 -20.610 -37.565 1.00 56.69 511 VAL A O 1
ATOM 4081 N N . PRO A 1 512 ? 25.756 -22.688 -37.605 1.00 55.47 512 PRO A N 1
ATOM 4082 C CA . PRO A 1 512 ? 26.068 -22.895 -39.019 1.00 55.47 512 PRO A CA 1
ATOM 4083 C C . PRO A 1 512 ? 25.376 -21.820 -39.875 1.00 55.47 512 PRO A C 1
ATOM 4085 O O . PRO A 1 512 ? 24.152 -21.716 -39.848 1.00 55.47 512 PRO A O 1
ATOM 4088 N N . GLY A 1 513 ? 26.153 -20.996 -40.586 1.00 66.00 513 GLY A N 1
ATOM 4089 C CA . GLY A 1 513 ? 25.629 -19.882 -41.391 1.00 66.00 513 GLY A CA 1
ATOM 4090 C C . GLY A 1 513 ? 26.079 -18.468 -40.986 1.00 66.00 513 GLY A C 1
ATOM 4091 O O . GLY A 1 513 ? 25.411 -17.493 -41.334 1.00 66.00 513 GLY A O 1
ATOM 4092 N N . THR A 1 514 ? 27.209 -18.326 -40.285 1.00 78.94 514 THR A N 1
ATOM 4093 C CA . THR A 1 514 ? 27.887 -17.032 -40.081 1.00 78.94 514 THR A CA 1
ATOM 4094 C C . THR A 1 514 ? 29.186 -16.966 -40.902 1.00 78.94 514 THR A C 1
ATOM 4096 O O . THR A 1 514 ? 30.006 -17.871 -40.771 1.00 78.94 514 THR A O 1
ATOM 4099 N N . PRO A 1 515 ? 29.417 -15.915 -41.714 1.00 84.56 515 PRO A N 1
ATOM 4100 C CA . PRO A 1 515 ? 30.641 -15.742 -42.502 1.00 84.56 515 PRO A CA 1
ATOM 4101 C C . PRO A 1 515 ? 31.914 -15.696 -41.649 1.00 84.56 515 PRO A C 1
ATOM 4103 O O . PRO A 1 515 ? 31.961 -15.024 -40.615 1.00 84.56 515 PRO A O 1
ATOM 4106 N N . ASP A 1 516 ? 32.987 -16.339 -42.111 1.00 83.44 516 ASP A N 1
ATOM 4107 C CA . ASP A 1 516 ? 34.249 -16.429 -41.363 1.00 83.44 516 ASP A CA 1
ATOM 4108 C C . ASP A 1 516 ? 34.887 -15.061 -41.099 1.00 83.44 516 ASP A C 1
ATOM 4110 O O . ASP A 1 516 ? 35.431 -14.817 -40.016 1.00 83.44 516 ASP A O 1
ATOM 4114 N N . CYS A 1 517 ? 34.811 -14.139 -42.063 1.00 85.19 517 CYS A N 1
ATOM 4115 C CA . CYS A 1 517 ? 35.274 -12.765 -41.880 1.00 85.19 517 CYS A CA 1
ATOM 4116 C C . CYS A 1 517 ? 34.541 -12.054 -40.729 1.00 85.19 517 CYS A C 1
ATOM 4118 O O . CYS A 1 517 ? 35.180 -11.351 -39.941 1.00 85.19 517 CYS A O 1
ATOM 4120 N N . TYR A 1 518 ? 33.240 -12.312 -40.573 1.00 88.50 518 TYR A N 1
ATOM 4121 C CA . TYR A 1 518 ? 32.410 -11.781 -39.496 1.00 88.50 518 TYR A CA 1
ATOM 4122 C C . TYR A 1 518 ? 32.806 -12.385 -38.146 1.00 88.50 518 TYR A C 1
ATOM 4124 O O . TYR A 1 518 ? 33.091 -11.649 -37.201 1.00 88.50 518 TYR A O 1
ATOM 4132 N N . ILE A 1 519 ? 32.936 -13.716 -38.072 1.00 84.00 519 ILE A N 1
ATOM 4133 C CA . ILE A 1 519 ? 33.364 -14.432 -36.857 1.00 84.00 519 ILE A CA 1
ATOM 4134 C C . ILE A 1 519 ? 34.731 -13.928 -36.377 1.00 84.00 519 ILE A C 1
ATOM 4136 O O . ILE A 1 519 ? 34.929 -13.707 -35.179 1.00 84.00 519 ILE A O 1
ATOM 4140 N N . ARG A 1 520 ? 35.687 -13.724 -37.294 1.00 87.50 520 ARG A N 1
ATOM 4141 C CA . ARG A 1 520 ? 37.020 -13.198 -36.952 1.00 87.50 520 ARG A CA 1
ATOM 4142 C C . ARG A 1 520 ? 36.944 -11.806 -36.329 1.00 87.50 520 ARG A C 1
ATOM 4144 O O . ARG A 1 520 ? 37.679 -11.542 -35.377 1.00 87.50 520 ARG A O 1
ATOM 4151 N N . LEU A 1 521 ? 36.075 -10.933 -36.840 1.00 89.19 521 LEU A N 1
ATOM 4152 C CA . LEU A 1 521 ? 35.893 -9.591 -36.288 1.00 89.19 521 LEU A CA 1
ATOM 4153 C C . LEU A 1 521 ? 35.227 -9.640 -34.908 1.00 89.19 521 LEU A C 1
ATOM 4155 O O . LEU A 1 521 ? 35.744 -9.020 -33.983 1.00 89.19 521 LEU A O 1
ATOM 4159 N N . VAL A 1 522 ? 34.177 -10.450 -34.731 1.00 87.12 522 VAL A N 1
ATOM 4160 C CA . VAL A 1 522 ? 33.519 -10.644 -33.424 1.00 87.12 522 VAL A CA 1
ATOM 4161 C C . VAL A 1 522 ? 34.508 -11.137 -32.370 1.00 87.12 522 VAL A C 1
ATOM 4163 O O . VAL A 1 522 ? 34.607 -10.552 -31.293 1.00 87.12 522 VAL A O 1
ATOM 4166 N N . LYS A 1 523 ? 35.309 -12.161 -32.693 1.00 82.62 523 LYS A N 1
ATOM 4167 C CA . LYS A 1 523 ? 36.331 -12.694 -31.775 1.00 82.62 523 LYS A CA 1
ATOM 4168 C C . LYS A 1 523 ? 37.369 -11.643 -31.377 1.00 82.62 523 LYS A C 1
ATOM 4170 O O . LYS A 1 523 ? 37.825 -11.654 -30.240 1.00 82.62 523 LYS A O 1
ATOM 4175 N N . ARG A 1 524 ? 37.732 -10.731 -32.287 1.00 86.94 524 ARG A N 1
ATOM 4176 C CA . ARG A 1 524 ? 38.631 -9.604 -31.987 1.00 86.94 524 ARG A CA 1
ATOM 4177 C C . ARG A 1 524 ? 37.972 -8.559 -31.086 1.00 86.94 524 ARG A C 1
ATOM 4179 O O . ARG A 1 524 ? 38.631 -8.049 -30.187 1.00 86.94 524 ARG A O 1
ATOM 4186 N N . CYS A 1 525 ? 36.694 -8.250 -31.306 1.00 86.06 525 CYS A N 1
ATOM 4187 C CA . CYS A 1 525 ? 35.924 -7.350 -30.442 1.00 86.06 525 CYS A CA 1
ATOM 4188 C C . CYS A 1 525 ? 35.784 -7.908 -29.018 1.00 86.06 525 CYS A C 1
ATOM 4190 O O . CYS A 1 525 ? 35.875 -7.157 -28.053 1.00 86.06 525 CYS A O 1
ATOM 4192 N N . MET A 1 526 ? 35.643 -9.228 -28.886 1.00 81.62 526 MET A N 1
ATOM 4193 C CA . MET A 1 526 ? 35.466 -9.923 -27.607 1.00 81.62 526 MET A CA 1
ATOM 4194 C C . MET A 1 526 ? 36.775 -10.468 -27.003 1.00 81.62 526 MET A C 1
ATOM 4196 O O . MET A 1 526 ? 36.731 -11.370 -26.166 1.00 81.62 526 MET A O 1
ATOM 4200 N N . ASP A 1 527 ? 37.947 -9.956 -27.408 1.00 83.19 527 ASP A N 1
ATOM 4201 C CA . ASP A 1 527 ? 39.229 -10.409 -26.849 1.00 83.19 527 ASP A CA 1
ATOM 4202 C C . ASP A 1 527 ? 39.260 -10.176 -25.327 1.00 83.19 527 ASP A C 1
ATOM 4204 O O . ASP A 1 527 ? 38.869 -9.116 -24.821 1.00 83.19 527 ASP A O 1
ATOM 4208 N N . SER A 1 528 ? 39.740 -11.176 -24.585 1.00 75.50 528 SER A N 1
ATOM 4209 C CA . SER A 1 528 ? 39.878 -11.112 -23.126 1.00 75.50 528 SER A CA 1
ATOM 4210 C C . SER A 1 528 ? 40.804 -9.987 -22.652 1.00 75.50 528 SER A C 1
ATOM 4212 O O . SER A 1 528 ? 40.702 -9.553 -21.509 1.00 75.50 528 SER A O 1
ATOM 4214 N N . ASN A 1 529 ? 41.711 -9.510 -23.511 1.00 79.06 529 ASN A N 1
ATOM 4215 C CA . ASN A 1 529 ? 42.572 -8.365 -23.252 1.00 79.06 529 ASN A CA 1
ATOM 4216 C C . ASN A 1 529 ? 41.993 -7.104 -23.930 1.00 79.06 529 ASN A C 1
ATOM 4218 O O . ASN A 1 529 ? 42.070 -6.995 -25.158 1.00 79.06 529 ASN A O 1
ATOM 4222 N N . PRO A 1 530 ? 41.503 -6.109 -23.163 1.00 82.31 530 PRO A N 1
ATOM 4223 C CA . PRO A 1 530 ? 40.927 -4.877 -23.710 1.00 82.31 530 PRO A CA 1
ATOM 4224 C C . PRO A 1 530 ? 41.851 -4.118 -24.671 1.00 82.31 530 PRO A C 1
ATOM 4226 O O . PRO A 1 530 ? 41.377 -3.522 -25.632 1.00 82.31 530 PRO A O 1
ATOM 4229 N N . ASN A 1 531 ? 43.173 -4.192 -24.476 1.00 85.19 531 ASN A N 1
ATOM 4230 C CA . ASN A 1 531 ? 44.153 -3.499 -25.322 1.00 85.19 531 ASN A CA 1
ATOM 4231 C C . ASN A 1 531 ? 44.321 -4.134 -26.711 1.00 85.19 531 ASN A C 1
ATOM 4233 O O . ASN A 1 531 ? 44.936 -3.533 -27.590 1.00 85.19 531 ASN A O 1
ATOM 4237 N N . LYS A 1 532 ? 43.832 -5.364 -26.905 1.00 88.00 532 LYS A N 1
ATOM 4238 C CA . LYS A 1 532 ? 43.857 -6.061 -28.199 1.00 88.00 532 LYS A CA 1
ATOM 4239 C C . LYS A 1 532 ? 42.586 -5.841 -29.014 1.00 88.00 532 LYS A C 1
ATOM 4241 O O . LYS A 1 532 ? 42.553 -6.214 -30.188 1.00 88.00 532 LYS A O 1
ATOM 4246 N N . ARG A 1 533 ? 41.548 -5.262 -28.406 1.00 90.19 533 ARG A N 1
ATOM 4247 C CA . ARG A 1 533 ? 40.278 -4.999 -29.079 1.00 90.19 533 ARG A CA 1
ATOM 4248 C C . ARG A 1 533 ? 40.452 -3.872 -30.104 1.00 90.19 533 ARG A C 1
ATOM 4250 O O . ARG A 1 533 ? 41.239 -2.950 -29.879 1.00 90.19 533 ARG A O 1
ATOM 4257 N N . PRO A 1 534 ? 39.749 -3.934 -31.246 1.00 93.06 534 PRO A N 1
ATOM 4258 C CA . PRO A 1 534 ? 39.775 -2.863 -32.233 1.00 93.06 534 PRO A CA 1
ATOM 4259 C C . PRO A 1 534 ? 39.114 -1.585 -31.697 1.00 93.06 534 PRO A C 1
ATOM 4261 O O . PRO A 1 534 ? 38.374 -1.609 -30.721 1.00 93.06 534 PRO A O 1
ATOM 4264 N N . THR A 1 535 ? 39.339 -0.458 -32.369 1.00 92.31 535 THR A N 1
ATOM 4265 C CA . THR A 1 535 ? 38.594 0.782 -32.099 1.00 92.31 535 THR A CA 1
ATOM 4266 C C . THR A 1 535 ? 37.250 0.776 -32.827 1.00 92.31 535 THR A C 1
ATOM 4268 O O . THR A 1 535 ? 37.116 0.119 -33.863 1.00 92.31 535 THR A O 1
ATOM 4271 N N . ALA A 1 536 ? 36.277 1.571 -32.364 1.00 88.56 536 ALA A N 1
ATOM 4272 C CA . ALA A 1 536 ? 34.988 1.726 -33.055 1.00 88.56 536 ALA A CA 1
ATOM 4273 C C . ALA A 1 536 ? 35.182 2.129 -34.525 1.00 88.56 536 ALA A C 1
ATOM 4275 O O . ALA A 1 536 ? 34.545 1.573 -35.416 1.00 88.56 536 ALA A O 1
ATOM 4276 N N . LYS A 1 537 ? 36.159 3.009 -34.791 1.00 89.62 537 LYS A N 1
ATOM 4277 C CA . LYS A 1 537 ? 36.526 3.455 -36.142 1.00 89.62 537 LYS A CA 1
ATOM 4278 C C . LYS A 1 537 ? 37.011 2.309 -37.027 1.00 89.62 537 LYS A C 1
ATOM 4280 O O . LYS A 1 537 ? 36.658 2.255 -38.200 1.00 89.62 537 LYS A O 1
ATOM 4285 N N . TYR A 1 538 ? 37.808 1.392 -36.478 1.00 93.12 538 TYR A N 1
ATOM 4286 C CA . TYR A 1 538 ? 38.255 0.217 -37.222 1.00 93.12 538 TYR A CA 1
ATOM 4287 C C . TYR A 1 538 ? 37.083 -0.711 -37.547 1.00 93.12 538 TYR A C 1
ATOM 4289 O O . TYR A 1 538 ? 36.961 -1.155 -38.686 1.00 93.12 538 TYR A O 1
ATOM 4297 N N . VAL A 1 539 ? 36.212 -0.987 -36.571 1.00 91.75 539 VAL A N 1
ATOM 4298 C CA . VAL A 1 539 ? 35.056 -1.871 -36.783 1.00 91.75 539 VAL A CA 1
ATOM 4299 C C . VAL A 1 539 ? 34.094 -1.266 -37.808 1.00 91.75 539 VAL A C 1
ATOM 4301 O O . VAL A 1 539 ? 33.727 -1.949 -38.760 1.00 91.75 539 VAL A O 1
ATOM 4304 N N . ASN A 1 540 ? 33.765 0.023 -37.683 1.00 91.12 540 ASN A N 1
ATOM 4305 C CA . ASN A 1 540 ? 32.929 0.740 -38.646 1.00 91.12 540 ASN A CA 1
ATOM 4306 C C . ASN A 1 540 ? 33.529 0.719 -40.062 1.00 91.12 540 ASN A C 1
ATOM 4308 O O . ASN A 1 540 ? 32.820 0.411 -41.016 1.00 91.12 540 ASN A O 1
ATOM 4312 N N . PHE A 1 541 ? 34.841 0.945 -40.196 1.00 91.06 541 PHE A N 1
ATOM 4313 C CA . PHE A 1 541 ? 35.539 0.852 -41.480 1.00 91.06 541 PHE A CA 1
ATOM 4314 C C . PHE A 1 541 ? 35.436 -0.549 -42.100 1.00 91.06 541 PHE A C 1
ATOM 4316 O O . PHE A 1 541 ? 35.106 -0.672 -43.275 1.00 91.06 541 PHE A O 1
ATOM 4323 N N . GLN A 1 542 ? 35.665 -1.613 -41.322 1.00 91.81 542 GLN A N 1
ATOM 4324 C CA . GLN A 1 542 ? 35.546 -2.992 -41.818 1.00 91.81 542 GLN A CA 1
ATOM 4325 C C . GLN A 1 542 ? 34.118 -3.328 -42.267 1.00 91.81 542 GLN A C 1
ATOM 4327 O O . GLN A 1 542 ? 33.927 -3.909 -43.331 1.00 91.81 542 GLN A O 1
ATOM 4332 N N . VAL A 1 543 ? 33.108 -2.930 -41.490 1.00 89.38 543 VAL A N 1
ATOM 4333 C CA . VAL A 1 543 ? 31.698 -3.151 -41.849 1.00 89.38 543 VAL A CA 1
ATOM 4334 C C . VAL A 1 543 ? 31.298 -2.311 -43.070 1.00 89.38 543 VAL A C 1
ATOM 4336 O O . VAL A 1 543 ? 30.533 -2.779 -43.913 1.00 89.38 543 VAL A O 1
ATOM 4339 N N . GLY A 1 544 ? 31.833 -1.094 -43.198 1.00 86.94 544 GLY A N 1
ATOM 4340 C CA . GLY A 1 544 ? 31.660 -0.233 -44.369 1.00 86.94 544 GLY A CA 1
ATOM 4341 C C . GLY A 1 544 ? 32.204 -0.876 -45.642 1.00 86.94 544 GLY A C 1
ATOM 4342 O O . GLY A 1 544 ? 31.474 -0.971 -46.627 1.00 86.94 544 GLY A O 1
ATOM 4343 N N . LEU A 1 545 ? 33.423 -1.423 -45.583 1.00 87.69 545 LEU A N 1
ATOM 4344 C CA . LEU A 1 545 ? 34.008 -2.190 -46.687 1.00 87.69 545 LEU A CA 1
ATOM 4345 C C . LEU A 1 545 ? 33.111 -3.363 -47.091 1.00 87.69 545 LEU A C 1
ATOM 4347 O O . LEU A 1 545 ? 32.801 -3.512 -48.268 1.00 87.69 545 LEU A O 1
ATOM 4351 N N . TRP A 1 546 ? 32.611 -4.151 -46.134 1.00 90.25 546 TRP A N 1
ATOM 4352 C CA . TRP A 1 546 ? 31.704 -5.262 -46.447 1.00 90.25 546 TRP A CA 1
ATOM 4353 C C . TRP A 1 546 ? 30.403 -4.800 -47.113 1.00 90.25 546 TRP A C 1
ATOM 4355 O O . TRP A 1 546 ? 29.913 -5.458 -48.030 1.00 90.25 546 TRP A O 1
ATOM 4365 N N . ASN A 1 547 ? 29.844 -3.661 -46.692 1.00 84.62 547 ASN A N 1
ATOM 4366 C CA . ASN A 1 547 ? 28.669 -3.081 -47.343 1.00 84.62 547 ASN A CA 1
ATOM 4367 C C . ASN A 1 547 ? 28.955 -2.654 -48.789 1.00 84.62 547 ASN A C 1
ATOM 4369 O O . ASN A 1 547 ? 28.112 -2.894 -49.653 1.00 84.62 547 ASN A O 1
ATOM 4373 N N . GLU A 1 548 ? 30.110 -2.048 -49.067 1.00 84.50 548 GLU A N 1
ATOM 4374 C CA . GLU A 1 548 ? 30.517 -1.658 -50.425 1.00 84.50 548 GLU A CA 1
ATOM 4375 C C . GLU A 1 548 ? 30.792 -2.880 -51.312 1.00 84.50 548 GLU A C 1
ATOM 4377 O O . GLU A 1 548 ? 30.288 -2.968 -52.434 1.00 84.50 548 GLU A O 1
ATOM 4382 N N . GLU A 1 549 ? 31.515 -3.870 -50.792 1.00 84.88 549 GLU A N 1
ATOM 4383 C CA . GLU A 1 549 ? 31.839 -5.117 -51.492 1.00 84.88 549 GLU A CA 1
ATOM 4384 C C . GLU A 1 549 ? 30.574 -5.908 -51.861 1.00 84.88 549 GLU A C 1
ATOM 4386 O O . GLU A 1 549 ? 30.475 -6.430 -52.974 1.00 84.88 549 GLU A O 1
ATOM 4391 N N . MET A 1 550 ? 29.554 -5.909 -50.995 1.00 79.31 550 MET A N 1
ATOM 4392 C CA . MET A 1 550 ? 28.236 -6.503 -51.271 1.00 79.31 550 MET A CA 1
ATOM 4393 C C . MET A 1 550 ? 27.437 -5.774 -52.366 1.00 79.31 550 MET A C 1
ATOM 4395 O O . MET A 1 550 ? 26.498 -6.350 -52.921 1.00 79.31 550 MET A O 1
ATOM 4399 N N . LEU A 1 551 ? 27.772 -4.518 -52.677 1.00 76.50 551 LEU A N 1
ATOM 4400 C CA . LEU A 1 551 ? 27.173 -3.738 -53.769 1.00 76.50 551 LEU A CA 1
ATOM 4401 C C . LEU A 1 551 ? 27.975 -3.828 -55.073 1.00 76.50 551 LEU A C 1
ATOM 4403 O O . LEU A 1 551 ? 27.468 -3.425 -56.120 1.00 76.50 551 LEU A O 1
ATOM 4407 N N . SER A 1 552 ? 29.207 -4.337 -55.016 1.00 75.56 552 SER A N 1
ATOM 4408 C CA . SER A 1 552 ? 30.094 -4.422 -56.174 1.00 75.56 552 SER A CA 1
ATOM 4409 C C . SER A 1 552 ? 29.580 -5.410 -57.231 1.00 75.56 552 SER A C 1
ATOM 4411 O O . SER A 1 552 ? 28.999 -6.458 -56.924 1.00 75.56 552 SER A O 1
ATOM 4413 N N . SER A 1 553 ? 29.819 -5.091 -58.505 1.00 68.94 553 SER A N 1
ATOM 4414 C CA . SER A 1 553 ? 29.501 -5.965 -59.642 1.00 68.94 553 SER A CA 1
ATOM 4415 C C . SER A 1 553 ? 30.519 -7.093 -59.850 1.00 68.94 553 SER A C 1
ATOM 4417 O O . SER A 1 553 ? 30.379 -7.858 -60.797 1.00 68.94 553 SER A O 1
ATOM 4419 N N . ASP A 1 554 ? 31.540 -7.201 -58.994 1.00 73.38 554 ASP A N 1
ATOM 4420 C CA . ASP A 1 554 ? 32.574 -8.229 -59.092 1.00 73.38 554 ASP A CA 1
ATOM 4421 C C . ASP A 1 554 ? 32.159 -9.506 -58.347 1.00 73.38 554 ASP A C 1
ATOM 4423 O O . ASP A 1 554 ? 32.158 -9.575 -57.116 1.00 73.38 554 ASP A O 1
ATOM 4427 N N . ASP A 1 555 ? 31.802 -10.541 -59.103 1.00 63.50 555 ASP A N 1
ATOM 4428 C CA . ASP A 1 555 ? 31.409 -11.849 -58.569 1.00 63.50 555 ASP A CA 1
ATOM 4429 C C . ASP A 1 555 ? 32.605 -12.716 -58.125 1.00 63.50 555 ASP A C 1
ATOM 4431 O O . ASP A 1 555 ? 32.415 -13.820 -57.600 1.00 63.50 555 ASP A O 1
ATOM 4435 N N . ASN A 1 556 ? 33.844 -12.233 -58.297 1.00 67.06 556 ASN A N 1
ATOM 4436 C CA . ASN A 1 556 ? 35.059 -12.854 -57.761 1.00 67.06 556 ASN A CA 1
ATOM 4437 C C . ASN A 1 556 ? 35.468 -12.338 -56.378 1.00 67.06 556 ASN A C 1
ATOM 4439 O O . ASN A 1 556 ? 36.418 -12.869 -55.802 1.00 67.06 556 ASN A O 1
ATOM 4443 N N . ASN A 1 557 ? 34.753 -11.362 -55.815 1.00 76.62 557 ASN A N 1
ATOM 4444 C CA . ASN A 1 557 ? 35.045 -10.850 -54.483 1.00 76.62 557 ASN A CA 1
ATOM 4445 C C . ASN A 1 557 ? 34.817 -11.940 -53.407 1.00 76.62 557 ASN A C 1
ATOM 4447 O O . ASN A 1 557 ? 33.697 -12.411 -53.199 1.00 76.62 557 ASN A O 1
ATOM 4451 N N . GLU A 1 558 ? 35.893 -12.340 -52.722 1.00 76.06 558 GLU A N 1
ATOM 4452 C CA . GLU A 1 558 ? 35.890 -13.410 -51.716 1.00 76.06 558 GLU A CA 1
ATOM 4453 C C . GLU A 1 558 ? 34.964 -13.096 -50.531 1.00 76.06 558 GLU A C 1
ATOM 4455 O O . GLU A 1 558 ? 34.228 -13.970 -50.071 1.00 76.06 558 GLU A O 1
ATOM 4460 N N . THR A 1 559 ? 34.929 -11.840 -50.077 1.00 74.12 559 THR A N 1
ATOM 4461 C CA . THR A 1 559 ? 34.016 -11.389 -49.022 1.00 74.12 559 THR A CA 1
ATOM 4462 C C . THR A 1 559 ? 32.564 -11.536 -49.467 1.00 74.12 559 THR A C 1
ATOM 4464 O O . THR A 1 559 ? 31.755 -12.141 -48.763 1.00 74.12 559 THR A O 1
ATOM 4467 N N . LYS A 1 560 ? 32.230 -11.038 -50.665 1.00 77.75 560 LYS A N 1
ATOM 4468 C CA . LYS A 1 560 ? 30.881 -11.134 -51.245 1.00 77.75 560 LYS A CA 1
ATOM 4469 C C . LYS A 1 560 ? 30.429 -12.597 -51.349 1.00 77.75 560 LYS A C 1
ATOM 4471 O O . LYS A 1 560 ? 29.287 -12.904 -51.012 1.00 77.75 560 LYS A O 1
ATOM 4476 N N . ARG A 1 561 ? 31.328 -13.511 -51.735 1.00 75.38 561 ARG A N 1
ATOM 4477 C CA . ARG A 1 561 ? 31.061 -14.961 -51.754 1.00 75.38 561 ARG A CA 1
ATOM 4478 C C . ARG A 1 561 ? 30.791 -15.525 -50.362 1.00 75.38 561 ARG A C 1
ATOM 4480 O O . ARG A 1 561 ? 29.775 -16.191 -50.195 1.00 75.38 561 ARG A O 1
ATOM 4487 N N . GLN A 1 562 ? 31.608 -15.191 -49.358 1.00 77.69 562 GLN A N 1
ATOM 4488 C CA . GLN A 1 562 ? 31.405 -15.656 -47.976 1.00 77.69 562 GLN A CA 1
ATOM 4489 C C . GLN A 1 562 ? 30.026 -15.260 -47.413 1.00 77.69 562 GLN A C 1
ATOM 4491 O O . GLN A 1 562 ? 29.414 -16.048 -46.693 1.00 77.69 562 GLN A O 1
ATOM 4496 N N . PHE A 1 563 ? 29.507 -14.073 -47.749 1.00 81.38 563 PHE A N 1
ATOM 4497 C CA . PHE A 1 563 ? 28.165 -13.646 -47.331 1.00 81.38 563 PHE A CA 1
ATOM 4498 C C . PHE A 1 563 ? 27.033 -14.274 -48.176 1.00 81.38 563 PHE A C 1
ATOM 4500 O O . PHE A 1 563 ? 26.004 -14.647 -47.611 1.00 81.38 563 PHE A O 1
ATOM 4507 N N . LEU A 1 564 ? 27.200 -14.428 -49.500 1.00 73.75 564 LEU A N 1
ATOM 4508 C CA . LEU A 1 564 ? 26.155 -14.939 -50.411 1.00 73.75 564 LEU A CA 1
ATOM 4509 C C . LEU A 1 564 ? 26.027 -16.473 -50.445 1.00 73.75 564 LEU A C 1
ATOM 4511 O O . LEU A 1 564 ? 24.915 -16.988 -50.570 1.00 73.75 564 LEU A O 1
ATOM 4515 N N . GLU A 1 565 ? 27.126 -17.225 -50.338 1.00 68.31 565 GLU A N 1
ATOM 4516 C CA . GLU A 1 565 ? 27.104 -18.700 -50.326 1.00 68.31 565 GLU A CA 1
ATOM 4517 C C . GLU A 1 565 ? 26.286 -19.227 -49.140 1.00 68.31 565 GLU A C 1
ATOM 4519 O O . GLU A 1 565 ? 25.499 -20.168 -49.267 1.00 68.31 565 GLU A O 1
ATOM 4524 N N . ILE A 1 566 ? 26.391 -18.546 -48.003 1.00 66.06 566 ILE A N 1
ATOM 4525 C CA . ILE A 1 566 ? 25.646 -18.847 -46.783 1.00 66.06 566 ILE A CA 1
ATOM 4526 C C . ILE A 1 566 ? 24.148 -18.519 -46.922 1.00 66.06 566 ILE A C 1
ATOM 4528 O O . ILE A 1 566 ? 23.313 -19.310 -46.479 1.00 66.06 566 ILE A O 1
ATOM 4532 N N . GLU A 1 567 ? 23.783 -17.407 -47.575 1.00 65.19 567 GLU A N 1
ATOM 4533 C CA . GLU A 1 567 ? 22.374 -17.077 -47.863 1.00 65.19 567 GLU A CA 1
ATOM 4534 C C . GLU A 1 567 ? 21.716 -18.116 -48.782 1.00 65.19 567 GLU A C 1
ATOM 4536 O O . GLU A 1 567 ? 20.582 -18.535 -48.540 1.00 65.19 567 GLU A O 1
ATOM 4541 N N . ASN A 1 568 ? 22.440 -18.585 -49.802 1.00 56.88 568 ASN A N 1
ATOM 4542 C CA . ASN A 1 568 ? 21.941 -19.597 -50.735 1.00 56.88 568 ASN A CA 1
ATOM 4543 C C . ASN A 1 568 ? 21.813 -20.985 -50.088 1.00 56.88 568 ASN A C 1
ATOM 4545 O O . ASN A 1 568 ? 20.887 -21.728 -50.411 1.00 56.88 568 ASN A O 1
ATOM 4549 N N . THR A 1 569 ? 22.683 -21.322 -49.132 1.00 54.22 569 THR A N 1
ATOM 4550 C CA . THR A 1 569 ? 22.612 -22.593 -48.388 1.00 54.22 569 THR A CA 1
ATOM 4551 C C . THR A 1 569 ? 21.376 -22.653 -47.474 1.00 54.22 569 THR A C 1
ATOM 4553 O O . THR A 1 569 ? 20.784 -23.719 -47.307 1.00 54.22 569 THR A O 1
ATOM 4556 N N . LEU A 1 570 ? 20.927 -21.510 -46.937 1.00 50.12 570 LEU A N 1
ATOM 4557 C CA . LEU A 1 570 ? 19.700 -21.397 -46.133 1.00 50.12 570 LEU A CA 1
ATOM 4558 C C . LEU A 1 570 ? 18.423 -21.426 -46.994 1.00 50.12 570 LEU A C 1
ATOM 4560 O O . LEU A 1 570 ? 17.446 -22.071 -46.613 1.00 50.12 570 LEU A O 1
ATOM 4564 N N . LEU A 1 571 ? 18.444 -20.821 -48.189 1.00 46.31 571 LEU A N 1
ATOM 4565 C CA . LEU A 1 571 ? 17.325 -20.867 -49.145 1.00 46.31 571 LEU A CA 1
ATOM 4566 C C . LEU A 1 571 ? 16.998 -22.291 -49.628 1.00 46.31 571 LEU A C 1
ATOM 4568 O O . LEU A 1 571 ? 15.829 -22.604 -49.832 1.00 46.31 571 LEU A O 1
ATOM 4572 N N . VAL A 1 572 ? 17.992 -23.176 -49.767 1.00 41.56 572 VAL A N 1
ATOM 4573 C CA . VAL A 1 572 ? 17.774 -24.581 -50.176 1.00 41.56 572 VAL A CA 1
ATOM 4574 C C . VAL A 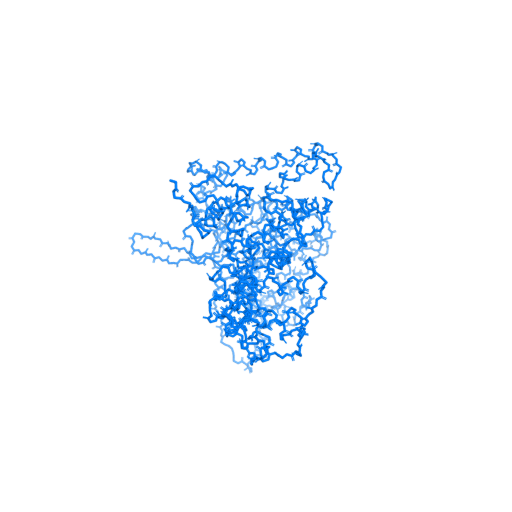1 572 ? 17.077 -25.409 -49.080 1.00 41.56 572 VAL A C 1
ATOM 4576 O O . VAL A 1 572 ? 16.381 -26.374 -49.392 1.00 41.56 572 VAL A O 1
ATOM 4579 N N . ILE A 1 573 ? 17.192 -25.014 -47.807 1.00 44.62 573 ILE A N 1
ATOM 4580 C CA . ILE A 1 573 ? 16.527 -25.680 -46.672 1.00 44.62 573 ILE A CA 1
ATOM 4581 C C . ILE A 1 573 ? 15.080 -25.167 -46.491 1.00 44.62 573 ILE A C 1
ATOM 4583 O O . ILE A 1 573 ? 14.198 -25.941 -46.109 1.00 44.62 573 ILE A O 1
ATOM 4587 N N . ASP A 1 574 ? 14.806 -23.900 -46.828 1.00 39.66 574 ASP A N 1
ATOM 4588 C CA . ASP A 1 574 ? 13.526 -23.217 -46.558 1.00 39.66 574 ASP A CA 1
ATOM 4589 C C . ASP A 1 574 ? 12.466 -23.287 -47.681 1.00 39.66 574 ASP A C 1
ATOM 4591 O O . ASP A 1 574 ? 11.326 -22.871 -47.466 1.00 39.66 574 ASP A O 1
ATOM 4595 N N . ILE A 1 575 ? 12.747 -23.895 -48.846 1.00 40.84 575 ILE A N 1
ATOM 4596 C CA . ILE A 1 575 ? 11.722 -24.131 -49.898 1.00 40.84 575 ILE A CA 1
ATOM 4597 C C . ILE A 1 575 ? 10.536 -24.987 -49.383 1.00 40.84 575 ILE A C 1
ATOM 4599 O O . ILE A 1 575 ? 9.456 -24.973 -49.970 1.00 40.84 575 ILE A O 1
ATOM 4603 N N . ASN A 1 576 ? 10.675 -25.664 -48.236 1.00 39.25 576 ASN A N 1
ATOM 4604 C CA . ASN A 1 576 ? 9.605 -26.451 -47.612 1.00 39.25 576 ASN A CA 1
ATOM 4605 C C . ASN A 1 576 ? 8.724 -25.698 -46.592 1.00 39.25 576 ASN A C 1
ATOM 4607 O O . ASN A 1 576 ? 7.793 -26.307 -46.057 1.00 39.25 576 ASN A O 1
ATOM 4611 N N . LYS A 1 577 ? 8.949 -24.406 -46.299 1.00 39.66 577 LYS A N 1
ATOM 4612 C CA . LYS A 1 577 ? 8.063 -23.626 -45.410 1.00 39.66 577 LYS A CA 1
ATOM 4613 C C . LYS A 1 577 ? 7.846 -22.198 -45.918 1.00 39.66 577 LYS A C 1
ATOM 4615 O O . LYS A 1 577 ? 8.708 -21.337 -45.820 1.00 39.66 577 LYS A O 1
ATOM 4620 N N . ASN A 1 578 ? 6.628 -21.941 -46.400 1.00 33.69 578 ASN A N 1
ATOM 4621 C CA . ASN A 1 578 ? 6.148 -20.624 -46.825 1.00 33.69 578 ASN A CA 1
ATOM 4622 C C . ASN A 1 578 ? 6.318 -19.553 -45.732 1.00 33.69 578 ASN A C 1
ATOM 4624 O O . ASN A 1 578 ? 5.574 -19.557 -44.751 1.00 33.69 578 ASN A O 1
ATOM 4628 N N . LEU A 1 579 ? 7.194 -18.572 -45.960 1.00 34.41 579 LEU A N 1
ATOM 4629 C CA . LEU A 1 579 ? 7.175 -17.279 -45.272 1.00 34.41 579 LEU A CA 1
ATOM 4630 C C . LEU A 1 579 ? 7.431 -16.143 -46.272 1.00 34.41 579 LEU A C 1
ATOM 4632 O O . LEU A 1 579 ? 8.343 -16.197 -47.092 1.00 34.41 579 LEU A O 1
ATOM 4636 N N . SER A 1 580 ? 6.589 -15.109 -46.205 1.00 29.86 580 SER A N 1
ATOM 4637 C CA . SER A 1 580 ? 6.658 -13.921 -47.062 1.00 29.86 580 SER A CA 1
ATOM 4638 C C . SER A 1 580 ? 7.874 -13.044 -46.728 1.00 29.86 580 SER A C 1
ATOM 4640 O O . SER A 1 580 ? 8.194 -12.904 -45.543 1.00 29.86 580 SER A O 1
ATOM 4642 N N . PRO A 1 581 ? 8.484 -12.353 -47.706 1.00 33.50 581 PRO A N 1
ATOM 4643 C CA . PRO A 1 581 ? 9.639 -11.501 -47.461 1.00 33.50 581 PRO A CA 1
ATOM 4644 C C . PRO A 1 581 ? 9.218 -10.227 -46.719 1.00 33.50 581 PRO A C 1
ATOM 4646 O O . PRO A 1 581 ? 8.573 -9.339 -47.276 1.00 33.50 581 PRO A O 1
ATOM 4649 N N . MET A 1 582 ? 9.595 -10.117 -45.445 1.00 33.16 582 MET A N 1
ATOM 4650 C CA . MET A 1 582 ? 9.427 -8.887 -44.672 1.00 33.16 582 MET A CA 1
ATOM 4651 C C . MET A 1 582 ? 10.639 -7.972 -44.902 1.00 33.16 582 MET A C 1
ATOM 4653 O O . MET A 1 582 ? 11.534 -7.875 -44.072 1.00 33.16 582 MET A O 1
ATOM 4657 N N . SER A 1 583 ? 10.681 -7.274 -46.038 1.00 37.50 583 SER A N 1
ATOM 4658 C CA . SER A 1 583 ? 11.560 -6.109 -46.199 1.00 37.50 583 SER A CA 1
ATOM 4659 C C . SER A 1 583 ? 10.833 -4.864 -45.678 1.00 37.50 583 SER A C 1
ATOM 4661 O O . SER A 1 583 ? 10.213 -4.128 -46.447 1.00 37.50 583 SER A O 1
ATOM 4663 N N . LYS A 1 584 ? 10.846 -4.641 -44.361 1.00 39.34 584 LYS A N 1
ATOM 4664 C CA . LYS A 1 584 ? 10.462 -3.345 -43.773 1.00 39.34 584 LYS A CA 1
ATOM 4665 C C . LYS A 1 584 ? 11.735 -2.602 -43.378 1.00 39.34 584 LYS A C 1
ATOM 4667 O O . LYS A 1 584 ? 12.698 -3.238 -42.962 1.00 39.34 584 LYS A O 1
ATOM 4672 N N . SER A 1 585 ? 11.764 -1.288 -43.617 1.00 39.94 585 SER A N 1
ATOM 4673 C CA . SER A 1 585 ? 12.989 -0.493 -43.498 1.00 39.94 585 SER A CA 1
ATOM 4674 C C . SER A 1 585 ? 13.590 -0.600 -42.095 1.00 39.94 585 SER A C 1
ATOM 4676 O O . SER A 1 585 ? 12.879 -0.715 -41.102 1.00 39.94 585 SER A O 1
ATOM 4678 N N . ILE A 1 586 ? 14.919 -0.606 -42.033 1.00 44.91 586 ILE A N 1
ATOM 4679 C CA . ILE A 1 586 ? 15.704 -0.854 -40.817 1.00 44.91 586 ILE A CA 1
ATOM 4680 C C . ILE A 1 586 ? 15.542 0.309 -39.808 1.00 44.91 586 ILE A C 1
ATOM 4682 O O . ILE A 1 586 ? 15.813 0.142 -38.627 1.00 44.91 586 ILE A O 1
ATOM 4686 N N . ASP A 1 587 ? 14.996 1.458 -40.236 1.00 42.91 587 ASP A N 1
ATOM 4687 C CA . ASP A 1 587 ? 14.891 2.743 -39.514 1.00 42.91 587 ASP A CA 1
ATOM 4688 C C . ASP A 1 587 ? 14.039 2.752 -38.218 1.00 42.91 587 ASP A C 1
ATOM 4690 O O . ASP A 1 587 ? 13.696 3.836 -37.721 1.00 42.91 587 ASP A O 1
ATOM 4694 N N . TYR A 1 588 ? 13.639 1.587 -37.695 1.00 46.78 588 TYR A N 1
ATOM 4695 C CA . TYR A 1 588 ? 12.580 1.423 -36.690 1.00 46.78 588 TYR A CA 1
ATOM 4696 C C . TYR A 1 588 ? 12.943 0.572 -35.455 1.00 46.78 588 TYR A C 1
ATOM 4698 O O . TYR A 1 588 ? 12.027 0.283 -34.679 1.00 46.78 588 TYR A O 1
ATOM 4706 N N . LEU A 1 589 ? 14.210 0.180 -35.265 1.00 44.03 589 LEU A N 1
ATOM 4707 C CA . LEU A 1 589 ? 14.684 -0.617 -34.117 1.00 44.03 589 LEU A CA 1
ATOM 4708 C C . LEU A 1 589 ? 15.464 0.249 -33.112 1.00 44.03 589 LEU A C 1
ATOM 4710 O O . LEU A 1 589 ? 16.305 1.042 -33.526 1.00 44.03 589 LEU A O 1
ATOM 4714 N N . ASP A 1 590 ? 15.183 0.092 -31.815 1.00 48.19 590 ASP A N 1
ATOM 4715 C CA . ASP A 1 590 ? 15.952 0.706 -30.718 1.00 48.19 590 ASP A CA 1
ATOM 4716 C C . ASP A 1 590 ? 17.050 -0.263 -30.263 1.00 48.19 590 ASP A C 1
ATOM 4718 O O . ASP A 1 590 ? 16.780 -1.448 -30.086 1.00 48.19 590 ASP A O 1
ATOM 4722 N N . ILE A 1 591 ? 18.285 0.211 -30.120 1.00 48.66 591 ILE A N 1
ATOM 4723 C CA . ILE A 1 591 ? 19.446 -0.617 -29.745 1.00 48.66 591 ILE A CA 1
ATOM 4724 C C . ILE A 1 591 ? 19.780 -0.466 -28.253 1.00 48.66 591 ILE A C 1
ATOM 4726 O O . ILE A 1 591 ? 20.587 -1.232 -27.736 1.00 48.66 591 ILE A O 1
ATOM 4730 N N . SER A 1 592 ? 19.143 0.478 -27.551 1.00 43.97 592 SER A N 1
ATOM 4731 C CA . SER A 1 592 ? 19.217 0.520 -26.090 1.00 43.97 592 SER A CA 1
ATOM 4732 C C . SER A 1 592 ? 18.435 -0.661 -25.499 1.00 43.97 592 SER A C 1
ATOM 4734 O O . SER A 1 592 ? 17.333 -0.968 -25.969 1.00 43.97 592 SER A O 1
ATOM 4736 N N . GLU A 1 593 ? 19.057 -1.387 -24.559 1.00 34.72 593 GLU A N 1
ATOM 4737 C CA . GLU A 1 593 ? 18.452 -2.561 -23.903 1.00 34.72 593 GLU A CA 1
ATOM 4738 C C . GLU A 1 593 ? 17.192 -2.212 -23.107 1.00 34.72 593 GLU A C 1
ATOM 4740 O O . GLU A 1 593 ? 17.221 -1.217 -22.343 1.00 34.72 593 GLU A O 1
#

Organism: NCBI:txid44941

Radius of gyration: 36.41 Å; chains: 1; bounding box: 82×59×100 Å